Protein AF-A0A7V2ILH2-F1 (afdb_monomer)

Foldseek 3Di:
DQDFFAQLLLQLVLCLLVVLCVVVPPRALCNLCVLLVHHSVQSNCSNLSNDADALVSLVSSCVSRVFFDSQLVLLSSLLSQLLSVQRPALVSSLVSLVLSCVLQVLCCVLSVLCPVLSVCRSPDDSVRSSCSCVVSCSSVSSNQLRGQQQDPDDLPCLVVLDRSCLVCPNDVSNVVSVVVSCPPPDSVSVVVNVVVQVVLQPDWDQAFLVRVVVVCVVQLLFFAEKEKQFAALVLLLPCVSDPPCSLPRPRHFAYEYEYEDDHDDDDDDSLVSSLVSVLVVCVVVCVVCVVCNVCVVVSCVRHYYYYYLPVPNVLSQVLQADPNDGAGMWMWTQGSSRDIWIKTARDDPPDDGDDRGIITHGSVNVSVSSVSVSVSVVVVSPPD

Secondary structure (DSSP, 8-state):
---PPP-HHHHHHHHHHHHHHHHTSS--HHHHHHHHT--HHHHHHHHTTSSPPPGGGHHHHHHHSTTB-HHHHHHHHHHHHHHHTTTT-HHHHHHHHHHHHHH-GGGHHHHGGGHHHHHHTTT--HHHHHHHHHHTTHHHHHHHHHB-------TT-GGG-S-HHHHS-S-HHHHHHHHHHTTTS--HHHHHHHHHHHHHHT---EE-HHHHHHHHHHHGGGEEEEEEEES-GGGGG-TTTS-GGGGG-TT--EEEEEE-SPPTT-SS-HHHHHHHHHHHHHHHTTTTSHHHHHHHHHHHHHHEEEEE-GGGHHHHHHHTEETTEE-SEEEEEEETTS-EEEEEE---TT--TTS--EEEPPHHHHHHHHHHHHHHHHHTT---

Structure (mmCIF, N/CA/C/O backbone):
data_AF-A0A7V2ILH2-F1
#
_entry.id   AF-A0A7V2ILH2-F1
#
loop_
_atom_site.group_PDB
_atom_site.id
_atom_site.type_symbol
_atom_site.label_atom_id
_atom_site.label_alt_id
_atom_site.label_comp_id
_atom_site.label_asym_id
_atom_site.label_entity_id
_atom_site.label_seq_id
_atom_site.pdbx_PDB_ins_code
_atom_site.Cartn_x
_atom_site.Cartn_y
_atom_site.Cartn_z
_atom_site.occupancy
_atom_site.B_iso_or_equiv
_atom_site.auth_seq_id
_atom_site.auth_comp_id
_atom_site.auth_asym_id
_atom_site.auth_atom_id
_atom_site.pdbx_PDB_model_num
ATOM 1 N N . MET A 1 1 ? -19.656 2.977 39.854 1.00 40.84 1 MET A N 1
ATOM 2 C CA . MET A 1 1 ? -18.924 3.542 38.700 1.00 40.84 1 MET A CA 1
ATOM 3 C C . MET A 1 1 ? -19.839 3.379 37.507 1.00 40.84 1 MET A C 1
ATOM 5 O O . MET A 1 1 ? -20.352 2.279 37.360 1.00 40.84 1 MET A O 1
ATOM 9 N N . ALA A 1 2 ? -20.117 4.437 36.742 1.00 45.91 2 ALA A N 1
ATOM 10 C CA . ALA A 1 2 ? -20.851 4.281 35.487 1.00 45.91 2 ALA A CA 1
ATOM 11 C C . ALA A 1 2 ? -20.031 3.363 34.570 1.00 45.91 2 ALA A C 1
ATOM 13 O O . ALA A 1 2 ? -18.820 3.558 34.432 1.00 45.91 2 ALA A O 1
ATOM 14 N N . GLU A 1 3 ? -20.659 2.315 34.049 1.00 57.31 3 GLU A N 1
ATOM 15 C CA . GLU A 1 3 ? -20.018 1.396 33.117 1.00 57.31 3 GLU A CA 1
ATOM 16 C C . GLU A 1 3 ? -19.742 2.183 31.833 1.00 57.31 3 GLU A C 1
ATOM 18 O O . GLU A 1 3 ? -20.661 2.693 31.203 1.00 57.31 3 GLU A O 1
ATOM 23 N N . LYS A 1 4 ? -18.462 2.408 31.516 1.00 67.44 4 LYS A N 1
ATOM 24 C CA . LYS A 1 4 ? -18.078 3.194 30.341 1.00 67.44 4 LYS A CA 1
ATOM 25 C C . LYS A 1 4 ? -18.454 2.424 29.082 1.00 67.44 4 LYS A C 1
ATOM 27 O O . LYS A 1 4 ? -17.932 1.320 28.885 1.00 67.44 4 LYS A O 1
ATOM 32 N N . THR A 1 5 ? -19.260 3.041 28.222 1.00 80.69 5 THR A N 1
ATOM 33 C CA . THR A 1 5 ? -19.671 2.500 26.923 1.00 80.69 5 THR A CA 1
ATOM 34 C C . THR A 1 5 ? -18.448 1.998 26.146 1.00 80.69 5 THR A C 1
ATOM 36 O O . THR A 1 5 ? -17.363 2.585 26.229 1.00 80.69 5 THR A O 1
ATOM 39 N N . ARG A 1 6 ? -18.562 0.854 25.462 1.00 86.69 6 ARG A N 1
ATOM 40 C CA . ARG A 1 6 ? -17.442 0.285 24.690 1.00 86.69 6 ARG A CA 1
ATOM 41 C C . ARG A 1 6 ? -17.198 1.111 23.432 1.00 86.69 6 ARG A C 1
ATOM 43 O O . ARG A 1 6 ? -18.127 1.706 22.909 1.00 86.69 6 ARG A O 1
ATOM 50 N N . ASN A 1 7 ? -15.958 1.127 22.951 1.00 91.38 7 ASN A N 1
ATOM 51 C CA . ASN A 1 7 ? -15.626 1.771 21.686 1.00 91.38 7 ASN A CA 1
ATOM 52 C C . ASN A 1 7 ? -15.883 0.778 20.533 1.00 91.38 7 ASN A C 1
ATOM 54 O O . ASN A 1 7 ? -15.158 -0.217 20.432 1.00 91.38 7 ASN A O 1
ATOM 58 N N . PRO A 1 8 ? -16.89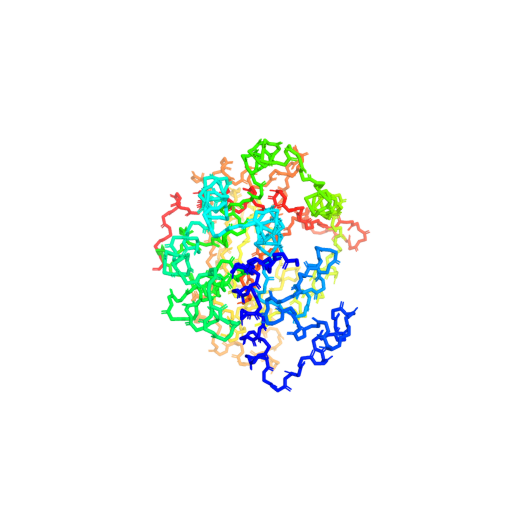1 1.013 19.677 1.00 92.44 8 PRO A N 1
ATOM 59 C CA . PRO A 1 8 ? -17.245 0.061 18.631 1.00 92.44 8 PRO A CA 1
ATOM 60 C C . PRO A 1 8 ? -16.189 -0.027 17.520 1.00 92.44 8 PRO A C 1
ATOM 62 O O . PRO A 1 8 ? -15.984 -1.108 16.975 1.00 92.44 8 PRO A O 1
ATOM 65 N N . LEU A 1 9 ? -15.437 1.047 17.247 1.00 93.94 9 LEU A N 1
ATOM 66 C CA . LEU A 1 9 ? -14.341 1.020 16.272 1.00 93.94 9 LEU A CA 1
ATOM 67 C C . LEU A 1 9 ? -13.163 0.166 16.770 1.00 93.94 9 LEU A C 1
ATOM 69 O O . LEU A 1 9 ? -12.563 -0.580 16.000 1.00 93.94 9 LEU A O 1
ATOM 73 N N . ALA A 1 10 ? -12.870 0.207 18.075 1.00 93.75 10 ALA A N 1
ATOM 74 C CA . ALA A 1 10 ? -11.861 -0.671 18.674 1.00 93.75 10 ALA A CA 1
ATOM 75 C C . ALA A 1 10 ? -12.258 -2.150 18.573 1.00 93.75 10 ALA A C 1
ATOM 77 O O . ALA A 1 10 ? -11.405 -3.013 18.363 1.00 93.75 10 ALA A O 1
ATOM 78 N N . GLN A 1 11 ? -13.553 -2.444 18.700 1.00 93.38 11 GLN A N 1
ATOM 79 C CA . GLN A 1 11 ? -14.065 -3.796 18.531 1.00 93.38 11 GLN A CA 1
ATOM 80 C C . GLN A 1 11 ? -14.045 -4.256 17.071 1.00 93.38 11 GLN A C 1
ATOM 82 O O . GLN A 1 11 ? -13.651 -5.393 16.819 1.00 93.38 11 GLN A O 1
ATOM 87 N N . ALA A 1 12 ? -14.378 -3.381 16.120 1.00 95.38 12 ALA A N 1
ATOM 88 C CA . ALA A 1 12 ? -14.236 -3.668 14.694 1.00 95.38 12 ALA A CA 1
ATOM 89 C C . ALA A 1 12 ? -12.778 -3.985 14.320 1.00 95.38 12 ALA A C 1
ATOM 91 O O . ALA A 1 12 ? -12.519 -5.002 13.681 1.00 95.38 12 ALA A O 1
ATOM 92 N N . LEU A 1 13 ? -11.809 -3.192 14.800 1.00 95.38 13 LEU A N 1
ATOM 93 C CA . LEU A 1 13 ? -10.383 -3.475 14.591 1.00 95.38 13 LEU A CA 1
ATOM 94 C C . LEU A 1 13 ? -9.982 -4.840 15.175 1.00 95.38 13 LEU A C 1
ATOM 96 O O . LEU A 1 13 ? -9.222 -5.582 14.556 1.00 95.38 13 LEU A O 1
ATOM 100 N N . GLY A 1 14 ? -10.497 -5.185 16.358 1.00 94.62 14 GLY A N 1
ATOM 101 C CA . GLY A 1 14 ? -10.266 -6.487 16.984 1.00 94.62 14 GLY A CA 1
ATOM 102 C C . GLY A 1 14 ? -10.745 -7.661 16.124 1.00 94.62 14 GLY A C 1
ATOM 103 O O . GLY A 1 14 ? -10.001 -8.631 15.955 1.00 94.62 14 GLY A O 1
ATOM 104 N N . LEU A 1 15 ? -11.935 -7.539 15.523 1.00 93.62 15 LEU A N 1
ATOM 105 C CA . LEU A 1 15 ? -12.473 -8.529 14.584 1.00 93.62 15 LEU A CA 1
ATOM 106 C C . LEU A 1 15 ? -11.602 -8.647 13.331 1.00 93.62 15 LEU A C 1
ATOM 108 O O . LEU A 1 15 ? -11.252 -9.763 12.955 1.00 93.62 15 LEU A O 1
ATOM 112 N N . VAL A 1 16 ? -11.174 -7.526 12.742 1.00 92.88 16 VAL A N 1
ATOM 113 C CA . VAL A 1 16 ? -10.269 -7.529 11.581 1.00 92.88 16 VAL A CA 1
ATOM 114 C C . VAL A 1 16 ? -8.971 -8.284 11.887 1.00 92.88 16 VAL A C 1
ATOM 116 O O . VAL A 1 16 ? -8.580 -9.181 11.140 1.00 92.88 16 VAL A O 1
ATOM 119 N N . LEU A 1 17 ? -8.318 -7.990 13.016 1.00 93.06 17 LEU A N 1
ATOM 120 C CA . LEU A 1 17 ? -7.081 -8.678 13.410 1.00 93.06 17 LEU A CA 1
ATOM 121 C C . LEU A 1 17 ? -7.297 -10.182 13.626 1.00 93.06 17 LEU A C 1
ATOM 123 O O . LEU A 1 17 ? -6.442 -10.987 13.246 1.00 93.06 17 LEU A O 1
ATOM 127 N N . GLN A 1 18 ? -8.442 -10.564 14.197 1.00 91.56 18 GLN A N 1
ATOM 128 C CA . GLN A 1 18 ? -8.814 -11.964 14.366 1.00 91.56 18 GLN A CA 1
ATOM 129 C C . GLN A 1 18 ? -9.001 -12.658 13.007 1.00 91.56 18 GLN A C 1
ATOM 131 O O . GLN A 1 18 ? -8.425 -13.725 12.789 1.00 91.56 18 GLN A O 1
ATOM 136 N N . GLN A 1 19 ? -9.750 -12.046 12.083 1.00 88.75 19 GLN A N 1
ATOM 137 C CA . GLN A 1 19 ? -9.951 -12.575 10.732 1.00 88.75 19 GLN A CA 1
ATOM 138 C C . GLN A 1 19 ? -8.612 -12.768 10.004 1.00 88.75 19 GLN A C 1
ATOM 140 O O . GLN A 1 19 ? -8.380 -13.803 9.377 1.00 88.75 19 GLN A O 1
ATOM 145 N N . MET A 1 20 ? -7.708 -11.789 10.098 1.00 85.88 20 MET A N 1
ATOM 146 C CA . MET A 1 20 ? -6.386 -11.860 9.475 1.00 85.88 20 MET A CA 1
ATOM 147 C C . MET A 1 20 ? -5.540 -12.994 10.038 1.00 85.88 20 MET A C 1
ATOM 149 O O . MET A 1 20 ? -4.961 -13.764 9.275 1.00 85.88 20 MET A O 1
ATOM 153 N N . ARG A 1 21 ? -5.507 -13.144 11.363 1.00 88.44 21 ARG A N 1
ATOM 154 C CA . ARG A 1 21 ? -4.829 -14.269 12.009 1.00 88.44 21 ARG A CA 1
ATOM 155 C C . ARG A 1 21 ? -5.407 -15.607 11.543 1.00 88.44 21 ARG A C 1
ATOM 157 O O . ARG A 1 21 ? -4.649 -16.528 11.248 1.00 88.44 21 ARG A O 1
ATOM 164 N N . ASP A 1 22 ? -6.730 -15.717 11.451 1.00 85.56 22 ASP A N 1
ATOM 165 C CA . ASP A 1 22 ? -7.390 -16.948 11.009 1.00 85.56 22 ASP A CA 1
ATOM 166 C C . ASP A 1 22 ? -7.029 -17.282 9.543 1.00 85.56 22 ASP A C 1
ATOM 168 O O . ASP A 1 22 ? -6.768 -18.448 9.227 1.00 85.56 22 ASP A O 1
ATOM 172 N N . LYS A 1 23 ? -6.886 -16.266 8.673 1.00 80.69 23 LYS A N 1
ATOM 173 C CA . LYS A 1 23 ? -6.384 -16.410 7.288 1.00 80.69 23 LYS A CA 1
ATOM 174 C C . LYS A 1 23 ? -4.927 -16.895 7.211 1.00 80.69 23 LYS A C 1
ATOM 176 O O . LYS A 1 23 ? -4.569 -17.544 6.232 1.00 80.69 23 LYS A O 1
ATOM 181 N N . MET A 1 24 ? -4.098 -16.648 8.231 1.00 76.25 24 MET A N 1
ATOM 182 C CA . MET A 1 24 ? -2.700 -17.115 8.276 1.00 76.25 24 MET A CA 1
ATOM 183 C C . MET A 1 24 ? -2.561 -18.629 8.523 1.00 76.25 24 MET A C 1
ATOM 185 O O . MET A 1 24 ? -1.451 -19.151 8.464 1.00 76.25 24 MET A O 1
ATOM 189 N N . GLY A 1 25 ? -3.658 -19.352 8.780 1.00 67.06 25 GLY A N 1
ATOM 190 C CA . GLY A 1 25 ? -3.665 -20.815 8.815 1.00 67.06 25 GLY A CA 1
ATOM 191 C C . GLY A 1 25 ? -2.979 -21.413 10.047 1.00 67.06 25 GLY A C 1
ATOM 192 O O . GLY A 1 25 ? -1.857 -21.903 9.978 1.00 67.06 25 GLY A O 1
ATOM 193 N N . GLY A 1 26 ? -3.692 -21.444 11.177 1.00 72.00 26 GLY A N 1
ATOM 194 C CA . GLY A 1 26 ? -3.256 -22.155 12.388 1.00 72.00 26 GLY A CA 1
ATOM 195 C C . GLY A 1 26 ? -2.376 -21.349 13.348 1.00 72.00 26 GLY A C 1
ATOM 196 O O . GLY A 1 26 ? -1.914 -21.908 14.340 1.00 72.00 26 GLY A O 1
ATOM 197 N N . VAL A 1 27 ? -2.186 -20.050 13.096 1.00 84.81 27 VAL A N 1
ATOM 198 C CA . VAL A 1 27 ? -1.491 -19.141 14.017 1.00 84.81 27 VAL A CA 1
ATOM 199 C C . VAL A 1 27 ? -2.401 -18.806 15.201 1.00 84.81 27 VAL A C 1
ATOM 201 O O . VAL A 1 27 ? -3.535 -18.357 15.046 1.00 84.81 27 VAL A O 1
ATOM 204 N N . SER A 1 28 ? -1.908 -19.021 16.413 1.00 88.69 28 SER A N 1
ATOM 205 C CA . SER A 1 28 ? -2.634 -18.755 17.656 1.00 88.69 28 SER A CA 1
ATOM 206 C C . SER A 1 28 ? -2.518 -17.290 18.105 1.00 88.69 28 SER A C 1
ATOM 208 O O . SER A 1 28 ? -1.518 -16.620 17.840 1.00 88.69 28 SER A O 1
ATOM 210 N N . SER A 1 29 ? -3.480 -16.799 18.907 1.00 87.81 29 SER A N 1
ATOM 211 C CA . SER A 1 29 ? -3.372 -15.483 19.579 1.00 87.81 29 SER A CA 1
ATOM 212 C C . SER A 1 29 ? -2.051 -15.320 20.344 1.00 87.81 29 SER A C 1
ATOM 214 O O . SER A 1 29 ? -1.551 -14.211 20.499 1.00 87.81 29 SER A O 1
ATOM 216 N N . SER A 1 30 ? -1.500 -16.413 20.882 1.00 89.88 30 SER A N 1
ATOM 217 C CA . SER A 1 30 ? -0.262 -16.386 21.665 1.00 89.88 30 SER A CA 1
ATOM 218 C C . SER A 1 30 ? 0.965 -16.119 20.793 1.00 89.88 30 SER A C 1
ATOM 220 O O . SER A 1 30 ? 1.867 -15.405 21.226 1.00 89.88 30 SER A O 1
ATOM 222 N N . GLU A 1 31 ? 0.993 -16.664 19.577 1.00 88.31 31 GLU A N 1
ATOM 223 C CA . GLU A 1 31 ? 2.082 -16.447 18.619 1.00 88.31 31 GLU A CA 1
ATOM 224 C C . GLU A 1 31 ? 2.062 -15.017 18.088 1.00 88.31 31 GLU A C 1
ATOM 226 O O . GLU A 1 31 ? 3.094 -14.349 18.117 1.00 88.31 31 GLU A O 1
ATOM 231 N N . ILE A 1 32 ? 0.883 -14.493 17.730 1.00 91.50 32 ILE A N 1
ATOM 232 C CA . ILE A 1 32 ? 0.755 -13.077 17.362 1.00 91.50 32 ILE A CA 1
ATOM 233 C C . ILE A 1 32 ? 1.181 -12.176 18.523 1.00 91.50 32 ILE A C 1
ATOM 235 O O . ILE A 1 32 ? 1.976 -11.255 18.339 1.00 91.50 32 ILE A O 1
ATOM 239 N N . ALA A 1 33 ? 0.712 -12.456 19.744 1.00 90.50 33 ALA A N 1
ATOM 240 C CA . ALA A 1 33 ? 1.094 -11.675 20.915 1.00 90.50 33 ALA A CA 1
ATOM 241 C C . ALA A 1 33 ? 2.619 -11.632 21.101 1.00 90.50 33 ALA A C 1
ATOM 243 O O . ALA A 1 33 ? 3.164 -10.562 21.378 1.00 90.50 33 ALA A O 1
ATOM 244 N N . ALA A 1 34 ? 3.316 -12.754 20.890 1.00 88.38 34 ALA A N 1
ATOM 245 C CA . ALA A 1 34 ? 4.773 -12.808 20.954 1.00 88.38 34 ALA A CA 1
ATOM 246 C C . ALA A 1 34 ? 5.434 -11.901 19.898 1.00 88.38 34 ALA A C 1
ATOM 248 O O . ALA A 1 34 ? 6.300 -11.100 20.261 1.00 88.38 34 ALA A O 1
ATOM 249 N N . SER A 1 35 ? 4.977 -11.940 18.640 1.00 86.62 35 SER A N 1
ATOM 250 C CA . SER A 1 35 ? 5.466 -11.062 17.559 1.00 86.62 35 SER A CA 1
ATOM 251 C C . SER A 1 35 ? 5.271 -9.576 17.881 1.00 86.62 35 SER A C 1
ATOM 253 O O . SER A 1 35 ? 6.167 -8.748 17.682 1.00 86.62 35 SER A O 1
ATOM 255 N N . LEU A 1 36 ? 4.139 -9.232 18.498 1.00 87.12 36 LEU A N 1
ATOM 256 C CA . LEU A 1 36 ? 3.829 -7.865 18.921 1.00 87.12 36 LEU A CA 1
ATOM 257 C C . LEU A 1 36 ? 4.548 -7.448 20.220 1.00 87.12 36 LEU A C 1
ATOM 259 O O . LEU A 1 36 ? 4.586 -6.261 20.563 1.00 87.12 36 LEU A O 1
ATOM 263 N N . GLY A 1 37 ? 5.165 -8.390 20.941 1.00 87.56 37 GLY A N 1
ATOM 264 C CA . GLY A 1 37 ? 5.759 -8.158 22.260 1.00 87.56 37 GLY A CA 1
ATOM 265 C C . GLY A 1 37 ? 4.711 -7.861 23.338 1.00 87.56 37 GLY A C 1
ATOM 266 O O . GLY A 1 37 ? 4.903 -6.959 24.158 1.00 87.56 37 GLY A O 1
ATOM 267 N N . LEU A 1 38 ? 3.588 -8.576 23.297 1.00 90.94 38 LEU A N 1
ATOM 268 C CA . LEU A 1 38 ? 2.451 -8.482 24.209 1.00 90.94 38 LEU A CA 1
ATOM 269 C C . LEU A 1 38 ? 2.251 -9.800 24.967 1.00 90.94 38 LEU A C 1
ATOM 271 O O . LEU A 1 38 ? 2.635 -10.877 24.517 1.00 90.94 38 LEU A O 1
ATOM 275 N N . ALA A 1 39 ? 1.585 -9.723 26.119 1.00 92.25 39 ALA A N 1
ATOM 276 C CA . ALA A 1 39 ? 1.056 -10.915 26.771 1.00 92.25 39 ALA A CA 1
ATOM 277 C C . ALA A 1 39 ? -0.134 -11.468 25.968 1.00 92.25 39 ALA A C 1
ATOM 279 O O . ALA A 1 39 ? -0.975 -10.698 25.500 1.00 92.25 39 ALA A O 1
ATOM 280 N N . ALA A 1 40 ? -0.261 -12.795 25.873 1.00 91.31 40 ALA A N 1
ATOM 281 C CA . ALA A 1 40 ? -1.356 -13.443 25.142 1.00 91.31 40 ALA A CA 1
ATOM 282 C C . ALA A 1 40 ? -2.750 -13.020 25.643 1.00 91.31 40 ALA A C 1
ATOM 284 O O . ALA A 1 40 ? -3.672 -12.852 24.850 1.00 91.31 40 ALA A O 1
ATOM 285 N N . SER A 1 41 ? -2.908 -12.801 26.954 1.00 91.62 41 SER A N 1
ATOM 286 C CA . SER A 1 41 ? -4.151 -12.278 27.537 1.00 91.62 41 SER A CA 1
ATOM 287 C C . SER A 1 41 ? -4.474 -10.865 27.051 1.00 91.62 41 SER A C 1
ATOM 289 O O . SER A 1 41 ? -5.626 -10.582 26.747 1.00 91.62 41 SER A O 1
ATOM 291 N N . HIS A 1 42 ? -3.465 -9.999 26.925 1.00 91.38 42 HIS A N 1
ATOM 292 C CA . HIS A 1 42 ? -3.643 -8.633 26.442 1.00 91.38 42 HIS A CA 1
ATOM 293 C C . HIS A 1 42 ? -4.018 -8.614 24.956 1.00 91.38 42 HIS A C 1
ATOM 295 O O . 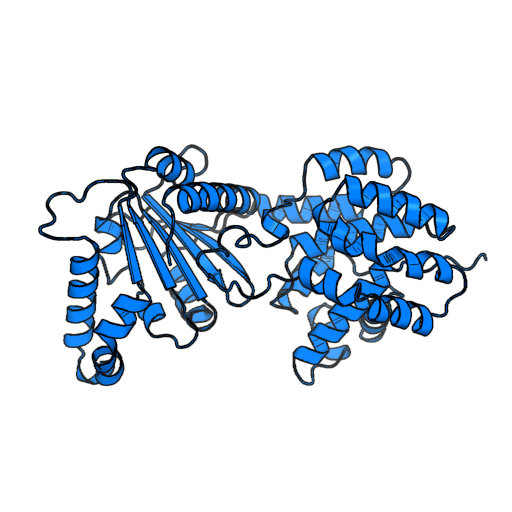HIS A 1 42 ? -4.932 -7.895 24.569 1.00 91.38 42 HIS A O 1
ATOM 301 N N . TYR A 1 43 ? -3.384 -9.451 24.131 1.00 93.50 43 TYR A N 1
ATOM 302 C CA . TYR A 1 43 ? -3.747 -9.538 22.716 1.00 93.50 43 TYR A CA 1
ATOM 303 C C . TYR A 1 43 ? -5.185 -10.042 22.509 1.00 93.50 43 TYR A C 1
ATOM 305 O O . TYR A 1 43 ? -5.931 -9.440 21.748 1.00 93.50 43 TYR A O 1
ATOM 313 N N . ARG A 1 44 ? -5.639 -11.045 23.274 1.00 91.75 44 ARG A N 1
ATOM 314 C CA . ARG A 1 44 ? -7.054 -11.473 23.242 1.00 91.75 44 ARG A CA 1
ATOM 315 C C . ARG A 1 44 ? -8.020 -10.362 23.656 1.00 91.75 44 ARG A C 1
ATOM 317 O O . ARG A 1 44 ? -9.129 -10.290 23.141 1.00 91.75 44 ARG A O 1
ATOM 324 N N . MET A 1 45 ? -7.617 -9.496 24.588 1.00 91.31 45 MET A N 1
ATOM 325 C CA . MET A 1 45 ? -8.421 -8.330 24.960 1.00 91.31 45 MET A CA 1
ATOM 326 C C . MET A 1 45 ? -8.510 -7.301 23.827 1.00 91.31 45 MET A C 1
ATOM 328 O O . MET A 1 45 ? -9.560 -6.671 23.701 1.00 91.31 45 MET A O 1
ATOM 332 N N . ILE A 1 46 ? -7.453 -7.154 23.019 1.00 92.75 46 ILE A N 1
ATOM 333 C CA . ILE A 1 46 ? -7.446 -6.328 21.801 1.00 92.75 46 ILE A CA 1
ATOM 334 C C . ILE A 1 46 ? -8.364 -6.945 20.737 1.00 92.75 46 ILE A C 1
ATOM 336 O O . ILE A 1 46 ? -9.237 -6.243 20.241 1.00 92.75 46 ILE A O 1
ATOM 340 N N . GLU A 1 47 ? -8.250 -8.250 20.452 1.00 92.06 47 GLU A N 1
ATOM 341 C CA . GLU A 1 47 ? -9.158 -8.960 19.524 1.00 92.06 47 GLU A CA 1
ATOM 342 C C . GLU A 1 47 ? -10.633 -8.815 19.956 1.00 92.06 47 GLU A C 1
ATOM 344 O O . GLU A 1 47 ? -11.525 -8.668 19.129 1.00 92.06 47 GLU A O 1
ATOM 349 N N . ALA A 1 48 ? -10.899 -8.774 21.265 1.00 89.00 48 ALA A N 1
ATOM 350 C CA . ALA A 1 48 ? -12.240 -8.568 21.812 1.00 89.00 48 ALA A CA 1
ATOM 351 C C . ALA A 1 48 ? -12.709 -7.094 21.861 1.00 89.00 48 ALA A C 1
ATOM 353 O O . ALA A 1 48 ? -13.803 -6.834 22.365 1.00 89.00 48 ALA A O 1
ATOM 354 N N . GLY A 1 49 ? -11.891 -6.119 21.443 1.00 87.75 49 GLY A N 1
ATOM 355 C CA . GLY A 1 49 ? -12.211 -4.683 21.533 1.00 87.75 49 GLY A CA 1
ATOM 356 C C . GLY A 1 49 ? -12.235 -4.109 22.955 1.00 87.75 49 GLY A C 1
ATOM 357 O O . GLY A 1 49 ? -12.742 -3.014 23.192 1.00 87.75 49 GLY A O 1
ATOM 358 N N . SER A 1 50 ? -11.726 -4.860 23.932 1.00 86.31 50 SER A N 1
ATOM 359 C CA . SER A 1 50 ? -11.752 -4.511 25.361 1.00 86.31 50 SER A CA 1
ATOM 360 C C . SER A 1 50 ? -10.463 -3.846 25.861 1.00 86.31 50 SER A C 1
ATOM 362 O O . SER A 1 50 ? -10.445 -3.285 26.957 1.00 86.31 50 SER A O 1
ATOM 364 N N . ALA A 1 51 ? -9.399 -3.888 25.058 1.00 87.88 51 ALA A N 1
ATOM 365 C CA . ALA A 1 51 ? -8.149 -3.167 25.267 1.00 87.88 51 ALA A CA 1
ATOM 366 C C . ALA A 1 51 ? -7.735 -2.444 23.981 1.00 87.88 51 ALA A C 1
ATOM 368 O O . ALA A 1 51 ? -8.042 -2.899 22.881 1.00 87.88 51 ALA A O 1
ATOM 369 N N . LEU A 1 52 ? -7.019 -1.329 24.130 1.00 86.69 52 LEU A N 1
ATOM 370 C CA . LEU A 1 52 ? -6.552 -0.525 23.003 1.00 86.69 52 LEU A CA 1
ATOM 371 C C . LEU A 1 52 ? -5.144 -0.942 22.578 1.00 86.69 52 LEU A C 1
ATOM 373 O O . LEU A 1 52 ? -4.232 -1.057 23.406 1.00 86.69 52 LEU A O 1
ATOM 377 N N . LEU A 1 53 ? -4.954 -1.106 21.271 1.00 85.75 53 LEU A N 1
ATOM 378 C CA . LEU A 1 53 ? -3.635 -1.281 20.679 1.00 85.75 53 LEU A CA 1
ATOM 379 C C . LEU A 1 53 ? -2.857 0.044 20.758 1.00 85.75 53 LEU A C 1
ATOM 381 O O . LEU A 1 53 ? -3.331 1.091 20.329 1.00 85.75 53 LEU A O 1
ATOM 385 N N . GLN A 1 54 ? -1.648 0.003 21.320 1.00 79.56 54 GLN A N 1
ATOM 386 C CA . GLN A 1 54 ? -0.789 1.187 21.433 1.00 79.56 54 GLN A CA 1
ATOM 387 C C . GLN A 1 54 ? -0.147 1.530 20.069 1.00 79.56 54 GLN A C 1
ATOM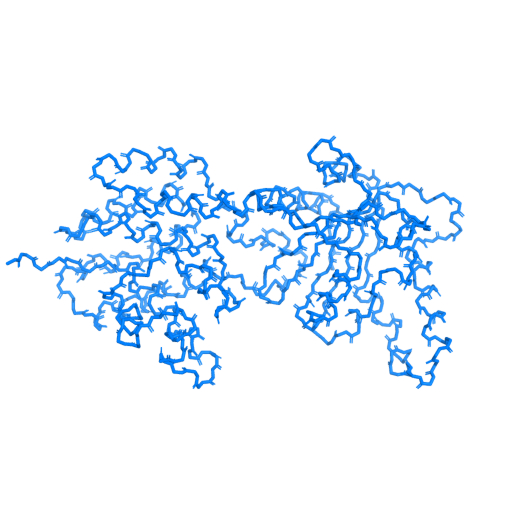 389 O O . GLN A 1 54 ? 0.406 0.622 19.447 1.00 79.56 54 GLN A O 1
ATOM 394 N N . PRO A 1 55 ? -0.086 2.805 19.638 1.00 70.88 55 PRO A N 1
ATOM 395 C CA . PRO A 1 55 ? 0.532 3.235 18.379 1.00 70.88 55 PRO A CA 1
ATOM 396 C C . PRO A 1 55 ? 1.990 2.837 18.243 1.00 70.88 55 PRO A C 1
ATOM 398 O O . PRO A 1 55 ? 2.432 2.461 17.165 1.00 70.88 55 PRO A O 1
ATOM 401 N N . ALA A 1 56 ? 2.728 2.803 19.356 1.00 71.50 56 ALA A N 1
ATOM 402 C CA . ALA A 1 56 ? 4.102 2.306 19.390 1.00 71.50 56 ALA A CA 1
ATOM 403 C C . ALA A 1 56 ? 4.239 0.840 18.915 1.00 71.50 56 ALA A C 1
ATOM 405 O O . ALA A 1 56 ? 5.349 0.346 18.715 1.00 71.50 56 ALA A O 1
ATOM 406 N N . ARG A 1 57 ? 3.125 0.111 18.760 1.00 80.06 57 ARG A N 1
ATOM 407 C CA . ARG A 1 57 ? 3.069 -1.248 18.209 1.00 80.06 57 ARG A CA 1
ATOM 408 C C . ARG A 1 57 ? 2.643 -1.295 16.741 1.00 80.06 57 ARG A C 1
ATOM 410 O O . ARG A 1 57 ? 2.748 -2.373 16.170 1.00 80.06 57 ARG A O 1
ATOM 417 N N . ALA A 1 58 ? 2.233 -0.186 16.122 1.00 79.50 58 ALA A N 1
ATOM 418 C CA . ALA A 1 58 ? 1.738 -0.156 14.742 1.00 79.50 58 ALA A CA 1
ATOM 419 C C . ALA A 1 58 ? 2.752 -0.742 13.743 1.00 79.50 58 ALA A C 1
ATOM 421 O O . ALA A 1 58 ? 2.390 -1.600 12.946 1.00 79.50 58 ALA A O 1
ATOM 422 N N . ILE A 1 59 ? 4.042 -0.403 13.874 1.00 71.31 59 ILE A N 1
ATOM 423 C CA . ILE A 1 59 ? 5.112 -0.986 13.041 1.00 71.31 59 ILE A CA 1
ATOM 424 C C . ILE A 1 59 ? 5.161 -2.513 13.187 1.00 71.31 59 ILE A C 1
ATOM 426 O O . ILE A 1 59 ? 5.209 -3.232 12.195 1.00 71.31 59 ILE A O 1
ATOM 430 N N . LYS A 1 60 ? 5.111 -3.031 14.421 1.00 78.19 60 LYS A N 1
ATOM 431 C CA . LYS A 1 60 ? 5.133 -4.482 14.663 1.00 78.19 60 LYS A CA 1
ATOM 432 C C . LYS A 1 60 ? 3.883 -5.179 14.138 1.00 78.19 60 LYS A C 1
ATOM 434 O O . LYS A 1 60 ? 3.968 -6.331 13.726 1.00 78.19 60 LYS A O 1
ATOM 439 N N . VAL A 1 61 ? 2.738 -4.501 14.176 1.00 84.19 61 VAL A N 1
ATOM 440 C CA . VAL A 1 61 ? 1.476 -5.013 13.633 1.00 84.19 61 VAL A CA 1
ATOM 441 C C . VAL A 1 61 ? 1.584 -5.169 12.125 1.00 84.19 61 VAL A C 1
ATOM 443 O O . VAL A 1 61 ? 1.383 -6.276 11.647 1.00 84.19 61 VAL A O 1
ATOM 446 N N . VAL A 1 62 ? 2.027 -4.140 11.405 1.00 74.19 62 VAL A N 1
ATOM 447 C CA . VAL A 1 62 ? 2.258 -4.208 9.949 1.00 74.19 62 VAL A CA 1
ATOM 448 C C . VAL A 1 62 ? 3.320 -5.253 9.583 1.00 74.19 62 VAL A C 1
ATOM 450 O O . VAL A 1 62 ? 3.181 -5.979 8.609 1.00 74.19 62 VAL A O 1
ATOM 453 N N . GLN A 1 63 ? 4.368 -5.405 10.397 1.00 71.06 63 GLN A N 1
ATOM 454 C CA . GLN A 1 63 ? 5.368 -6.463 10.197 1.00 71.06 63 GLN A CA 1
ATOM 455 C C . GLN A 1 63 ? 4.814 -7.878 10.420 1.00 71.06 63 GLN A C 1
ATOM 457 O O . GLN A 1 63 ? 5.342 -8.834 9.859 1.00 71.06 63 GLN A O 1
ATOM 462 N N . THR A 1 64 ? 3.801 -8.023 11.277 1.00 80.94 64 THR A N 1
ATOM 463 C CA . THR A 1 64 ? 3.183 -9.320 11.594 1.00 80.94 64 THR A CA 1
ATOM 464 C C . THR A 1 64 ? 2.082 -9.674 10.594 1.00 80.94 64 THR A C 1
ATOM 466 O O . THR A 1 64 ? 1.920 -10.843 10.256 1.00 80.94 64 THR A O 1
ATOM 469 N N . PHE A 1 65 ? 1.343 -8.670 10.128 1.00 79.94 65 PHE A N 1
ATOM 470 C CA . PHE A 1 65 ? 0.226 -8.777 9.198 1.00 79.94 65 PHE A CA 1
ATOM 471 C C . PHE A 1 65 ? 0.595 -8.054 7.904 1.00 79.94 65 PHE A C 1
ATOM 473 O O . PHE A 1 65 ? 0.401 -6.849 7.777 1.00 79.94 65 PHE A O 1
ATOM 480 N N . ASP A 1 66 ? 1.138 -8.798 6.948 1.00 64.00 66 ASP A N 1
ATOM 481 C CA . ASP A 1 66 ? 1.811 -8.263 5.762 1.00 64.00 66 ASP A CA 1
ATOM 482 C C . ASP A 1 66 ? 0.898 -7.567 4.740 1.00 64.00 66 ASP A C 1
ATOM 484 O O . ASP A 1 66 ? 1.404 -6.968 3.792 1.00 64.00 66 ASP A O 1
ATOM 488 N N . THR A 1 67 ? -0.422 -7.624 4.933 1.00 69.06 67 THR A N 1
ATOM 489 C CA . THR A 1 67 ? -1.408 -6.882 4.135 1.00 69.06 67 THR A CA 1
ATOM 490 C C . THR A 1 67 ? -1.963 -5.644 4.845 1.00 69.06 67 THR A C 1
ATOM 492 O O . THR A 1 67 ? -2.748 -4.928 4.235 1.00 69.06 67 THR A O 1
ATOM 495 N N . LEU A 1 68 ? -1.630 -5.399 6.124 1.00 73.31 68 LEU A N 1
ATOM 496 C CA . LEU A 1 68 ? -2.056 -4.177 6.819 1.00 73.31 68 LEU A CA 1
ATOM 497 C C . LEU A 1 68 ? -1.171 -3.000 6.424 1.00 73.31 68 LEU A C 1
ATOM 499 O O . LEU A 1 68 ? 0.051 -3.059 6.549 1.00 73.31 68 LEU A O 1
ATOM 503 N N . GLU A 1 69 ? -1.800 -1.893 6.060 1.00 68.00 69 GLU A N 1
ATOM 504 C CA . GLU A 1 69 ? -1.115 -0.648 5.744 1.00 68.00 69 GLU A CA 1
ATOM 505 C C . GLU A 1 69 ? -0.875 0.195 7.004 1.00 68.00 69 GLU A C 1
ATOM 507 O O . GLU A 1 69 ? -1.744 0.361 7.867 1.00 68.00 69 GLU A O 1
ATOM 512 N N . PHE A 1 70 ? 0.324 0.775 7.113 1.00 70.38 70 PHE A N 1
ATOM 513 C CA . PHE A 1 70 ? 0.748 1.499 8.315 1.00 70.38 70 PHE A CA 1
ATOM 514 C C . PHE A 1 70 ? -0.076 2.758 8.597 1.00 70.38 70 PHE A C 1
ATOM 516 O O . PHE A 1 70 ? -0.432 3.014 9.749 1.00 70.38 70 PHE A O 1
ATOM 523 N N . VAL A 1 71 ? -0.381 3.552 7.570 1.00 68.06 71 VAL A N 1
ATOM 524 C CA . VAL A 1 71 ? -1.089 4.827 7.748 1.00 68.06 71 VAL A CA 1
ATOM 525 C C . VAL A 1 71 ? -2.580 4.644 8.019 1.00 68.06 71 VAL A C 1
ATOM 527 O O . VAL A 1 71 ? -3.030 5.216 9.013 1.00 68.06 71 VAL A O 1
ATOM 530 N N . PRO A 1 72 ? -3.333 3.813 7.273 1.00 74.56 72 PRO A N 1
ATOM 531 C CA . PRO A 1 72 ? -4.698 3.450 7.644 1.00 74.56 72 PRO A CA 1
ATOM 532 C C . PRO A 1 72 ? -4.788 2.898 9.066 1.00 74.56 72 PRO A C 1
ATOM 534 O O . PRO A 1 72 ? -5.651 3.315 9.839 1.00 74.56 72 PRO A O 1
ATOM 537 N N . LEU A 1 73 ? -3.840 2.040 9.471 1.00 83.44 73 LEU A N 1
ATOM 538 C CA . LEU A 1 73 ? -3.771 1.563 10.852 1.00 83.44 73 LEU A CA 1
ATOM 539 C C . LEU A 1 73 ? -3.590 2.725 11.839 1.00 83.44 73 LEU A C 1
ATOM 541 O O . LEU A 1 73 ? -4.314 2.802 12.829 1.00 83.44 73 LEU A O 1
ATOM 545 N N . CYS A 1 74 ? -2.664 3.649 11.581 1.00 75.62 74 CYS A N 1
ATOM 546 C CA . CYS A 1 74 ? -2.470 4.828 12.427 1.00 75.62 74 CYS A CA 1
ATOM 547 C C . CYS A 1 74 ? -3.722 5.720 12.498 1.00 75.62 74 CYS A C 1
ATOM 549 O O . CYS A 1 74 ? -4.096 6.143 13.592 1.00 75.62 74 CYS A O 1
ATOM 551 N N . GLN A 1 75 ? -4.395 5.969 11.370 1.00 75.62 75 GLN A N 1
ATOM 552 C CA . GLN A 1 75 ? -5.639 6.744 11.301 1.00 75.62 75 GLN A CA 1
ATOM 553 C C . GLN A 1 75 ? -6.740 6.101 12.152 1.00 75.62 75 GLN A C 1
ATOM 555 O O . GLN A 1 75 ? -7.366 6.783 12.966 1.00 75.62 75 GLN A O 1
ATOM 560 N N . VAL A 1 76 ? -6.910 4.780 12.053 1.00 87.06 76 VAL A N 1
ATOM 561 C CA . VAL A 1 76 ? -7.869 4.024 12.872 1.00 87.06 76 VAL A CA 1
ATOM 562 C C . VAL A 1 76 ? -7.510 4.103 14.356 1.00 87.06 76 VAL A C 1
ATOM 564 O O . VAL A 1 76 ? -8.389 4.346 15.181 1.00 87.06 76 VAL A O 1
ATOM 567 N N . LEU A 1 77 ? -6.231 3.966 14.722 1.00 86.19 77 LEU A N 1
ATOM 568 C CA . LEU A 1 77 ? -5.790 4.072 16.119 1.00 86.19 77 LEU A CA 1
ATOM 569 C C . LEU A 1 77 ? -6.034 5.467 16.717 1.00 86.19 77 LEU A C 1
ATOM 571 O O . LEU A 1 77 ? -6.427 5.566 17.882 1.00 86.19 77 LEU A O 1
ATOM 575 N N . VAL A 1 78 ? -5.848 6.533 15.934 1.00 79.69 78 VAL A N 1
ATOM 576 C CA . VAL A 1 78 ? -6.168 7.910 16.349 1.00 79.69 78 VAL A CA 1
ATOM 577 C C . VAL A 1 78 ? -7.679 8.094 16.508 1.00 79.69 78 VAL A C 1
ATOM 579 O O . VAL A 1 78 ? -8.122 8.598 17.541 1.00 79.69 78 VAL A O 1
ATOM 582 N N . CYS A 1 79 ? -8.481 7.621 15.549 1.00 84.88 79 CYS A N 1
ATOM 583 C CA . CYS A 1 79 ? -9.944 7.669 15.636 1.00 84.88 79 CYS A CA 1
ATOM 584 C C . CYS A 1 79 ? -10.459 6.926 16.877 1.00 84.88 79 CYS A C 1
ATOM 586 O O . CYS A 1 79 ? -11.283 7.453 17.626 1.00 84.88 79 CYS A O 1
ATOM 588 N N . ILE A 1 80 ? -9.911 5.739 17.156 1.00 89.06 80 ILE A N 1
ATOM 589 C CA . ILE A 1 80 ? -10.206 4.969 18.368 1.00 89.06 80 ILE A CA 1
ATOM 590 C C . ILE A 1 80 ? -9.893 5.791 19.623 1.00 89.06 80 ILE A C 1
ATOM 592 O O . ILE A 1 80 ? -10.716 5.826 20.537 1.00 89.06 80 ILE A O 1
ATOM 596 N N . GLN A 1 81 ? -8.741 6.463 19.686 1.00 82.69 81 GLN A N 1
ATOM 597 C CA . GLN A 1 81 ? -8.375 7.272 20.851 1.00 82.69 81 GLN A CA 1
ATOM 598 C C . GLN A 1 81 ? -9.351 8.440 21.064 1.00 82.69 81 GLN A C 1
ATOM 600 O O . GLN A 1 81 ? -9.788 8.676 22.191 1.00 82.69 81 GLN A O 1
ATOM 605 N N . ILE A 1 82 ? -9.705 9.150 19.990 1.00 80.94 82 ILE A N 1
ATOM 606 C CA . ILE A 1 82 ? -10.638 10.283 20.037 1.00 80.94 82 ILE A CA 1
ATOM 607 C C . ILE A 1 82 ? -12.004 9.813 20.547 1.00 80.94 82 ILE A C 1
ATOM 609 O O . ILE A 1 82 ? -12.537 10.381 21.501 1.00 80.94 82 ILE A O 1
ATOM 613 N N . MET A 1 83 ? -12.519 8.711 20.002 1.00 85.75 83 MET A N 1
ATOM 614 C CA . MET A 1 83 ? -13.782 8.116 20.445 1.00 85.75 83 MET A CA 1
ATOM 615 C C . MET A 1 83 ? -13.728 7.580 21.887 1.00 85.75 83 MET A C 1
ATOM 617 O O . MET A 1 83 ? -14.727 7.648 22.603 1.00 85.75 83 MET A O 1
ATOM 621 N N . ASP A 1 84 ? -12.576 7.082 22.358 1.00 85.06 84 ASP A N 1
ATOM 622 C CA . ASP A 1 84 ? -12.401 6.642 23.755 1.00 85.06 84 ASP A CA 1
ATOM 623 C C . ASP A 1 84 ? -12.564 7.817 24.746 1.00 85.06 84 ASP A C 1
ATOM 625 O O . ASP A 1 84 ? -13.012 7.622 25.882 1.00 85.06 84 ASP A O 1
ATOM 629 N N . GLY A 1 85 ? -12.308 9.051 24.288 1.00 80.75 85 GLY A N 1
ATOM 630 C CA . GLY A 1 85 ? -12.581 10.293 25.015 1.00 80.75 85 GLY A CA 1
ATOM 631 C C . GLY A 1 85 ? -14.068 10.573 25.275 1.00 80.75 85 GLY A C 1
ATOM 632 O O . GLY A 1 85 ? -14.390 11.221 26.269 1.00 80.75 85 GLY A O 1
ATOM 633 N N . ALA A 1 86 ? -14.973 10.028 24.455 1.00 83.94 86 ALA A N 1
ATOM 634 C CA . ALA A 1 86 ? -16.428 10.217 24.541 1.00 83.94 86 ALA A CA 1
ATOM 635 C C . ALA A 1 86 ? -17.182 8.991 25.090 1.00 83.94 86 ALA A C 1
ATOM 637 O O . ALA A 1 86 ? -18.363 8.788 24.822 1.00 83.94 86 ALA A O 1
ATOM 638 N N . ARG A 1 87 ? -16.527 8.158 25.908 1.00 84.00 87 ARG A N 1
ATOM 639 C CA . ARG A 1 87 ? -17.119 6.934 26.495 1.00 84.00 87 ARG A CA 1
ATOM 640 C C . ARG A 1 87 ? -18.228 7.139 27.526 1.00 84.00 87 ARG A C 1
ATOM 642 O O . ARG A 1 87 ? -18.641 6.176 28.173 1.00 84.00 87 ARG A O 1
ATOM 649 N N . SER A 1 88 ? -18.668 8.376 27.714 1.00 81.06 88 SER A N 1
ATOM 650 C CA . SER A 1 88 ? -19.801 8.733 28.562 1.00 81.06 88 SER A CA 1
ATOM 651 C C . SER A 1 88 ? -21.138 8.296 27.975 1.00 81.06 88 SER A C 1
ATOM 653 O O . SER A 1 88 ? -22.028 7.963 28.755 1.00 81.06 88 SER A O 1
ATOM 655 N N . SER A 1 89 ? -21.288 8.302 26.646 1.00 85.50 89 SER A N 1
ATOM 656 C CA . SER A 1 89 ? -22.529 7.895 25.982 1.00 85.50 89 SER A CA 1
ATOM 657 C C . SER A 1 89 ? -22.316 7.533 24.509 1.00 85.50 89 SER A C 1
ATOM 659 O O . SER A 1 89 ? -21.394 8.034 23.860 1.00 85.50 89 SER A O 1
ATOM 661 N N . ALA A 1 90 ? -23.206 6.707 23.950 1.00 88.44 90 ALA A N 1
ATOM 662 C CA . ALA A 1 90 ? -23.232 6.441 22.512 1.00 88.44 90 ALA A CA 1
ATOM 663 C C . ALA A 1 90 ? -23.483 7.707 21.672 1.00 88.44 90 ALA A C 1
ATOM 665 O O . ALA A 1 90 ? -22.942 7.837 20.576 1.00 88.44 90 ALA A O 1
ATOM 666 N N . ALA A 1 91 ? -24.270 8.656 22.192 1.00 87.88 91 ALA A N 1
ATOM 667 C CA . ALA A 1 91 ? -24.556 9.917 21.512 1.00 87.88 91 ALA A CA 1
ATOM 668 C C . ALA A 1 91 ? -23.296 10.784 21.350 1.00 87.88 91 ALA A C 1
ATOM 670 O O . ALA A 1 91 ? -23.047 11.289 20.257 1.00 87.88 91 ALA A O 1
ATOM 671 N N . ASP A 1 92 ? -22.475 10.901 22.399 1.00 87.06 92 ASP A N 1
ATOM 672 C CA . ASP A 1 92 ? -21.220 11.660 22.341 1.00 87.06 92 ASP A CA 1
ATOM 673 C C . ASP A 1 92 ? -20.230 11.015 21.356 1.00 87.06 92 ASP A C 1
ATOM 675 O O . ASP A 1 92 ? -19.584 11.712 20.572 1.00 87.06 92 ASP A O 1
ATOM 679 N N . MET A 1 93 ? -20.135 9.678 21.349 1.00 89.44 93 MET A N 1
ATOM 680 C CA . MET A 1 93 ? -19.303 8.961 20.375 1.00 89.44 93 MET A CA 1
ATOM 681 C C . MET A 1 93 ? -19.769 9.165 18.939 1.00 89.44 93 MET A C 1
ATOM 683 O O . MET A 1 93 ? -18.922 9.315 18.063 1.00 89.44 93 MET A O 1
ATOM 687 N N . ARG A 1 94 ? -21.085 9.167 18.693 1.00 91.19 94 ARG A N 1
ATOM 688 C CA . ARG A 1 94 ? -21.645 9.407 17.360 1.00 91.19 94 ARG A CA 1
ATOM 689 C C . ARG A 1 94 ? -21.276 10.799 16.855 1.00 91.19 94 ARG A C 1
ATOM 691 O O . ARG A 1 94 ? -20.799 10.913 15.737 1.00 91.19 94 ARG A O 1
ATOM 698 N N . ILE A 1 95 ? -21.402 11.827 17.699 1.00 87.69 95 ILE A N 1
ATOM 699 C CA . ILE A 1 95 ? -20.988 13.195 17.346 1.00 87.69 95 ILE A CA 1
ATOM 700 C C . ILE A 1 95 ? -19.503 13.223 16.967 1.00 87.69 95 ILE A C 1
ATOM 702 O O . ILE A 1 95 ? -19.135 13.835 15.968 1.00 87.69 95 ILE A O 1
ATOM 706 N N . LEU A 1 96 ? -18.637 12.545 17.731 1.00 85.44 96 LEU A N 1
ATOM 707 C CA . LEU A 1 96 ? -17.222 12.457 17.365 1.00 85.44 96 LEU A CA 1
ATOM 708 C C . LEU A 1 96 ? -16.995 11.665 16.074 1.00 85.44 96 LEU A C 1
ATOM 710 O O . LEU A 1 96 ? -16.124 12.050 15.305 1.00 85.44 96 LEU A O 1
ATOM 714 N N . ALA A 1 97 ? -17.751 10.597 15.816 1.00 87.69 97 ALA A N 1
ATOM 715 C CA . ALA A 1 97 ? -17.662 9.844 14.566 1.00 87.69 97 ALA A CA 1
ATOM 716 C C . ALA A 1 97 ? -18.053 10.704 13.351 1.00 87.69 97 ALA A C 1
ATOM 718 O O . ALA A 1 97 ? -17.361 10.655 12.335 1.00 87.69 97 ALA A O 1
ATOM 719 N N . ASP A 1 98 ? -19.080 11.549 13.474 1.00 85.12 98 ASP A N 1
ATOM 720 C CA . ASP A 1 98 ? -19.483 12.490 12.421 1.00 85.12 98 ASP A CA 1
ATOM 721 C C . ASP A 1 98 ? -18.346 13.490 12.127 1.00 85.12 98 ASP A C 1
ATOM 723 O O . ASP A 1 98 ? -17.938 13.666 10.980 1.00 85.12 98 ASP A O 1
ATOM 727 N N . VAL A 1 99 ? -17.737 14.066 13.172 1.00 80.81 99 VAL A N 1
ATOM 728 C CA . VAL A 1 99 ? -16.589 14.978 13.014 1.00 80.81 99 VAL A CA 1
ATOM 729 C C . VAL A 1 99 ? -15.363 14.255 12.437 1.00 80.81 99 VAL A C 1
ATOM 731 O O . VAL A 1 99 ? -14.647 14.807 11.603 1.00 80.81 99 VAL A O 1
ATOM 734 N N . LEU A 1 100 ? -15.102 13.013 12.853 1.00 80.25 100 LEU A N 1
ATOM 735 C CA . LEU A 1 100 ? -14.016 12.196 12.303 1.00 80.25 100 LEU A CA 1
ATOM 736 C C . LEU A 1 100 ? -14.253 11.836 10.835 1.00 80.25 100 LEU A C 1
ATOM 738 O O . LEU A 1 100 ? -13.285 11.713 10.092 1.00 80.25 100 LEU A O 1
ATOM 742 N N . THR A 1 101 ? -15.508 11.701 10.412 1.00 81.56 101 THR A N 1
ATOM 743 C CA . THR A 1 101 ? -15.881 11.476 9.010 1.00 81.56 101 THR A CA 1
ATOM 744 C C . THR A 1 101 ? -15.587 12.710 8.160 1.00 81.56 101 THR A C 1
ATOM 746 O O . THR A 1 101 ? -15.024 12.588 7.074 1.00 81.56 101 THR A O 1
ATOM 749 N N . GLU A 1 102 ? -15.885 13.908 8.673 1.00 73.44 102 GLU A N 1
ATOM 750 C CA . GLU A 1 102 ? -15.520 15.169 8.012 1.00 73.44 102 GLU A CA 1
ATOM 751 C C . GLU A 1 102 ? -13.996 15.350 7.919 1.00 73.44 102 GLU A C 1
ATOM 753 O O . GLU A 1 102 ? -13.480 15.779 6.885 1.00 73.44 102 GLU A O 1
ATOM 758 N N . ALA A 1 103 ? -13.273 14.991 8.983 1.00 63.84 103 ALA A N 1
ATOM 759 C CA . ALA A 1 103 ? -11.824 15.155 9.070 1.00 63.84 103 ALA A CA 1
ATOM 760 C C . ALA A 1 103 ? -11.038 14.071 8.307 1.00 63.84 103 ALA A C 1
ATOM 762 O O . ALA A 1 103 ? -9.929 14.330 7.830 1.00 63.84 103 ALA A O 1
ATOM 763 N N . ASN A 1 104 ? -11.603 12.866 8.179 1.00 67.19 104 ASN A N 1
ATOM 764 C CA . ASN A 1 104 ? -11.065 11.742 7.415 1.00 67.19 104 ASN A CA 1
ATOM 765 C C . ASN A 1 104 ? -12.133 11.133 6.483 1.00 67.19 104 ASN A C 1
ATOM 767 O O . ASN A 1 104 ? -12.675 10.064 6.787 1.00 67.19 104 ASN A O 1
ATOM 771 N N . PRO A 1 105 ? -12.399 11.747 5.314 1.00 67.12 105 PRO A N 1
ATOM 772 C CA . PRO A 1 105 ? -13.404 11.247 4.374 1.00 67.12 105 PRO A CA 1
ATOM 773 C C . PRO A 1 105 ? -13.172 9.798 3.923 1.00 67.12 105 PRO A C 1
ATOM 775 O O . PRO A 1 105 ? -14.128 9.091 3.618 1.00 67.12 105 PRO A O 1
ATOM 778 N N . GLY A 1 106 ? -11.920 9.322 3.939 1.00 66.75 106 GLY A N 1
ATOM 779 C CA . GLY A 1 106 ? -11.582 7.935 3.610 1.00 66.75 106 GLY A CA 1
ATOM 780 C C . GLY A 1 106 ? -12.177 6.900 4.570 1.00 66.75 106 GLY A C 1
ATOM 781 O O . GLY A 1 106 ? -12.355 5.749 4.187 1.00 66.75 106 GLY A O 1
ATOM 782 N N . MET A 1 107 ? -12.527 7.296 5.799 1.00 79.00 107 MET A N 1
ATOM 783 C CA . MET A 1 107 ? -13.202 6.432 6.773 1.00 79.00 107 MET A CA 1
ATOM 784 C C . MET A 1 107 ? -14.732 6.552 6.751 1.00 79.00 107 MET A C 1
ATOM 786 O O . MET A 1 107 ? -15.394 5.810 7.479 1.00 79.00 107 MET A O 1
ATOM 790 N N . ALA A 1 108 ? -15.312 7.411 5.903 1.00 81.94 108 ALA A N 1
ATOM 791 C CA . ALA A 1 108 ? -16.766 7.518 5.756 1.00 81.94 108 ALA A CA 1
ATOM 792 C C . ALA A 1 108 ? -17.446 6.159 5.485 1.00 81.94 108 ALA A C 1
ATOM 794 O O . ALA A 1 108 ? -18.378 5.824 6.215 1.00 81.94 108 ALA A O 1
ATOM 795 N N . PRO A 1 109 ? -16.932 5.290 4.581 1.00 82.31 109 PRO A N 1
ATOM 796 C CA . PRO A 1 109 ? -17.547 3.981 4.329 1.00 82.31 109 PRO A CA 1
ATOM 797 C C . PRO A 1 109 ? -17.604 3.065 5.560 1.00 82.31 109 PRO A C 1
ATOM 799 O O . PRO A 1 109 ? -18.445 2.167 5.623 1.00 82.31 109 PRO A O 1
ATOM 802 N N . VAL A 1 110 ? -16.701 3.277 6.525 1.00 88.81 110 VAL A N 1
ATOM 803 C CA . VAL A 1 110 ? -16.679 2.560 7.802 1.00 88.81 110 VAL A CA 1
ATOM 804 C C . VAL A 1 110 ? -17.697 3.176 8.755 1.00 88.81 110 VAL A C 1
ATOM 806 O O . VAL A 1 110 ? -18.533 2.451 9.285 1.00 88.81 110 VAL A O 1
ATOM 809 N N . PHE A 1 111 ? -17.657 4.494 8.970 1.00 90.25 111 PHE A N 1
ATOM 810 C CA . PHE A 1 111 ? -18.517 5.173 9.945 1.00 90.25 111 PHE A CA 1
ATOM 811 C C . PHE A 1 111 ? -19.999 5.182 9.564 1.00 90.25 111 PHE A C 1
ATOM 813 O O . PHE A 1 111 ? -20.840 4.987 10.444 1.00 90.25 111 PHE A O 1
ATOM 820 N N . ASP A 1 112 ? -20.321 5.306 8.276 1.00 88.44 112 ASP A N 1
ATOM 821 C CA . ASP A 1 112 ? -21.701 5.304 7.771 1.00 88.44 112 ASP A CA 1
ATOM 822 C C . ASP A 1 112 ? -22.449 4.007 8.124 1.00 88.44 112 ASP A C 1
ATOM 824 O O . ASP A 1 112 ? -23.673 3.985 8.247 1.00 88.44 112 ASP A O 1
ATOM 828 N N . ARG A 1 113 ? -21.716 2.909 8.347 1.00 91.44 113 ARG A N 1
ATOM 829 C CA . ARG A 1 113 ? -22.285 1.606 8.712 1.00 91.44 113 ARG A CA 1
ATOM 830 C C . ARG A 1 113 ? -22.607 1.465 10.202 1.00 91.44 113 ARG A C 1
ATOM 832 O O . ARG A 1 113 ? -23.254 0.497 10.583 1.00 91.44 113 ARG A O 1
ATOM 839 N N . PHE A 1 114 ? -22.207 2.406 11.061 1.00 90.75 114 PHE A N 1
ATOM 840 C CA . PHE A 1 114 ? -22.410 2.293 12.515 1.00 90.75 114 PHE A CA 1
ATOM 841 C C . PHE A 1 114 ? -23.838 2.629 12.975 1.00 90.75 114 PHE A C 1
ATOM 843 O O . PHE A 1 114 ? -24.119 2.558 14.172 1.00 90.75 114 PHE A O 1
ATOM 850 N N . ASP A 1 115 ? -24.759 2.977 12.075 1.00 86.50 115 ASP A N 1
ATOM 851 C CA . ASP A 1 115 ? -26.104 3.434 12.442 1.00 86.50 115 ASP A CA 1
ATOM 852 C C . ASP A 1 115 ? -26.870 2.466 13.363 1.00 86.50 115 ASP A C 1
ATOM 854 O O . ASP A 1 115 ? -27.474 2.902 14.350 1.00 86.50 115 ASP A O 1
ATOM 858 N N . GLU A 1 116 ? -26.819 1.158 13.097 1.00 83.56 116 GLU A N 1
ATOM 859 C CA . GLU A 1 116 ? -27.444 0.149 13.965 1.00 83.56 116 GLU A CA 1
ATOM 860 C C . GLU A 1 116 ? -26.613 -0.124 15.225 1.00 83.56 116 GLU A C 1
ATOM 862 O O . GLU A 1 116 ? -27.168 -0.327 16.311 1.00 83.56 116 GLU A O 1
ATOM 867 N N . VAL A 1 117 ? -25.284 -0.028 15.127 1.00 89.81 117 VAL A N 1
ATOM 868 C CA . VAL A 1 117 ? -24.373 -0.137 16.273 1.00 89.81 117 VAL A CA 1
ATOM 869 C C . VAL A 1 117 ? -24.675 0.939 17.318 1.00 89.81 117 VAL A C 1
ATOM 871 O O . VAL A 1 117 ? -24.774 0.619 18.505 1.00 89.81 117 VAL A O 1
ATOM 874 N N . TRP A 1 118 ? -24.919 2.186 16.902 1.00 90.88 118 TRP A N 1
ATOM 875 C CA . TRP A 1 118 ? -25.257 3.287 17.811 1.00 90.88 118 TRP A CA 1
ATOM 876 C C . TRP A 1 118 ? -26.519 3.027 18.633 1.00 90.88 118 TRP A C 1
ATOM 878 O O . TRP A 1 118 ? -26.603 3.467 19.779 1.00 90.88 118 TRP A O 1
ATOM 888 N N . ARG A 1 119 ? -27.494 2.291 18.085 1.00 86.75 119 ARG A N 1
ATOM 889 C CA . ARG A 1 119 ? -28.764 1.999 18.773 1.00 86.75 119 ARG A CA 1
ATOM 890 C C . ARG A 1 119 ? -28.609 0.997 19.909 1.00 86.75 119 ARG A C 1
ATOM 892 O O . ARG A 1 119 ? -29.380 1.038 20.867 1.00 86.75 119 ARG A O 1
ATOM 899 N N . VAL A 1 120 ? -27.640 0.091 19.799 1.00 86.94 120 VAL A N 1
ATOM 900 C CA . VAL A 1 120 ? -27.445 -1.004 20.760 1.00 86.94 120 VAL A CA 1
ATOM 901 C C . VAL A 1 120 ? -26.276 -0.760 21.715 1.00 86.94 120 VAL A C 1
ATOM 903 O O . VAL A 1 120 ? -26.190 -1.426 22.746 1.00 86.94 120 VAL A O 1
ATOM 906 N N . LEU A 1 121 ? -25.402 0.206 21.413 1.00 86.75 121 LEU A N 1
ATOM 907 C CA . LEU A 1 121 ? -24.094 0.376 22.048 1.00 86.75 121 LEU A CA 1
ATOM 908 C C . LEU A 1 121 ? -24.132 0.503 23.580 1.00 86.75 121 LEU A C 1
ATOM 910 O O . LEU A 1 121 ? -23.306 -0.105 24.259 1.00 86.75 121 LEU A O 1
ATOM 914 N N . ASP A 1 122 ? -25.088 1.256 24.124 1.00 84.75 122 ASP A N 1
ATOM 915 C CA . ASP A 1 122 ? -25.167 1.509 25.570 1.00 84.75 122 ASP A CA 1
ATOM 916 C C . ASP A 1 122 ? -25.661 0.293 26.375 1.00 84.75 122 ASP A C 1
ATOM 918 O O . ASP A 1 122 ? -25.415 0.211 27.576 1.00 84.75 122 ASP A O 1
ATOM 922 N N . ASN A 1 123 ? -26.335 -0.668 25.729 1.00 83.81 123 ASN A N 1
ATOM 923 C CA . ASN A 1 123 ? -26.982 -1.798 26.408 1.00 83.81 123 ASN A CA 1
ATOM 924 C C . ASN A 1 123 ? -26.444 -3.176 25.981 1.00 83.81 123 ASN A C 1
ATOM 926 O O . ASN A 1 123 ? -26.785 -4.181 26.604 1.00 83.81 123 ASN A O 1
ATOM 930 N N . ALA A 1 124 ? -25.624 -3.249 24.930 1.00 82.75 124 ALA A N 1
ATOM 931 C CA . ALA A 1 124 ? -25.148 -4.508 24.364 1.00 82.75 124 ALA A CA 1
ATOM 932 C C . ALA A 1 1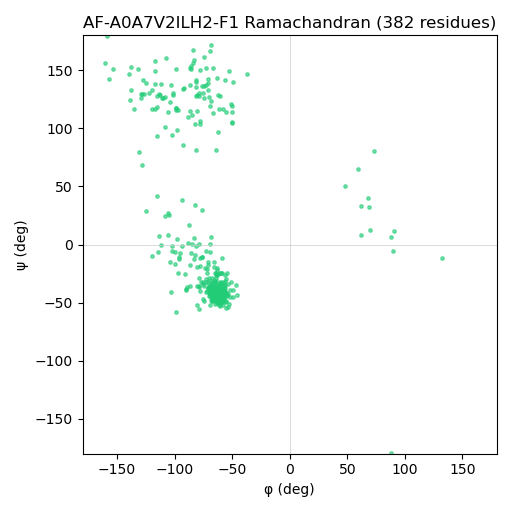24 ? -23.949 -5.114 25.120 1.00 82.75 124 ALA A C 1
ATOM 934 O O . ALA A 1 124 ? -22.977 -4.451 25.506 1.00 82.75 124 ALA A O 1
ATOM 935 N N . SER A 1 125 ? -23.951 -6.439 25.254 1.00 84.94 125 SER A N 1
ATOM 936 C CA . SER A 1 125 ? -22.765 -7.219 25.626 1.00 84.94 125 SER A CA 1
ATOM 937 C C . SER A 1 125 ? -21.711 -7.223 24.506 1.00 84.94 125 SER A C 1
ATOM 939 O O . SER A 1 125 ? -21.992 -6.870 23.361 1.00 84.94 125 SER A O 1
ATOM 941 N N . THR A 1 126 ? -20.475 -7.649 24.807 1.00 81.62 126 THR A N 1
ATOM 942 C CA . THR A 1 126 ? -19.385 -7.654 23.810 1.00 81.62 126 THR A CA 1
ATOM 943 C C . THR A 1 126 ? -19.739 -8.549 22.630 1.00 81.62 126 THR A C 1
ATOM 945 O O . THR A 1 126 ? -19.466 -8.207 21.486 1.00 81.62 126 THR A O 1
ATOM 948 N N . SER A 1 127 ? -20.385 -9.688 22.890 1.00 84.62 127 SER A N 1
ATOM 949 C CA . SER A 1 127 ? -20.785 -10.606 21.825 1.00 84.62 127 SER A CA 1
ATOM 950 C C . SER A 1 127 ? -21.903 -10.033 20.956 1.00 84.62 127 SER A C 1
ATOM 952 O O . SER A 1 127 ? -21.875 -10.243 19.749 1.00 84.62 127 SER A O 1
ATOM 954 N N . GLU A 1 128 ? -22.869 -9.319 21.537 1.00 87.19 128 GLU A N 1
ATOM 955 C CA . GLU A 1 128 ? -23.961 -8.690 20.780 1.00 87.19 128 GLU A CA 1
ATOM 956 C C . GLU A 1 128 ? -23.447 -7.546 19.911 1.00 87.19 128 GLU A C 1
ATOM 958 O O . GLU A 1 128 ? -23.779 -7.486 18.732 1.00 87.19 128 GLU A O 1
ATOM 963 N N . LEU A 1 129 ? -22.566 -6.708 20.461 1.00 86.94 129 LEU A N 1
ATOM 964 C CA . LEU A 1 129 ? -21.927 -5.630 19.713 1.00 86.94 129 LEU A CA 1
ATOM 965 C C . LEU A 1 129 ? -21.064 -6.172 18.565 1.00 86.94 129 LEU A C 1
ATOM 967 O O . LEU A 1 129 ? -21.152 -5.681 17.447 1.00 86.94 129 LEU A O 1
ATOM 971 N N . GLY A 1 130 ? -20.297 -7.241 18.805 1.00 85.81 130 GLY A N 1
ATOM 972 C CA . GLY A 1 130 ? -19.495 -7.886 17.761 1.00 85.81 130 GLY A CA 1
ATOM 973 C C . GLY A 1 130 ? -20.348 -8.499 16.650 1.00 85.81 130 GLY A C 1
ATOM 974 O O . GLY A 1 130 ? -19.971 -8.438 15.487 1.00 85.81 130 GLY A O 1
ATOM 975 N N . LYS A 1 131 ? -21.525 -9.042 16.992 1.00 87.81 131 LYS A N 1
ATOM 976 C CA . LYS A 1 131 ? -22.491 -9.538 16.002 1.00 87.81 131 LYS A CA 1
ATOM 977 C C . LYS A 1 131 ? -23.112 -8.412 15.185 1.00 87.81 131 LYS A C 1
ATOM 979 O O . LYS A 1 131 ? -23.302 -8.618 13.997 1.00 87.81 131 LYS A O 1
ATOM 984 N N . ALA A 1 132 ? -23.424 -7.269 15.796 1.00 88.75 132 ALA A N 1
ATOM 985 C CA . ALA A 1 132 ? -23.924 -6.103 15.069 1.00 88.75 132 ALA A CA 1
ATOM 986 C C . ALA A 1 132 ? -22.866 -5.584 14.081 1.00 88.75 132 ALA A C 1
ATOM 988 O O . ALA A 1 132 ? -23.153 -5.449 12.899 1.00 88.75 132 ALA A O 1
ATOM 989 N N . ILE A 1 133 ? -21.617 -5.436 14.542 1.00 91.25 133 ILE A N 1
ATOM 990 C CA . ILE A 1 133 ? -20.481 -5.020 13.704 1.00 91.25 133 ILE A CA 1
ATOM 991 C C . ILE A 1 133 ? -20.310 -5.940 12.487 1.00 91.25 133 ILE A C 1
ATOM 993 O O . ILE A 1 133 ? -20.222 -5.450 11.364 1.00 91.25 133 ILE A O 1
ATOM 997 N N . ALA A 1 134 ? -20.318 -7.259 12.702 1.00 88.50 134 ALA A N 1
ATOM 998 C CA . ALA A 1 134 ? -20.191 -8.232 11.618 1.00 88.50 134 ALA A CA 1
ATOM 999 C C . ALA A 1 134 ? -21.430 -8.290 10.704 1.00 88.50 134 ALA A C 1
ATOM 1001 O O . ALA A 1 134 ? -21.306 -8.486 9.500 1.00 88.50 134 ALA A O 1
ATOM 1002 N N . ALA A 1 135 ? -22.641 -8.132 11.252 1.00 88.38 135 ALA A N 1
ATOM 1003 C CA . ALA A 1 135 ? -23.878 -8.176 10.468 1.00 88.38 135 ALA A CA 1
ATOM 1004 C C . ALA A 1 135 ? -23.997 -6.996 9.493 1.00 88.38 135 ALA A C 1
ATOM 1006 O O . ALA A 1 135 ? -24.496 -7.180 8.383 1.00 88.38 135 ALA A O 1
ATOM 1007 N N . ASP A 1 136 ? -23.499 -5.823 9.887 1.00 89.00 136 ASP A N 1
ATOM 1008 C CA . ASP A 1 136 ? -23.505 -4.614 9.057 1.00 89.00 136 ASP A CA 1
ATOM 1009 C C . ASP A 1 136 ? -22.257 -4.504 8.150 1.00 89.00 136 ASP A C 1
ATOM 1011 O O . ASP A 1 136 ? -22.098 -3.545 7.384 1.00 89.00 136 ASP A O 1
ATOM 1015 N N . GLY A 1 137 ? -21.359 -5.497 8.207 1.00 87.94 137 GLY A N 1
ATOM 1016 C CA . GLY A 1 137 ? -20.124 -5.546 7.420 1.00 87.94 137 GLY A CA 1
ATOM 1017 C C . GLY A 1 137 ? -19.169 -4.392 7.733 1.00 87.94 137 GLY A C 1
ATOM 1018 O O . GLY A 1 137 ? -18.499 -3.879 6.836 1.00 87.94 137 GLY A O 1
ATOM 1019 N N . ILE A 1 138 ? -19.153 -3.924 8.985 1.00 92.19 138 ILE A N 1
ATOM 1020 C CA . ILE A 1 138 ? -18.247 -2.861 9.436 1.00 92.19 138 ILE A CA 1
ATOM 1021 C C . ILE A 1 138 ? -16.803 -3.369 9.470 1.00 92.19 138 ILE A C 1
ATOM 1023 O O . ILE A 1 138 ? -15.885 -2.637 9.110 1.00 92.19 138 ILE A O 1
ATOM 1027 N N . ASP A 1 139 ? -16.593 -4.604 9.922 1.00 89.69 139 ASP A N 1
ATOM 1028 C CA . ASP A 1 139 ? -15.284 -5.257 9.926 1.00 89.69 139 ASP A CA 1
ATOM 1029 C C . ASP A 1 139 ? -14.759 -5.478 8.506 1.00 89.69 139 ASP A C 1
ATOM 1031 O O . ASP A 1 139 ? -13.583 -5.222 8.270 1.00 89.69 139 ASP A O 1
ATOM 1035 N N . ASP A 1 140 ? -15.619 -5.840 7.553 1.00 84.00 140 ASP A N 1
ATOM 1036 C CA . ASP A 1 140 ? -15.240 -5.944 6.138 1.00 84.00 140 ASP A CA 1
ATOM 1037 C C . ASP A 1 140 ? -14.840 -4.580 5.548 1.00 84.00 140 ASP A C 1
ATOM 1039 O O . ASP A 1 140 ? -13.778 -4.459 4.941 1.00 84.00 140 ASP A O 1
ATOM 1043 N N . ALA A 1 141 ? -15.632 -3.527 5.787 1.00 84.19 141 ALA A N 1
ATOM 1044 C CA . ALA A 1 141 ? -15.298 -2.172 5.337 1.00 84.19 141 ALA A CA 1
ATOM 1045 C C . ALA A 1 141 ? -14.005 -1.649 5.988 1.00 84.19 141 ALA A C 1
ATOM 1047 O O . ALA A 1 141 ? -13.194 -0.977 5.351 1.00 84.19 141 ALA A O 1
ATOM 1048 N N . LEU A 1 142 ? -13.788 -1.968 7.267 1.00 89.56 142 LEU A N 1
ATOM 1049 C CA . LEU A 1 142 ? -12.561 -1.615 7.970 1.00 89.56 142 LEU A CA 1
ATOM 1050 C C . LEU A 1 142 ? -11.365 -2.429 7.460 1.00 89.56 142 LEU A C 1
ATOM 1052 O O . LEU A 1 142 ? -10.270 -1.886 7.369 1.00 89.56 142 LEU A O 1
ATOM 1056 N N . TYR A 1 143 ? -11.554 -3.705 7.118 1.00 85.00 143 TYR A N 1
ATOM 1057 C CA . TYR A 1 143 ? -10.530 -4.531 6.481 1.00 85.00 143 TYR A CA 1
ATOM 1058 C C . TYR A 1 143 ? -10.128 -3.949 5.123 1.00 85.00 143 TYR A C 1
ATOM 1060 O O . TYR A 1 143 ? -8.937 -3.793 4.873 1.00 85.00 143 TYR A O 1
ATOM 1068 N N . GLU A 1 144 ? -11.091 -3.556 4.289 1.00 78.00 144 GLU A N 1
ATOM 1069 C CA . GLU A 1 144 ? -10.844 -2.893 3.001 1.00 78.00 144 GLU A CA 1
ATOM 1070 C C . GLU A 1 144 ? -10.111 -1.554 3.175 1.00 78.00 144 GLU A C 1
ATOM 1072 O O . GLU A 1 144 ? -9.185 -1.251 2.434 1.00 78.00 144 GLU A O 1
ATOM 1077 N N . PHE A 1 145 ? -10.451 -0.771 4.202 1.00 79.56 145 PHE A N 1
ATOM 1078 C CA . PHE A 1 145 ? -9.730 0.468 4.508 1.00 79.56 145 PHE A CA 1
ATOM 1079 C C . PHE A 1 145 ? -8.287 0.218 4.980 1.00 79.56 145 PHE A C 1
ATOM 1081 O O . PHE A 1 145 ? -7.366 0.962 4.639 1.00 79.56 145 PHE A O 1
ATOM 1088 N N . LEU A 1 146 ? -8.093 -0.811 5.809 1.00 77.94 146 LEU A N 1
ATOM 1089 C CA . LEU A 1 146 ? -6.815 -1.146 6.438 1.00 77.94 146 LEU A CA 1
ATOM 1090 C C . LEU A 1 146 ? -5.860 -1.916 5.530 1.00 77.94 146 LEU A C 1
ATOM 1092 O O . LEU A 1 146 ? -4.668 -1.995 5.840 1.00 77.94 146 LEU A O 1
ATOM 1096 N N . THR A 1 147 ? -6.375 -2.530 4.472 1.00 69.19 147 THR A N 1
ATOM 1097 C CA . THR A 1 147 ? -5.600 -3.367 3.566 1.00 69.19 147 THR A CA 1
ATOM 1098 C C . THR A 1 147 ? -5.597 -2.778 2.178 1.00 69.19 147 THR A C 1
ATOM 1100 O O . THR A 1 147 ? -6.534 -2.121 1.741 1.00 69.19 147 THR A O 1
ATOM 1103 N N . THR A 1 148 ? -4.520 -3.013 1.455 1.00 57.22 148 THR A N 1
ATOM 1104 C CA . THR A 1 148 ? -4.544 -2.834 0.018 1.00 57.22 148 THR A CA 1
ATOM 1105 C C . THR A 1 148 ? -5.006 -4.152 -0.588 1.00 57.22 148 THR A C 1
ATOM 1107 O O . THR A 1 148 ? -4.311 -5.166 -0.520 1.00 57.22 148 THR A O 1
ATOM 1110 N N . GLU A 1 149 ? -6.224 -4.195 -1.137 1.00 44.72 149 GLU A N 1
ATOM 1111 C CA . GLU A 1 149 ? -6.586 -5.339 -1.973 1.00 44.72 149 GLU A CA 1
ATOM 1112 C C . GLU A 1 149 ? -5.550 -5.472 -3.107 1.00 44.72 149 GLU A C 1
ATOM 1114 O O . GLU A 1 149 ? -5.064 -4.459 -3.628 1.00 44.72 149 GLU A O 1
ATOM 1119 N N . PRO A 1 150 ? -5.161 -6.706 -3.485 1.00 38.81 150 PRO A N 1
ATOM 1120 C CA . PRO A 1 150 ? -4.183 -6.933 -4.537 1.00 38.81 150 PRO A CA 1
ATOM 1121 C C . PRO A 1 150 ? -4.656 -6.235 -5.806 1.00 38.81 150 PRO A C 1
ATOM 1123 O O . PRO A 1 150 ? -5.662 -6.629 -6.389 1.00 38.81 150 PRO A O 1
ATOM 1126 N N . VAL A 1 151 ? -3.913 -5.213 -6.236 1.00 36.88 151 VAL A N 1
ATOM 1127 C CA . VAL A 1 151 ? -4.224 -4.422 -7.426 1.00 36.88 151 VAL A CA 1
ATOM 1128 C C . VAL A 1 151 ? -4.480 -5.371 -8.606 1.00 36.88 151 VAL A C 1
ATOM 1130 O O . VAL A 1 151 ? -3.560 -5.963 -9.174 1.00 36.88 151 VAL A O 1
ATOM 1133 N N . THR A 1 152 ? -5.729 -5.561 -9.015 1.00 34.88 152 THR A N 1
ATOM 1134 C CA . THR A 1 152 ? -6.019 -6.004 -10.379 1.00 34.88 152 THR A CA 1
ATOM 1135 C C . THR A 1 152 ? -5.934 -4.751 -11.239 1.00 34.88 152 THR A C 1
ATOM 1137 O O . THR A 1 152 ? -6.662 -3.796 -11.005 1.00 34.88 152 THR A O 1
ATOM 1140 N N . LEU A 1 153 ? -4.970 -4.693 -12.160 1.00 41.50 153 LEU A N 1
ATOM 1141 C CA . LEU A 1 153 ? -4.853 -3.602 -13.128 1.00 41.50 153 LEU A CA 1
ATOM 1142 C C . LEU A 1 153 ? -5.598 -3.991 -14.409 1.00 41.50 153 LEU A C 1
ATOM 1144 O O . LEU A 1 153 ? -4.998 -4.532 -15.340 1.00 41.50 153 LEU A O 1
ATOM 1148 N N . GLY A 1 154 ? -6.906 -3.743 -14.442 1.00 40.09 154 GLY A N 1
ATOM 1149 C CA . GLY A 1 154 ? -7.679 -3.545 -15.673 1.00 40.09 154 GLY A CA 1
ATOM 1150 C C . GLY A 1 154 ? -7.600 -2.095 -16.179 1.00 40.09 154 GLY A C 1
ATOM 1151 O O . GLY A 1 154 ? -7.155 -1.203 -15.455 1.00 40.09 154 GLY A O 1
ATOM 1152 N N . ALA A 1 155 ? -8.038 -1.847 -17.422 1.00 37.03 155 ALA A N 1
ATOM 1153 C CA . ALA A 1 155 ? -7.989 -0.525 -18.077 1.00 37.03 155 ALA A CA 1
ATOM 1154 C C . ALA A 1 155 ? -8.754 0.595 -17.373 1.00 37.03 155 ALA A C 1
ATOM 1156 O O . ALA A 1 155 ? -8.440 1.770 -17.521 1.00 37.03 155 ALA A O 1
ATOM 1157 N N . ASP A 1 156 ? -9.744 0.201 -16.600 1.00 40.53 156 ASP A N 1
ATOM 1158 C CA . ASP A 1 156 ? -10.659 0.988 -15.793 1.00 40.53 156 ASP A CA 1
ATOM 1159 C C . ASP A 1 156 ? -10.207 1.114 -14.323 1.00 40.53 156 ASP A C 1
ATOM 1161 O O . ASP A 1 156 ? -10.789 1.871 -13.548 1.00 40.53 156 ASP A O 1
ATOM 1165 N N . GLN A 1 157 ? -9.150 0.401 -13.919 1.00 43.22 157 GLN A N 1
ATOM 1166 C CA . GLN A 1 157 ? -8.737 0.273 -12.515 1.00 43.22 157 GLN A CA 1
ATOM 1167 C C . GLN A 1 157 ? -7.540 1.159 -12.135 1.00 43.22 157 GLN A C 1
ATOM 1169 O O . GLN A 1 157 ? -7.177 1.211 -10.962 1.00 43.22 157 GLN A O 1
ATOM 1174 N N . MET A 1 158 ? -6.971 1.934 -13.072 1.00 42.91 158 MET A N 1
ATOM 1175 C CA . MET A 1 158 ? -5.962 2.954 -12.730 1.00 42.91 158 MET A CA 1
ATOM 1176 C C . MET A 1 158 ? -6.523 4.074 -11.838 1.00 42.91 158 MET A C 1
ATOM 1178 O O . MET A 1 158 ? -5.780 4.670 -11.061 1.00 42.91 158 MET A O 1
ATOM 1182 N N . ASP A 1 159 ? -7.837 4.312 -11.870 1.00 36.56 159 ASP A N 1
ATOM 1183 C CA . ASP A 1 159 ? -8.501 5.248 -10.956 1.00 36.56 159 ASP A CA 1
ATOM 1184 C C . ASP A 1 159 ? -8.597 4.732 -9.509 1.00 36.56 159 ASP A C 1
ATOM 1186 O O . ASP A 1 159 ? -8.690 5.532 -8.578 1.00 36.56 159 ASP A O 1
ATOM 1190 N N . HIS A 1 160 ? -8.489 3.413 -9.318 1.00 38.66 160 HIS A N 1
ATOM 1191 C CA . HIS A 1 160 ? -8.531 2.711 -8.027 1.00 38.66 160 HIS A CA 1
ATOM 1192 C C . HIS A 1 160 ? -7.139 2.219 -7.584 1.00 38.66 160 HIS A C 1
ATOM 1194 O O . HIS A 1 160 ? -7.000 1.499 -6.603 1.00 38.66 160 HIS A O 1
ATOM 1200 N N . PHE A 1 161 ? -6.093 2.622 -8.311 1.00 40.31 161 PHE A N 1
ATOM 1201 C CA . PHE A 1 161 ? -4.697 2.194 -8.164 1.00 40.31 161 PHE A CA 1
ATOM 1202 C C . PHE A 1 161 ? -4.046 2.546 -6.826 1.00 40.31 161 PHE A C 1
ATOM 1204 O O . PHE A 1 161 ? -3.020 1.992 -6.438 1.00 40.31 161 PHE A O 1
ATOM 1211 N N . MET A 1 162 ? -4.626 3.521 -6.145 1.00 46.56 162 MET A N 1
ATOM 1212 C CA . MET A 1 162 ? -4.109 4.068 -4.911 1.00 46.56 162 MET A CA 1
ATOM 1213 C C . MET A 1 162 ? -4.859 3.411 -3.766 1.00 46.56 162 MET A C 1
ATOM 1215 O O . MET A 1 162 ? -6.064 3.618 -3.633 1.00 46.56 162 MET A O 1
ATOM 1219 N N . ALA A 1 163 ? -4.128 2.681 -2.923 1.00 45.22 163 ALA A N 1
ATOM 1220 C CA . ALA A 1 163 ? -4.540 2.402 -1.554 1.00 45.22 163 ALA A CA 1
ATOM 1221 C C . ALA A 1 163 ? -5.252 3.622 -0.937 1.00 45.22 163 ALA A C 1
ATOM 1223 O O . ALA A 1 163 ? -4.804 4.751 -1.194 1.00 45.22 163 ALA A O 1
ATOM 1224 N N . PRO A 1 164 ? -6.249 3.445 -0.052 1.00 45.59 164 PRO A N 1
ATOM 1225 C CA . PRO A 1 164 ? -6.787 4.543 0.758 1.00 45.59 164 PRO A CA 1
ATOM 1226 C C . PRO A 1 164 ? -5.670 5.388 1.401 1.00 45.59 164 PRO A C 1
ATOM 1228 O O . PRO A 1 164 ? -5.753 6.615 1.429 1.00 45.59 164 PRO A O 1
ATOM 1231 N N . THR A 1 165 ? -4.563 4.731 1.779 1.00 45.06 165 THR A N 1
ATOM 1232 C CA . THR A 1 165 ? -3.285 5.302 2.236 1.00 45.06 165 THR A CA 1
ATOM 1233 C C . THR A 1 165 ? -2.754 6.466 1.392 1.00 45.06 165 THR A C 1
ATOM 1235 O O . THR A 1 165 ? -2.266 7.452 1.942 1.00 45.06 165 THR A O 1
ATOM 1238 N N . TYR A 1 166 ? -2.823 6.358 0.064 1.00 48.44 166 TYR A N 1
ATOM 1239 C CA . TYR A 1 166 ? -2.247 7.339 -0.857 1.00 48.44 166 TYR A CA 1
ATOM 1240 C C . TYR A 1 166 ? -3.287 8.352 -1.356 1.00 48.44 166 TYR A C 1
ATOM 1242 O O . TYR A 1 166 ? -2.920 9.463 -1.733 1.00 48.44 166 TYR A O 1
ATOM 1250 N N . GLN A 1 167 ? -4.578 7.991 -1.360 1.00 50.38 167 GLN A N 1
ATOM 1251 C CA . GLN A 1 167 ? -5.673 8.916 -1.697 1.00 50.38 167 GLN A CA 1
ATOM 1252 C C . GLN A 1 167 ? -5.967 9.898 -0.558 1.00 50.38 167 GLN A C 1
ATOM 1254 O O . GLN A 1 167 ? -6.330 11.050 -0.796 1.00 50.38 167 GLN A O 1
ATOM 1259 N N . HIS A 1 168 ? -5.775 9.444 0.679 1.00 51.88 168 HIS A N 1
ATOM 1260 C CA . HIS A 1 168 ? -5.976 10.216 1.895 1.00 51.88 168 HIS A CA 1
ATOM 1261 C C . HIS A 1 168 ? -4.719 10.125 2.769 1.00 51.88 168 HIS A C 1
ATOM 1263 O O . HIS A 1 168 ? -4.762 9.511 3.844 1.00 51.88 168 HIS A O 1
ATOM 1269 N N . PRO A 1 169 ? -3.586 10.733 2.344 1.00 51.19 169 PRO A N 1
ATOM 1270 C CA . PRO A 1 169 ? -2.466 10.923 3.257 1.00 51.19 169 PRO A CA 1
ATOM 1271 C C . PRO A 1 169 ? -3.000 11.624 4.508 1.00 51.19 169 PRO A C 1
ATOM 1273 O O . PRO A 1 169 ? -3.971 12.379 4.414 1.00 51.19 169 PRO A O 1
ATOM 1276 N N . LEU A 1 170 ? -2.414 11.368 5.682 1.00 50.03 170 LEU A N 1
ATOM 1277 C CA . LEU A 1 170 ? -2.793 12.079 6.907 1.00 50.03 170 LEU A CA 1
ATOM 1278 C C . LEU A 1 170 ? -2.779 13.587 6.622 1.00 50.03 170 LEU A C 1
ATOM 1280 O O . LEU A 1 170 ? -1.719 14.181 6.434 1.00 50.03 170 LEU A O 1
ATOM 1284 N N . SER A 1 171 ? -3.967 14.169 6.473 1.00 46.78 171 SER A N 1
ATOM 1285 C CA . SER A 1 171 ? -4.127 15.466 5.829 1.00 46.78 171 SER A CA 1
ATOM 1286 C C . SER A 1 171 ? -3.916 16.586 6.842 1.00 46.78 171 SER A C 1
ATOM 1288 O O . SER A 1 171 ? -4.241 16.446 8.020 1.00 46.78 171 SER A O 1
ATOM 1290 N N . GLU A 1 172 ? -3.451 17.753 6.387 1.00 47.81 172 GLU A N 1
ATOM 1291 C CA . GLU A 1 172 ? -3.490 18.992 7.184 1.00 47.81 172 GLU A CA 1
ATOM 1292 C C . GLU A 1 172 ? -4.901 19.330 7.688 1.00 47.81 172 GLU A C 1
ATOM 1294 O O . GLU A 1 172 ? -5.049 19.973 8.727 1.00 47.81 172 GLU A O 1
ATOM 1299 N N . GLN A 1 173 ? -5.950 18.849 7.013 1.00 44.53 173 GLN A N 1
ATOM 1300 C CA . GLN A 1 173 ? -7.332 18.939 7.491 1.00 44.53 173 GLN A CA 1
ATOM 1301 C C . GLN A 1 173 ? -7.579 18.067 8.720 1.00 44.53 173 GLN A C 1
ATOM 1303 O O . GLN A 1 173 ? -8.088 18.583 9.713 1.00 44.53 173 GLN A O 1
ATOM 1308 N N . LEU A 1 174 ? -7.145 16.803 8.702 1.00 47.59 174 LEU A N 1
ATOM 1309 C CA . LEU A 1 174 ? -7.185 15.944 9.878 1.00 47.59 174 LEU A CA 1
ATOM 1310 C C . LEU A 1 174 ? -6.407 16.606 11.026 1.00 47.59 174 LEU A C 1
ATOM 1312 O O . LEU A 1 174 ? -6.932 16.730 12.123 1.00 47.59 174 LEU A O 1
ATOM 1316 N N . TYR A 1 175 ? -5.208 17.137 10.770 1.00 53.44 175 TYR A N 1
ATOM 1317 C CA . TYR A 1 175 ? -4.388 17.806 11.790 1.00 53.44 175 TYR A CA 1
ATOM 1318 C C . TYR A 1 175 ? -5.022 19.089 12.358 1.00 53.44 175 TYR A C 1
ATOM 1320 O O . TYR A 1 175 ? -5.034 19.290 13.575 1.00 53.44 175 TYR A O 1
ATOM 1328 N N . SER A 1 176 ? -5.576 19.953 11.504 1.00 48.19 176 SER A N 1
ATOM 1329 C CA . SER A 1 176 ? -6.180 21.230 11.915 1.00 48.19 176 SER A CA 1
ATOM 1330 C C . SER A 1 176 ? -7.540 21.057 12.594 1.00 48.19 176 SER A C 1
ATOM 1332 O O . SER A 1 176 ? -7.837 21.770 13.556 1.00 48.19 176 SER A O 1
ATOM 1334 N N . GLN A 1 177 ? -8.349 20.090 12.156 1.00 50.72 177 GLN A N 1
ATOM 1335 C CA . GLN A 1 177 ? -9.636 19.784 12.779 1.00 50.72 177 GLN A CA 1
ATOM 1336 C C . GLN A 1 177 ? -9.462 18.967 14.064 1.00 50.72 177 GLN A C 1
ATOM 1338 O O . GLN A 1 177 ? -10.091 19.299 15.069 1.00 50.72 177 GLN A O 1
ATOM 1343 N N . ILE A 1 178 ? -8.540 17.995 14.103 1.00 49.97 178 ILE A N 1
ATOM 1344 C CA . ILE A 1 178 ? -8.202 17.262 15.334 1.00 49.97 178 ILE A CA 1
ATOM 1345 C C . ILE A 1 178 ? -7.633 18.205 16.402 1.00 49.97 178 ILE A C 1
ATOM 1347 O O . ILE A 1 178 ? -7.975 18.054 17.572 1.00 49.97 178 ILE A O 1
ATOM 1351 N N . GLY A 1 179 ? -6.848 19.225 16.036 1.00 46.34 179 GLY A N 1
ATOM 1352 C CA . GLY A 1 179 ? -6.380 20.244 16.985 1.00 46.34 179 GLY A CA 1
ATOM 1353 C C . GLY A 1 179 ? -7.514 20.970 17.730 1.00 46.34 179 GLY A C 1
ATOM 1354 O O . GLY A 1 179 ? -7.358 21.315 18.902 1.00 46.34 179 GLY A O 1
ATOM 1355 N N . ASN A 1 180 ? -8.678 21.135 17.091 1.00 49.59 180 ASN A N 1
ATOM 1356 C CA . ASN A 1 180 ? -9.877 21.691 17.726 1.00 49.59 180 ASN A CA 1
ATOM 1357 C C . ASN A 1 180 ? -10.632 20.646 18.567 1.00 49.59 180 ASN A C 1
ATOM 1359 O O . ASN A 1 180 ? -11.141 20.983 19.634 1.00 49.59 180 ASN A O 1
ATOM 1363 N N . ILE A 1 181 ? -10.664 19.380 18.130 1.00 50.31 181 ILE A N 1
ATOM 1364 C CA . ILE A 1 181 ? -11.299 18.256 18.852 1.00 50.31 181 ILE A CA 1
ATOM 1365 C C . ILE A 1 181 ? -10.524 17.897 20.132 1.00 50.31 181 ILE A C 1
ATOM 1367 O O . ILE A 1 181 ? -11.119 17.542 21.148 1.00 50.31 181 ILE A O 1
ATOM 1371 N N . LEU A 1 182 ? -9.193 18.007 20.111 1.00 44.69 182 LEU A N 1
ATOM 1372 C CA . LEU A 1 182 ? -8.306 17.635 21.218 1.00 44.69 182 LEU A CA 1
ATOM 1373 C C . LEU A 1 182 ? -8.160 18.717 22.298 1.00 44.69 182 LEU A C 1
ATOM 1375 O O . LEU A 1 182 ? -7.389 18.517 23.239 1.00 44.69 182 LEU A O 1
ATOM 1379 N N . GLN A 1 183 ? -8.907 19.830 22.237 1.00 43.91 183 GLN A N 1
ATOM 1380 C CA . GLN A 1 183 ? -8.979 20.801 23.339 1.00 43.91 183 GLN A CA 1
ATOM 1381 C C . GLN A 1 183 ? -9.618 20.156 24.589 1.00 43.91 183 GLN A C 1
ATOM 1383 O O . GLN A 1 183 ? -10.803 20.310 24.861 1.00 43.91 183 GLN A O 1
ATOM 1388 N N . GLY A 1 184 ? -8.817 19.408 25.355 1.00 40.62 184 GLY A N 1
ATOM 1389 C CA . GLY A 1 184 ? -9.230 18.685 26.563 1.00 40.62 184 GLY A CA 1
ATOM 1390 C C . GLY A 1 184 ? -8.775 17.221 26.643 1.00 40.62 184 GLY A C 1
ATOM 1391 O O . GLY A 1 184 ? -8.848 16.634 27.722 1.00 40.62 184 GLY A O 1
ATOM 1392 N N . LEU A 1 185 ? -8.264 16.634 25.555 1.00 47.19 185 LEU A N 1
ATOM 1393 C CA . LEU A 1 185 ? -7.707 15.275 25.519 1.00 47.19 185 LEU A CA 1
ATOM 1394 C C . LEU A 1 185 ? -6.187 15.362 25.366 1.00 47.19 185 LEU A C 1
ATOM 1396 O O . LEU A 1 185 ? -5.699 16.022 24.457 1.00 47.19 185 LEU A O 1
ATOM 1400 N N . ALA A 1 186 ? -5.423 14.699 26.242 1.00 45.38 186 ALA A N 1
ATOM 1401 C CA . ALA A 1 186 ? -3.971 14.641 26.084 1.00 45.38 186 ALA A CA 1
ATOM 1402 C C . ALA A 1 186 ? -3.640 13.936 24.748 1.00 45.38 186 ALA A C 1
ATOM 1404 O O . ALA A 1 186 ? -3.961 12.749 24.608 1.00 45.38 186 ALA A O 1
ATOM 1405 N N . PRO A 1 187 ? -3.006 14.616 23.773 1.00 51.47 187 PRO A N 1
ATOM 1406 C CA . PRO A 1 187 ? -2.839 14.131 22.401 1.00 51.47 187 PRO A CA 1
ATOM 1407 C C . PRO A 1 187 ? -1.752 13.050 22.272 1.00 51.47 187 PRO A C 1
ATOM 1409 O O . PRO A 1 187 ? -1.140 12.907 21.226 1.00 51.47 187 PRO A O 1
ATOM 1412 N N . PHE A 1 188 ? -1.511 12.241 23.309 1.00 54.12 188 PHE A N 1
ATOM 1413 C CA . PHE A 1 188 ? -0.350 11.351 23.389 1.00 54.12 188 PHE A CA 1
ATOM 1414 C C . PHE A 1 188 ? -0.221 10.381 22.202 1.00 54.12 188 PHE A C 1
ATOM 1416 O O . PHE A 1 188 ? 0.894 10.123 21.752 1.00 54.12 188 PHE A O 1
ATOM 1423 N N . TYR A 1 189 ? -1.330 9.839 21.672 1.00 56.62 189 TYR A N 1
ATOM 1424 C CA . TYR A 1 189 ? -1.253 8.927 20.526 1.00 56.62 189 TYR A CA 1
ATOM 1425 C C . TYR A 1 189 ? -1.055 9.697 19.226 1.00 56.62 189 TYR A C 1
ATOM 1427 O O . TYR A 1 189 ? -0.298 9.216 18.394 1.00 56.62 189 TYR A O 1
ATOM 1435 N N . LEU A 1 190 ? -1.671 10.874 19.065 1.00 58.47 190 LEU A N 1
ATOM 1436 C CA . LEU A 1 190 ? -1.408 11.739 17.917 1.00 58.47 190 LEU A CA 1
ATOM 1437 C C . LEU A 1 190 ? 0.061 12.169 17.905 1.00 58.47 190 LEU A C 1
ATOM 1439 O O . LEU A 1 190 ? 0.716 11.968 16.897 1.00 58.47 190 LEU A O 1
ATOM 1443 N N . ASP A 1 191 ? 0.603 12.640 19.029 1.00 58.88 191 ASP A N 1
ATOM 1444 C CA . ASP A 1 191 ? 2.015 13.016 19.162 1.00 58.88 191 ASP A CA 1
ATOM 1445 C C . ASP A 1 191 ? 2.943 11.829 18.873 1.00 58.88 191 ASP A C 1
ATOM 1447 O O . ASP A 1 191 ? 3.952 11.978 18.195 1.00 58.88 191 ASP A O 1
ATOM 1451 N N . THR A 1 192 ? 2.594 10.625 19.343 1.00 59.91 192 THR A N 1
ATOM 1452 C CA . THR A 1 192 ? 3.380 9.409 19.077 1.00 59.91 192 THR A CA 1
ATOM 1453 C C . THR A 1 192 ? 3.291 8.984 17.610 1.00 59.91 192 THR A C 1
ATOM 1455 O O . THR A 1 192 ? 4.294 8.572 17.038 1.00 59.91 192 THR A O 1
ATOM 1458 N N . VAL A 1 193 ? 2.110 9.059 16.989 1.00 59.88 193 VAL A N 1
ATOM 1459 C CA . VAL A 1 193 ? 1.911 8.753 15.563 1.00 59.88 193 VAL A CA 1
ATOM 1460 C C . VAL A 1 193 ? 2.646 9.775 14.703 1.00 59.88 193 VAL A C 1
ATOM 1462 O O . VAL A 1 193 ? 3.372 9.376 13.801 1.00 59.88 193 VAL A O 1
ATOM 1465 N N . LEU A 1 194 ? 2.538 11.063 15.032 1.00 60.78 194 LEU A N 1
ATOM 1466 C CA . LEU A 1 194 ? 3.282 12.151 14.403 1.00 60.78 194 LEU A CA 1
ATOM 1467 C C . LEU A 1 194 ? 4.780 11.931 14.535 1.00 60.78 194 LEU A C 1
ATOM 1469 O O . LEU A 1 194 ? 5.476 11.944 13.535 1.00 60.78 194 LEU A O 1
ATOM 1473 N N . GLN A 1 195 ? 5.271 11.614 15.731 1.00 64.31 195 GLN A N 1
ATOM 1474 C CA . GLN A 1 195 ? 6.682 11.314 15.936 1.00 64.31 195 GLN A CA 1
ATOM 1475 C C . GLN A 1 195 ? 7.127 10.071 15.154 1.00 64.31 195 GLN A C 1
ATOM 1477 O O . GLN A 1 195 ? 8.239 10.042 14.642 1.00 64.31 195 GLN A O 1
ATOM 1482 N N . LEU A 1 196 ? 6.296 9.029 15.047 1.00 60.62 196 LEU A N 1
ATOM 1483 C CA . LEU A 1 196 ? 6.603 7.852 14.228 1.00 60.62 196 LEU A CA 1
ATOM 1484 C C . LEU A 1 196 ? 6.652 8.201 12.737 1.00 60.62 196 LEU A C 1
ATOM 1486 O O . LEU A 1 196 ? 7.543 7.718 12.047 1.00 60.62 196 LEU A O 1
ATOM 1490 N N . ILE A 1 197 ? 5.739 9.043 12.257 1.00 57.78 197 ILE A N 1
ATOM 1491 C CA . ILE A 1 197 ? 5.718 9.527 10.874 1.00 57.78 197 ILE A CA 1
ATOM 1492 C C . ILE A 1 197 ? 6.908 10.437 10.608 1.00 57.78 197 ILE A C 1
ATOM 1494 O O . ILE A 1 197 ? 7.597 10.221 9.625 1.00 57.78 197 ILE A O 1
ATOM 1498 N N . ASP A 1 198 ? 7.207 11.387 11.490 1.00 58.09 198 ASP A N 1
ATOM 1499 C CA . ASP A 1 198 ? 8.365 12.277 11.388 1.00 58.09 198 ASP A CA 1
ATOM 1500 C C . ASP A 1 198 ? 9.674 11.479 11.410 1.00 58.09 198 ASP A C 1
ATOM 1502 O O . ASP A 1 198 ? 10.540 11.679 10.564 1.00 58.09 198 ASP A O 1
ATOM 1506 N N . ASN A 1 199 ? 9.780 10.470 12.280 1.00 57.34 199 ASN A N 1
ATOM 1507 C CA . ASN A 1 199 ? 10.916 9.550 12.268 1.00 57.34 199 ASN A CA 1
ATOM 1508 C C . ASN A 1 199 ? 11.021 8.772 10.945 1.00 57.34 199 ASN A C 1
ATOM 1510 O O . ASN A 1 199 ? 12.129 8.480 10.510 1.00 57.34 199 ASN A O 1
ATOM 1514 N N . LEU A 1 200 ? 9.900 8.405 10.314 1.00 55.12 200 LEU A N 1
ATOM 1515 C CA . LEU A 1 200 ? 9.895 7.752 9.001 1.00 55.12 200 LEU A CA 1
ATOM 1516 C C . LEU A 1 200 ? 10.191 8.738 7.858 1.00 55.12 200 LEU A C 1
ATOM 1518 O O . LEU A 1 200 ? 10.854 8.345 6.904 1.00 55.12 200 LEU A O 1
ATOM 1522 N N . ARG A 1 201 ? 9.761 10.003 7.962 1.00 53.56 201 ARG A N 1
ATOM 1523 C CA . ARG A 1 201 ? 10.065 11.093 7.013 1.00 53.56 201 ARG A CA 1
ATOM 1524 C C . ARG A 1 201 ? 11.564 11.358 6.935 1.00 53.56 201 ARG A C 1
ATOM 1526 O O . ARG A 1 201 ? 12.114 11.510 5.848 1.00 53.56 201 ARG A O 1
ATOM 1533 N N . ASP A 1 202 ? 12.233 11.351 8.084 1.00 49.56 202 ASP A N 1
ATOM 1534 C CA . ASP A 1 202 ? 13.675 11.595 8.172 1.00 49.56 202 ASP A CA 1
ATOM 1535 C C . ASP A 1 202 ? 14.524 10.394 7.720 1.00 49.56 202 ASP A C 1
ATOM 1537 O O . ASP A 1 202 ? 15.738 10.518 7.519 1.00 49.56 202 ASP A O 1
ATOM 1541 N N . ILE A 1 203 ? 13.909 9.224 7.519 1.00 50.78 203 ILE A N 1
ATOM 1542 C CA . ILE A 1 203 ? 14.584 8.034 7.006 1.00 50.78 203 ILE A CA 1
ATOM 1543 C C . ILE A 1 203 ? 14.312 7.940 5.507 1.00 50.78 203 ILE A C 1
ATOM 1545 O O . ILE A 1 203 ? 13.295 7.425 5.065 1.00 50.78 203 ILE A O 1
ATOM 1549 N N . THR A 1 204 ? 15.276 8.395 4.710 1.00 55.78 204 THR A N 1
ATOM 1550 C CA . THR A 1 204 ? 15.360 8.096 3.273 1.00 55.78 204 THR A CA 1
ATOM 1551 C C . THR A 1 204 ? 16.436 7.013 3.101 1.00 55.78 204 THR A C 1
ATOM 1553 O O . THR A 1 204 ? 17.630 7.341 3.097 1.00 55.78 204 THR A O 1
ATOM 1556 N N . PRO A 1 205 ? 16.076 5.712 3.059 1.00 56.12 205 PRO A N 1
ATOM 1557 C CA . PRO A 1 205 ? 17.048 4.639 2.900 1.00 56.12 205 PRO A C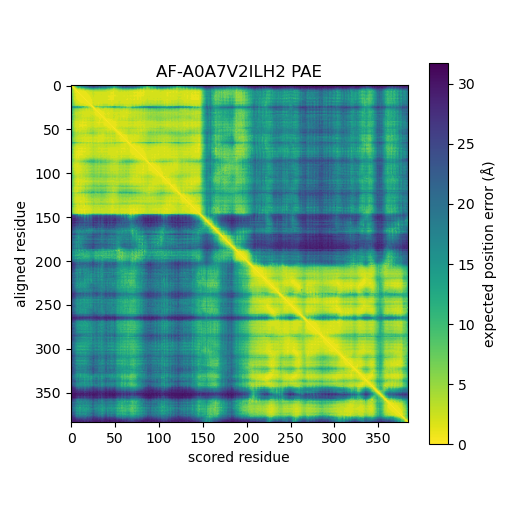A 1
ATOM 1558 C C . PRO A 1 205 ? 17.831 4.837 1.604 1.00 56.12 205 PRO A C 1
ATOM 1560 O O . PRO A 1 205 ? 17.280 4.804 0.503 1.00 56.12 205 PRO A O 1
ATOM 1563 N N . ARG A 1 206 ? 19.141 5.046 1.734 1.00 59.91 206 ARG A N 1
ATOM 1564 C CA . ARG A 1 206 ? 20.056 4.952 0.597 1.00 59.91 206 ARG A CA 1
ATOM 1565 C C . ARG A 1 206 ? 20.315 3.479 0.351 1.00 59.91 206 ARG A C 1
ATOM 1567 O O . ARG A 1 206 ? 20.685 2.778 1.288 1.00 59.91 206 ARG A O 1
ATOM 1574 N N . VAL A 1 207 ? 20.124 3.042 -0.886 1.00 62.81 207 VAL A N 1
ATOM 1575 C CA . VAL A 1 207 ? 20.244 1.634 -1.266 1.00 62.81 207 VAL A CA 1
ATOM 1576 C C . VAL A 1 207 ? 21.303 1.533 -2.358 1.00 62.81 207 VAL A C 1
ATOM 1578 O O . VAL A 1 207 ? 21.296 2.306 -3.324 1.00 62.81 207 VAL A O 1
ATOM 1581 N N . THR A 1 208 ? 22.259 0.621 -2.197 1.00 64.56 208 THR A N 1
ATOM 1582 C CA . THR A 1 208 ? 23.218 0.302 -3.266 1.00 64.56 208 THR A CA 1
ATOM 1583 C C . THR A 1 208 ? 22.541 -0.545 -4.356 1.00 64.56 208 THR A C 1
ATOM 1585 O O . THR A 1 208 ? 21.506 -1.165 -4.092 1.00 64.56 208 THR A O 1
ATOM 1588 N N . PRO A 1 209 ? 23.098 -0.637 -5.579 1.00 64.56 209 PRO A N 1
ATOM 1589 C CA . PRO A 1 209 ? 22.509 -1.484 -6.614 1.00 64.56 209 PRO A CA 1
ATOM 1590 C C . PRO A 1 209 ? 22.443 -2.955 -6.167 1.00 64.56 209 PRO A C 1
ATOM 1592 O O . PRO A 1 209 ? 21.460 -3.642 -6.427 1.00 64.56 209 PRO A O 1
ATOM 1595 N N . GLU A 1 210 ? 23.440 -3.443 -5.419 1.00 65.62 210 GLU A N 1
ATOM 1596 C CA . GLU A 1 210 ? 23.429 -4.809 -4.880 1.00 65.62 210 GLU A CA 1
ATOM 1597 C C . GLU A 1 210 ? 22.389 -5.021 -3.774 1.00 65.62 210 GLU A C 1
ATOM 1599 O O . GLU A 1 210 ? 21.904 -6.136 -3.580 1.00 65.62 210 GLU A O 1
ATOM 1604 N N . GLU A 1 211 ? 22.084 -3.995 -2.981 1.00 65.88 211 GLU A N 1
ATOM 1605 C CA . GLU A 1 211 ? 21.018 -4.061 -1.979 1.00 65.88 211 GLU A CA 1
ATOM 1606 C C . GLU A 1 211 ? 19.643 -4.115 -2.639 1.00 65.88 211 GLU A C 1
ATOM 1608 O O . GLU A 1 211 ? 18.829 -4.950 -2.240 1.00 65.88 211 GLU A O 1
ATOM 1613 N N . LEU A 1 212 ? 19.424 -3.312 -3.683 1.00 71.88 212 LEU A N 1
ATOM 1614 C CA . LEU A 1 212 ? 18.195 -3.357 -4.467 1.00 71.88 212 LEU A CA 1
ATOM 1615 C C . LEU A 1 212 ? 18.040 -4.712 -5.159 1.00 71.88 212 LEU A C 1
ATOM 1617 O O . LEU A 1 212 ? 17.019 -5.359 -4.970 1.00 71.88 212 LEU A O 1
ATOM 1621 N N . ALA A 1 213 ? 19.069 -5.195 -5.860 1.00 73.38 213 ALA A N 1
ATOM 1622 C CA . ALA A 1 213 ? 19.017 -6.486 -6.546 1.00 73.38 213 ALA A CA 1
ATOM 1623 C C . ALA A 1 213 ? 18.746 -7.652 -5.576 1.00 73.38 213 ALA A C 1
ATOM 1625 O O . ALA A 1 213 ? 18.002 -8.585 -5.884 1.00 73.38 213 ALA A O 1
ATOM 1626 N N . ARG A 1 214 ? 19.314 -7.607 -4.359 1.00 71.62 214 ARG A N 1
ATOM 1627 C CA . ARG A 1 214 ? 19.001 -8.586 -3.303 1.00 71.62 214 ARG A CA 1
ATOM 1628 C C . ARG A 1 214 ? 17.559 -8.471 -2.825 1.00 71.62 214 ARG A C 1
ATOM 1630 O O . ARG A 1 214 ? 16.925 -9.500 -2.589 1.00 71.62 214 ARG A O 1
ATOM 1637 N N . TRP A 1 215 ? 17.060 -7.250 -2.652 1.00 78.94 215 TRP A N 1
ATOM 1638 C CA . TRP A 1 215 ? 15.677 -7.011 -2.261 1.00 78.94 215 TRP A CA 1
ATOM 1639 C C . TRP A 1 215 ? 14.710 -7.517 -3.336 1.00 78.94 215 TRP A C 1
ATOM 1641 O O . TRP A 1 215 ? 13.828 -8.312 -3.021 1.00 78.94 215 TRP A O 1
ATOM 1651 N N . GLU A 1 216 ? 14.932 -7.154 -4.595 1.00 80.12 216 GLU A N 1
ATOM 1652 C CA . GLU A 1 216 ? 14.187 -7.618 -5.764 1.00 80.12 216 GLU A CA 1
ATOM 1653 C C . GLU A 1 216 ? 14.133 -9.146 -5.832 1.00 80.12 216 GLU A C 1
ATOM 1655 O O . GLU A 1 216 ? 13.049 -9.726 -5.886 1.00 80.12 216 GLU A O 1
ATOM 1660 N N . ALA A 1 217 ? 15.284 -9.816 -5.727 1.00 78.38 217 ALA A N 1
ATOM 1661 C CA . ALA A 1 217 ? 15.359 -11.274 -5.745 1.00 78.38 217 ALA A CA 1
ATOM 1662 C C . ALA A 1 217 ? 14.594 -11.926 -4.577 1.00 78.38 217 ALA A C 1
ATOM 1664 O O . ALA A 1 217 ? 13.953 -12.961 -4.762 1.00 78.38 217 ALA A O 1
ATOM 1665 N N . ALA A 1 218 ? 14.628 -11.324 -3.383 1.00 72.12 218 ALA A N 1
ATOM 1666 C CA . ALA A 1 218 ? 13.907 -11.823 -2.209 1.00 72.12 218 ALA A CA 1
ATOM 1667 C C . ALA A 1 218 ? 12.383 -11.618 -2.298 1.00 72.12 218 ALA A C 1
ATOM 1669 O O . ALA A 1 218 ? 11.627 -12.348 -1.657 1.00 72.12 218 ALA A O 1
ATOM 1670 N N . HIS A 1 219 ? 11.933 -10.640 -3.086 1.00 75.06 219 HIS A N 1
ATOM 1671 C CA . HIS A 1 219 ? 10.529 -10.230 -3.181 1.00 75.06 219 HIS A CA 1
ATOM 1672 C C . HIS A 1 219 ? 9.883 -10.559 -4.529 1.00 75.06 219 HIS A C 1
ATOM 1674 O O . HIS A 1 219 ? 8.692 -10.322 -4.711 1.00 75.06 219 HIS A O 1
ATOM 1680 N N . LYS A 1 220 ? 10.641 -11.151 -5.450 1.00 80.88 220 LYS A N 1
ATOM 1681 C CA . LYS A 1 220 ? 10.279 -11.391 -6.846 1.00 80.88 220 LYS A CA 1
ATOM 1682 C C . LYS A 1 220 ? 8.905 -12.038 -7.051 1.00 80.88 220 LYS A C 1
ATOM 1684 O O . LYS A 1 220 ? 8.122 -11.559 -7.862 1.00 80.88 220 LYS A O 1
ATOM 1689 N N . SER A 1 221 ? 8.586 -13.073 -6.272 1.00 75.12 221 SER A N 1
ATOM 1690 C CA . SER A 1 221 ? 7.299 -13.790 -6.334 1.00 75.12 221 SER A CA 1
ATOM 1691 C C . SER A 1 221 ? 6.116 -12.980 -5.797 1.00 75.12 221 SER A C 1
ATOM 1693 O O . SER A 1 221 ? 4.960 -13.294 -6.069 1.00 75.12 221 SER A O 1
ATOM 1695 N N . ARG A 1 222 ? 6.394 -11.930 -5.020 1.00 72.62 222 ARG A N 1
ATOM 1696 C CA . ARG A 1 222 ? 5.395 -11.026 -4.448 1.00 72.62 222 ARG A CA 1
ATOM 1697 C C . ARG A 1 222 ? 5.207 -9.775 -5.299 1.00 72.62 222 ARG A C 1
ATOM 1699 O O . ARG A 1 222 ? 4.265 -9.046 -5.031 1.00 72.62 222 ARG A O 1
ATOM 1706 N N . ILE A 1 223 ? 6.044 -9.503 -6.297 1.00 80.12 223 ILE A N 1
ATOM 1707 C CA . ILE A 1 223 ? 5.877 -8.337 -7.173 1.00 80.12 223 ILE A CA 1
ATOM 1708 C C . ILE A 1 223 ? 4.843 -8.672 -8.256 1.00 80.12 223 ILE A C 1
ATOM 1710 O O . ILE A 1 223 ? 4.950 -9.680 -8.951 1.00 80.12 223 ILE A O 1
ATOM 1714 N N . ARG A 1 224 ? 3.827 -7.819 -8.409 1.00 78.06 224 ARG A N 1
ATOM 1715 C CA . ARG A 1 224 ? 2.749 -7.977 -9.400 1.00 78.06 224 ARG A CA 1
ATOM 1716 C C . ARG A 1 224 ? 2.921 -7.052 -10.591 1.00 78.06 224 ARG A C 1
ATOM 1718 O O . ARG A 1 224 ? 2.706 -7.491 -11.721 1.00 78.06 224 ARG A O 1
ATOM 1725 N N . TYR A 1 225 ? 3.333 -5.811 -10.342 1.00 82.00 225 TYR A N 1
ATOM 1726 C CA . TYR A 1 225 ? 3.576 -4.833 -11.396 1.00 82.00 225 TYR A CA 1
ATOM 1727 C C . TYR A 1 225 ? 4.844 -4.043 -11.145 1.00 82.00 225 TYR A C 1
ATOM 1729 O O . TYR A 1 225 ? 5.243 -3.830 -10.002 1.00 82.00 225 TYR A O 1
ATOM 1737 N N . ILE A 1 226 ? 5.445 -3.582 -12.235 1.00 88.31 226 ILE A N 1
ATOM 1738 C CA . ILE A 1 226 ? 6.550 -2.630 -12.202 1.00 88.31 226 ILE A CA 1
ATOM 1739 C C . ILE A 1 226 ? 6.214 -1.490 -13.154 1.00 88.31 226 ILE A C 1
ATOM 1741 O O . ILE A 1 226 ? 5.876 -1.737 -14.314 1.00 88.31 226 ILE A O 1
ATOM 1745 N N . ILE A 1 227 ? 6.336 -0.255 -12.676 1.00 88.06 227 ILE A N 1
ATOM 1746 C CA . ILE A 1 227 ? 6.284 0.938 -13.521 1.00 88.06 227 ILE A CA 1
ATOM 1747 C C . ILE A 1 227 ? 7.639 1.636 -13.467 1.00 88.06 227 ILE A C 1
ATOM 1749 O O . ILE A 1 227 ? 8.072 2.069 -12.405 1.00 88.06 227 ILE A O 1
ATOM 1753 N N . GLY A 1 228 ? 8.305 1.738 -14.614 1.00 90.00 228 GLY A N 1
ATOM 1754 C CA . GLY A 1 228 ? 9.551 2.479 -14.778 1.00 90.00 228 GLY A CA 1
ATOM 1755 C C . GLY A 1 228 ? 9.311 3.806 -15.485 1.00 90.00 228 GLY A C 1
ATOM 1756 O O . GLY A 1 228 ? 8.826 3.830 -16.616 1.00 90.00 228 GLY A O 1
ATOM 1757 N N . ILE A 1 229 ? 9.685 4.907 -14.847 1.00 91.00 229 ILE A N 1
ATOM 1758 C CA . ILE A 1 229 ? 9.749 6.239 -15.445 1.00 91.00 229 ILE A CA 1
ATOM 1759 C C . ILE A 1 229 ? 11.220 6.562 -15.659 1.00 91.00 229 ILE A C 1
ATOM 1761 O O . ILE A 1 229 ? 11.981 6.682 -14.702 1.00 91.00 229 ILE A O 1
ATOM 1765 N N . VAL A 1 230 ? 11.641 6.680 -16.915 1.00 89.56 230 VAL A N 1
ATOM 1766 C CA . VAL A 1 230 ? 13.051 6.882 -17.258 1.00 89.56 230 VAL A CA 1
ATOM 1767 C C . VAL A 1 230 ? 13.239 8.127 -18.112 1.00 89.56 230 VAL A C 1
ATOM 1769 O O . VAL A 1 230 ? 12.476 8.421 -19.030 1.00 89.56 230 VAL A O 1
ATOM 1772 N N . ARG A 1 231 ? 14.288 8.894 -17.829 1.00 87.69 231 ARG A N 1
ATOM 1773 C CA . ARG A 1 231 ? 14.626 10.080 -18.616 1.00 87.69 231 ARG A CA 1
ATOM 1774 C C . ARG A 1 231 ? 15.119 9.662 -19.994 1.00 87.69 231 ARG A C 1
ATOM 1776 O O . ARG A 1 231 ? 14.589 10.110 -21.005 1.00 87.69 231 ARG A O 1
ATOM 1783 N N . LYS A 1 232 ? 16.100 8.760 -20.017 1.00 86.62 232 LYS A N 1
ATOM 1784 C CA . LYS A 1 232 ? 16.777 8.283 -21.223 1.00 86.62 232 LYS A CA 1
ATOM 1785 C C . LYS A 1 232 ? 16.500 6.796 -21.447 1.00 86.62 232 LYS A C 1
ATOM 1787 O O . LYS A 1 232 ? 16.734 6.009 -20.527 1.00 86.62 232 LYS A O 1
ATOM 1792 N N . PRO A 1 233 ? 16.035 6.380 -22.637 1.00 85.12 233 PRO A N 1
ATOM 1793 C CA . PRO A 1 233 ? 15.732 4.976 -22.908 1.00 85.12 233 PRO A CA 1
ATOM 1794 C C . PRO A 1 233 ? 16.974 4.075 -22.890 1.00 85.12 233 PRO A C 1
ATOM 1796 O O . PRO A 1 233 ? 16.840 2.872 -22.719 1.00 85.12 233 PRO A O 1
ATOM 1799 N N . GLU A 1 234 ? 18.186 4.612 -23.030 1.00 83.25 234 GLU A N 1
ATOM 1800 C CA . GLU A 1 234 ? 19.423 3.825 -22.988 1.00 83.25 234 GLU A CA 1
ATOM 1801 C C . GLU A 1 234 ? 19.646 3.133 -21.633 1.00 83.25 234 GLU A C 1
ATOM 1803 O O . GLU A 1 234 ? 20.285 2.086 -21.592 1.00 83.25 234 GLU A O 1
ATOM 1808 N N . ILE A 1 235 ? 19.075 3.673 -20.549 1.00 76.62 235 ILE A N 1
ATOM 1809 C CA . ILE A 1 235 ? 19.166 3.112 -19.191 1.00 76.62 235 ILE A CA 1
ATOM 1810 C C . ILE A 1 235 ? 18.544 1.709 -19.137 1.00 76.62 235 ILE A C 1
ATOM 1812 O O . ILE A 1 235 ? 19.116 0.794 -18.561 1.00 76.62 235 ILE A O 1
ATOM 1816 N N . ILE A 1 236 ? 17.399 1.514 -19.796 1.00 76.88 236 ILE A N 1
ATOM 1817 C CA . ILE A 1 236 ? 16.647 0.248 -19.762 1.00 76.88 236 ILE A CA 1
ATOM 1818 C C . ILE A 1 236 ? 17.128 -0.768 -20.805 1.00 76.88 236 ILE A C 1
ATOM 1820 O O . ILE A 1 236 ? 16.687 -1.917 -20.799 1.00 76.88 236 ILE A O 1
ATOM 1824 N N . LEU A 1 237 ? 18.030 -0.362 -21.707 1.00 76.56 237 LEU A N 1
ATOM 1825 C CA . LEU A 1 237 ? 18.642 -1.260 -22.692 1.00 76.56 237 LEU A CA 1
ATOM 1826 C C . LEU A 1 237 ? 19.756 -2.122 -22.090 1.00 76.56 237 LEU A C 1
ATOM 1828 O O . LEU A 1 237 ? 20.117 -3.140 -22.689 1.00 76.56 237 LEU A O 1
ATOM 1832 N N . ASP A 1 238 ? 20.288 -1.736 -20.931 1.00 72.44 238 ASP A N 1
ATOM 1833 C CA . ASP A 1 238 ? 21.278 -2.515 -20.198 1.00 72.44 238 ASP A CA 1
ATOM 1834 C C . ASP A 1 238 ? 20.606 -3.627 -19.372 1.00 72.44 238 ASP A C 1
ATOM 1836 O O . ASP A 1 238 ? 20.355 -3.510 -18.172 1.00 72.44 238 ASP A O 1
ATOM 1840 N N . VAL A 1 239 ? 20.296 -4.733 -20.053 1.00 69.56 239 VAL A N 1
ATOM 1841 C CA . VAL A 1 239 ? 19.625 -5.919 -19.486 1.00 69.56 239 VAL A CA 1
ATOM 1842 C C . VAL A 1 239 ? 20.484 -6.719 -18.493 1.00 69.56 239 VAL A C 1
ATOM 1844 O O . VAL A 1 239 ? 20.049 -7.774 -18.020 1.00 69.56 239 VAL A O 1
ATOM 1847 N N . GLU A 1 240 ? 21.717 -6.287 -18.222 1.00 66.31 240 GLU A N 1
ATOM 1848 C CA . GLU A 1 240 ? 22.540 -6.835 -17.138 1.00 66.31 240 GLU A CA 1
ATOM 1849 C C . GLU A 1 240 ? 22.359 -6.073 -15.826 1.00 66.31 240 GLU A C 1
ATOM 1851 O O . GLU A 1 240 ? 22.537 -6.660 -14.761 1.00 66.31 240 GLU A O 1
ATOM 1856 N N . THR A 1 241 ? 21.963 -4.803 -15.900 1.00 64.38 241 THR A N 1
ATOM 1857 C CA . THR A 1 241 ? 21.802 -3.938 -14.727 1.00 64.38 241 THR A CA 1
ATOM 1858 C C . THR A 1 241 ? 20.391 -4.026 -14.143 1.00 64.38 241 THR A C 1
ATOM 1860 O O . THR A 1 241 ? 20.238 -4.043 -12.926 1.00 64.38 241 THR A O 1
ATOM 1863 N N . PHE A 1 242 ? 19.361 -4.152 -14.988 1.00 73.56 242 PHE A N 1
ATOM 1864 C CA . PHE A 1 242 ? 17.980 -4.359 -14.540 1.00 73.56 242 PHE A CA 1
ATOM 1865 C C . PHE A 1 242 ? 17.564 -5.831 -14.664 1.00 73.56 242 PHE A C 1
ATOM 1867 O O . PHE A 1 242 ? 17.711 -6.439 -15.732 1.00 73.56 242 PHE A O 1
ATOM 1874 N N . ASP A 1 243 ? 17.004 -6.409 -13.597 1.00 77.25 243 ASP A N 1
ATOM 1875 C CA . ASP A 1 243 ? 16.517 -7.787 -13.628 1.00 77.25 243 ASP A CA 1
ATOM 1876 C C . ASP A 1 243 ? 15.159 -7.880 -14.341 1.00 77.25 243 ASP A C 1
ATOM 1878 O O . ASP A 1 243 ? 14.117 -7.536 -13.805 1.00 77.25 243 ASP A O 1
ATOM 1882 N N . TYR A 1 244 ? 15.135 -8.404 -15.564 1.00 87.00 244 TYR A N 1
ATOM 1883 C CA . TYR A 1 244 ? 13.884 -8.652 -16.295 1.00 87.00 244 TYR A CA 1
ATOM 1884 C C . TYR A 1 244 ? 13.235 -9.997 -15.961 1.00 87.00 244 TYR A C 1
ATOM 1886 O O . TYR A 1 244 ? 12.191 -10.346 -16.521 1.00 87.00 244 TYR A O 1
ATOM 1894 N N . SER A 1 245 ? 13.827 -10.783 -15.061 1.00 87.31 245 SER A N 1
ATOM 1895 C CA . SER A 1 245 ? 13.362 -12.136 -14.793 1.00 87.31 245 SER A CA 1
ATOM 1896 C C . SER A 1 245 ? 11.964 -12.178 -14.158 1.00 87.31 245 SER A C 1
ATOM 1898 O O . SER A 1 245 ? 11.335 -13.238 -14.199 1.00 87.31 245 SER A O 1
ATOM 1900 N N . PHE A 1 246 ? 11.443 -11.057 -13.634 1.00 88.75 246 PHE A N 1
ATOM 1901 C CA . PHE A 1 246 ? 10.059 -10.918 -13.149 1.00 88.75 246 PHE A CA 1
ATOM 1902 C C . PHE A 1 246 ? 9.016 -11.320 -14.192 1.00 88.75 246 PHE A C 1
ATOM 1904 O O . PHE A 1 246 ? 7.998 -11.903 -13.839 1.00 88.75 246 PHE A O 1
ATOM 1911 N N . LEU A 1 247 ? 9.280 -11.076 -15.483 1.00 90.69 247 LEU A N 1
ATOM 1912 C CA . LEU A 1 247 ? 8.337 -11.389 -16.563 1.00 90.69 247 LEU A CA 1
ATOM 1913 C C . LEU A 1 247 ? 7.914 -12.872 -16.558 1.00 90.69 247 LEU A C 1
ATOM 1915 O O . LEU A 1 247 ? 6.786 -13.200 -16.927 1.00 90.69 247 LEU A O 1
ATOM 1919 N N . TRP A 1 248 ? 8.785 -13.768 -16.094 1.00 92.38 248 TRP A N 1
ATOM 1920 C CA . TRP A 1 248 ? 8.534 -15.211 -16.063 1.00 92.38 248 TRP A CA 1
ATOM 1921 C C . TRP A 1 248 ? 8.044 -15.744 -14.715 1.00 92.38 248 TRP A C 1
ATOM 1923 O O . TRP A 1 248 ? 7.876 -16.953 -14.591 1.00 92.38 248 TRP A O 1
ATOM 1933 N N . GLU A 1 249 ? 7.783 -14.887 -13.727 1.00 89.62 249 GLU A N 1
ATOM 1934 C CA . GLU A 1 249 ? 7.080 -15.318 -12.517 1.00 89.62 249 GLU A CA 1
ATOM 1935 C C . GLU A 1 249 ? 5.590 -15.517 -12.823 1.00 89.62 249 GLU A C 1
ATOM 1937 O O . GLU A 1 249 ? 4.968 -14.689 -13.501 1.00 89.62 249 GLU A O 1
ATOM 1942 N N . ASP A 1 250 ? 5.014 -16.607 -12.309 1.00 83.69 250 ASP A N 1
ATOM 1943 C CA . ASP A 1 250 ? 3.601 -16.969 -12.518 1.00 83.69 250 ASP A CA 1
ATOM 1944 C C . ASP A 1 250 ? 2.661 -15.852 -12.050 1.00 83.69 250 ASP A C 1
ATOM 1946 O O . ASP A 1 250 ? 1.648 -15.534 -12.674 1.00 83.69 250 ASP A O 1
ATOM 1950 N N . ASP A 1 251 ? 3.064 -15.221 -10.955 1.00 79.62 251 ASP A N 1
ATOM 1951 C CA . ASP A 1 251 ? 2.307 -14.223 -10.233 1.00 79.62 251 ASP A CA 1
ATOM 1952 C C . ASP A 1 251 ? 2.498 -12.795 -10.772 1.00 79.62 251 ASP A C 1
ATOM 1954 O O . ASP A 1 251 ? 1.659 -11.918 -10.525 1.00 79.62 251 ASP A O 1
ATOM 1958 N N . PHE A 1 252 ? 3.549 -12.563 -11.558 1.00 85.56 252 PHE A N 1
ATOM 1959 C CA . PHE A 1 252 ? 3.829 -11.262 -12.150 1.00 85.56 252 PHE A CA 1
ATOM 1960 C C . PHE A 1 252 ? 2.887 -10.982 -13.319 1.00 85.56 252 PHE A C 1
ATOM 1962 O O . PHE A 1 252 ? 2.737 -11.799 -14.234 1.00 85.56 252 PHE A O 1
ATOM 1969 N N . ARG A 1 253 ? 2.272 -9.800 -13.310 1.00 83.12 253 ARG A N 1
ATOM 1970 C CA . ARG A 1 253 ? 1.248 -9.409 -14.278 1.00 83.12 253 ARG A CA 1
ATOM 1971 C C . ARG A 1 253 ? 1.830 -8.556 -15.390 1.00 83.12 253 ARG A C 1
ATOM 1973 O O . ARG A 1 253 ? 1.708 -8.931 -16.554 1.00 83.12 253 ARG A O 1
ATOM 1980 N N . ARG A 1 254 ? 2.450 -7.418 -15.061 1.00 86.56 254 ARG A N 1
ATOM 1981 C CA . ARG A 1 254 ? 2.896 -6.475 -16.094 1.00 86.56 254 ARG A CA 1
ATOM 1982 C C . ARG A 1 254 ? 4.025 -5.551 -15.661 1.00 86.56 254 ARG A C 1
ATOM 1984 O O . ARG A 1 254 ? 4.040 -5.032 -14.553 1.00 86.56 254 ARG A O 1
ATOM 1991 N N . MET A 1 255 ? 4.923 -5.286 -16.595 1.00 90.12 255 MET A N 1
ATOM 1992 C CA . MET A 1 255 ? 5.939 -4.252 -16.543 1.00 90.12 255 MET A CA 1
ATOM 1993 C C . MET A 1 255 ? 5.600 -3.180 -17.576 1.00 90.12 255 MET A C 1
ATOM 1995 O O . MET A 1 255 ? 5.436 -3.477 -18.764 1.00 90.12 255 MET A O 1
ATOM 1999 N N . PHE A 1 256 ? 5.527 -1.934 -17.131 1.00 87.69 256 PHE A N 1
ATOM 2000 C CA . PHE A 1 256 ? 5.342 -0.779 -17.992 1.00 87.69 256 PHE A CA 1
ATOM 2001 C C . PHE A 1 256 ? 6.526 0.170 -17.853 1.00 87.69 256 PHE A C 1
ATOM 2003 O O . PHE A 1 256 ? 6.943 0.485 -16.743 1.00 87.69 256 PHE A O 1
ATOM 2010 N N . VAL A 1 257 ? 7.068 0.634 -18.976 1.00 89.81 257 VAL A N 1
ATOM 2011 C CA . VAL A 1 257 ? 8.184 1.579 -18.981 1.00 89.81 257 VAL A CA 1
ATOM 2012 C C . VAL A 1 257 ? 7.880 2.762 -19.882 1.00 89.81 257 VAL A C 1
ATOM 2014 O O . VAL A 1 257 ? 7.589 2.602 -21.072 1.00 89.81 257 VAL A O 1
ATOM 2017 N N . MET A 1 258 ? 7.999 3.958 -19.318 1.00 89.50 258 MET A N 1
ATOM 2018 C CA . MET A 1 258 ? 7.832 5.222 -20.015 1.00 89.50 258 MET A CA 1
ATOM 2019 C C . MET A 1 258 ? 9.157 5.965 -20.075 1.00 89.50 258 MET A C 1
ATOM 2021 O O . MET A 1 258 ? 9.803 6.155 -19.046 1.00 89.50 258 MET A O 1
ATOM 2025 N N . TYR A 1 259 ? 9.545 6.409 -21.270 1.00 90.69 259 TYR A N 1
ATOM 2026 C CA . TYR A 1 259 ? 10.764 7.190 -21.455 1.00 90.69 259 TYR A CA 1
ATOM 2027 C C . TYR A 1 259 ? 10.490 8.603 -21.982 1.00 90.69 259 TYR A C 1
ATOM 2029 O O . TYR A 1 259 ? 9.662 8.791 -22.878 1.00 90.69 259 TYR A O 1
ATOM 2037 N N . ARG A 1 260 ? 11.196 9.598 -21.435 1.00 89.38 260 ARG A N 1
ATOM 2038 C CA . ARG A 1 260 ? 11.025 11.023 -21.773 1.00 89.38 260 ARG A CA 1
ATOM 2039 C C . ARG A 1 260 ? 11.707 11.417 -23.084 1.00 89.38 260 ARG A C 1
ATOM 2041 O O . ARG A 1 260 ? 11.084 12.018 -23.967 1.00 89.38 260 ARG A O 1
ATOM 2048 N N . ASP A 1 261 ? 13.006 11.143 -23.161 1.00 87.31 261 ASP A N 1
ATOM 2049 C CA . ASP A 1 261 ? 13.880 11.641 -24.215 1.00 87.31 261 ASP A CA 1
ATOM 2050 C C . ASP A 1 261 ? 13.856 10.716 -25.427 1.00 87.31 261 ASP A C 1
ATOM 2052 O O . ASP A 1 261 ? 13.638 9.508 -25.331 1.00 87.31 261 ASP A O 1
ATOM 2056 N N . ASP A 1 262 ? 14.110 11.294 -26.595 1.00 83.00 262 ASP A N 1
ATOM 2057 C CA . ASP A 1 262 ? 14.235 10.502 -27.804 1.00 83.00 262 ASP A CA 1
ATOM 2058 C C . ASP A 1 262 ? 15.546 9.721 -27.809 1.00 83.00 262 ASP A C 1
ATOM 2060 O O . ASP A 1 262 ? 16.589 10.280 -27.458 1.00 83.00 262 ASP A O 1
ATOM 2064 N N . PRO A 1 263 ? 15.512 8.446 -28.224 1.00 80.25 263 PRO A N 1
ATOM 2065 C CA . PRO A 1 263 ? 16.703 7.623 -28.227 1.00 80.25 263 PRO A CA 1
ATOM 2066 C C . PRO A 1 263 ? 17.769 8.195 -29.162 1.00 80.25 263 PRO A C 1
ATOM 2068 O O . PRO A 1 263 ? 17.506 8.456 -30.342 1.00 80.25 263 PRO A O 1
ATOM 2071 N N . GLN A 1 264 ? 18.991 8.358 -28.656 1.00 67.38 264 GLN A N 1
ATOM 2072 C CA . GLN A 1 264 ? 20.091 8.882 -29.459 1.00 67.38 264 GLN A CA 1
ATOM 2073 C C . GLN A 1 264 ? 20.618 7.761 -30.361 1.00 67.38 264 GLN A C 1
ATOM 2075 O O . GLN A 1 264 ? 21.326 6.864 -29.918 1.00 67.38 264 GLN A O 1
ATOM 2080 N N . ALA A 1 265 ? 20.262 7.814 -31.646 1.00 65.62 265 ALA A N 1
ATOM 2081 C CA . ALA A 1 265 ? 20.761 6.907 -32.686 1.00 65.62 265 ALA A CA 1
ATOM 2082 C C . ALA A 1 265 ? 20.288 5.440 -32.594 1.00 65.62 265 ALA A C 1
ATOM 2084 O O . ALA A 1 265 ? 21.005 4.523 -33.001 1.00 65.62 265 ALA A O 1
ATOM 2085 N N . LEU A 1 266 ? 19.071 5.183 -32.101 1.00 64.06 266 LEU A N 1
ATOM 2086 C CA . LEU A 1 266 ? 18.511 3.833 -32.160 1.00 64.06 266 LEU A CA 1
ATOM 2087 C C . LEU A 1 266 ? 17.791 3.563 -33.493 1.00 64.06 266 LEU A C 1
ATOM 2089 O O . LEU A 1 266 ? 16.725 4.113 -33.746 1.00 64.06 266 LEU A O 1
ATOM 2093 N N . ASP A 1 267 ? 18.321 2.625 -34.285 1.00 66.12 267 ASP A N 1
ATOM 2094 C CA . ASP A 1 267 ? 17.554 1.986 -35.366 1.00 66.12 267 ASP A CA 1
ATOM 2095 C C . ASP A 1 267 ? 16.457 1.078 -34.779 1.00 66.12 267 ASP A C 1
ATOM 2097 O O . ASP A 1 267 ? 16.769 0.129 -34.058 1.00 66.12 267 ASP A O 1
ATOM 2101 N N . GLY A 1 268 ? 15.183 1.350 -35.075 1.00 72.81 268 GLY A N 1
ATOM 2102 C CA . GLY A 1 268 ? 14.039 0.569 -34.576 1.00 72.81 268 GLY A CA 1
ATOM 2103 C C . GLY A 1 268 ? 13.487 1.037 -33.222 1.00 72.81 268 GLY A C 1
ATOM 2104 O O . GLY A 1 268 ? 13.946 2.025 -32.650 1.00 72.81 268 GLY A O 1
ATOM 2105 N N . SER A 1 269 ? 12.457 0.351 -32.713 1.00 86.94 269 SER A N 1
ATOM 2106 C CA . SER A 1 269 ? 11.801 0.747 -31.460 1.00 86.94 269 SER A CA 1
ATOM 2107 C C . SER A 1 269 ? 12.619 0.339 -30.224 1.00 86.94 269 SER A C 1
ATOM 2109 O O . SER A 1 269 ? 13.329 -0.668 -30.233 1.00 86.94 269 SER A O 1
ATOM 2111 N N . VAL A 1 270 ? 12.505 1.106 -29.130 1.00 88.50 270 VAL A N 1
ATOM 2112 C CA . VAL A 1 270 ? 13.143 0.773 -27.838 1.00 88.50 270 VAL A CA 1
ATOM 2113 C C . VAL A 1 270 ? 12.685 -0.604 -27.346 1.00 88.50 270 VAL A C 1
ATOM 2115 O O . VAL A 1 270 ? 13.502 -1.389 -26.871 1.00 88.50 270 VAL A O 1
ATOM 2118 N N . TYR A 1 271 ? 11.400 -0.925 -27.536 1.00 90.38 271 TYR A N 1
ATOM 2119 C CA . TYR A 1 271 ? 10.834 -2.237 -27.227 1.00 90.38 271 TYR A CA 1
ATOM 2120 C C . TYR A 1 271 ? 11.593 -3.363 -27.939 1.00 90.38 271 TYR A C 1
ATOM 2122 O O . TYR A 1 271 ? 12.122 -4.252 -27.276 1.00 90.38 271 TYR A O 1
ATOM 2130 N N . ASP A 1 272 ? 11.726 -3.289 -29.268 1.00 90.06 272 ASP A N 1
ATOM 2131 C CA . ASP A 1 272 ? 12.373 -4.344 -30.063 1.00 90.06 272 ASP A CA 1
ATOM 2132 C C . ASP A 1 272 ? 13.825 -4.573 -29.636 1.00 90.06 272 ASP A C 1
ATOM 2134 O O . ASP A 1 272 ? 14.316 -5.704 -29.640 1.00 90.06 272 ASP A O 1
ATOM 2138 N N . LYS A 1 273 ? 14.515 -3.507 -29.216 1.00 89.56 273 LYS A N 1
ATOM 2139 C CA . LYS A 1 273 ? 15.883 -3.611 -28.704 1.00 89.56 273 LYS A CA 1
ATOM 2140 C C . LYS A 1 273 ? 15.955 -4.321 -27.364 1.00 89.56 273 LYS A C 1
ATOM 2142 O O . LYS A 1 273 ? 16.810 -5.191 -27.218 1.00 89.56 273 LYS A O 1
ATOM 2147 N N . ILE A 1 274 ? 15.062 -4.009 -26.425 1.00 90.12 274 ILE A N 1
ATOM 2148 C CA . ILE A 1 274 ? 14.980 -4.722 -25.141 1.00 90.12 274 ILE A CA 1
ATOM 2149 C C . ILE A 1 274 ? 14.707 -6.203 -25.398 1.00 90.12 274 ILE A C 1
ATOM 2151 O O . ILE A 1 274 ? 15.463 -7.055 -24.933 1.00 90.12 274 ILE A O 1
ATOM 2155 N N . VAL A 1 275 ? 13.696 -6.513 -26.216 1.00 92.56 275 VAL A N 1
ATOM 2156 C CA . VAL A 1 275 ? 13.345 -7.896 -26.575 1.00 92.56 275 VAL A CA 1
ATOM 2157 C C . VAL A 1 275 ? 14.535 -8.616 -27.220 1.00 92.56 275 VAL A C 1
ATOM 2159 O O . VAL A 1 275 ? 14.859 -9.740 -26.836 1.00 92.56 275 VAL A O 1
ATOM 2162 N N . GLY A 1 276 ? 15.233 -7.966 -28.155 1.00 90.94 276 GLY A N 1
ATOM 2163 C CA . GLY A 1 276 ? 16.412 -8.522 -28.819 1.00 90.94 276 GLY A CA 1
ATOM 2164 C C . GLY A 1 276 ? 17.614 -8.727 -27.889 1.00 90.94 276 GLY A C 1
ATOM 2165 O O . GLY A 1 276 ? 18.344 -9.709 -28.032 1.00 90.94 276 GLY A O 1
ATOM 2166 N N . CYS A 1 277 ? 17.841 -7.833 -26.924 1.00 89.75 277 CYS A N 1
ATOM 2167 C CA . CYS A 1 277 ? 18.869 -8.000 -25.893 1.00 89.75 277 CYS A CA 1
ATOM 2168 C C . CYS A 1 277 ? 18.530 -9.157 -24.943 1.00 89.75 277 CYS A C 1
ATOM 2170 O O . CYS A 1 277 ? 19.367 -10.038 -24.744 1.00 89.75 277 CYS A O 1
ATOM 2172 N N . LEU A 1 278 ? 17.297 -9.209 -24.431 1.00 91.06 278 LEU A N 1
ATOM 2173 C CA . LEU A 1 278 ? 16.827 -10.276 -23.543 1.00 91.06 278 LEU A CA 1
ATOM 2174 C C . LEU A 1 278 ? 16.893 -11.648 -24.210 1.00 91.06 278 LEU A C 1
ATOM 2176 O O . LEU A 1 278 ? 17.389 -12.607 -23.623 1.00 91.06 278 LEU A O 1
ATOM 2180 N N . ARG A 1 279 ? 16.450 -11.739 -25.465 1.00 92.88 279 ARG A N 1
ATOM 2181 C CA . ARG A 1 279 ? 16.514 -12.982 -26.231 1.00 92.88 279 ARG A CA 1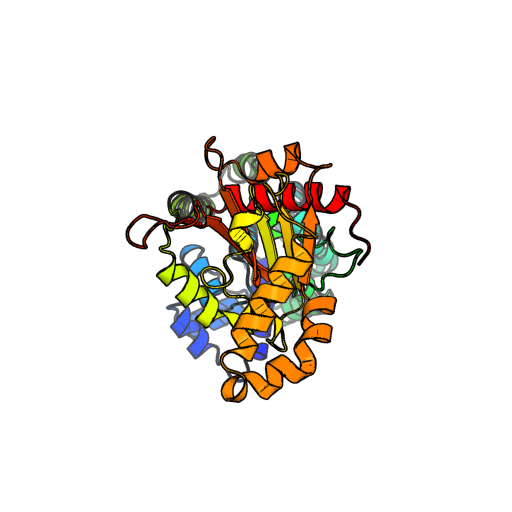
ATOM 2182 C C . ARG A 1 279 ? 17.952 -13.477 -26.365 1.00 92.88 279 ARG A C 1
ATOM 2184 O O . ARG A 1 279 ? 18.220 -14.628 -26.037 1.00 92.88 279 ARG A O 1
ATOM 2191 N N . ARG A 1 280 ? 18.883 -12.601 -26.769 1.00 91.81 280 ARG A N 1
ATOM 2192 C CA . ARG A 1 280 ? 20.312 -12.948 -26.875 1.00 91.81 280 ARG A CA 1
ATOM 2193 C C . ARG A 1 280 ? 20.890 -13.426 -25.541 1.00 91.81 280 ARG A C 1
ATOM 2195 O O . ARG A 1 280 ? 21.639 -14.399 -25.540 1.00 91.81 280 ARG A O 1
ATOM 2202 N N . LYS A 1 281 ? 20.512 -12.790 -24.425 1.00 89.56 281 LYS A N 1
ATOM 2203 C CA . LYS A 1 281 ? 20.920 -13.194 -23.069 1.00 89.56 281 LYS A CA 1
ATOM 2204 C C . LYS A 1 281 ? 20.499 -14.633 -22.759 1.00 89.56 281 LYS A C 1
ATOM 2206 O O . LYS A 1 281 ? 21.336 -15.451 -22.390 1.00 89.56 281 LYS A O 1
ATOM 2211 N N . TYR A 1 282 ? 19.226 -14.975 -22.960 1.00 90.94 282 TYR A N 1
ATOM 2212 C CA . TYR A 1 282 ? 18.735 -16.328 -22.671 1.00 90.94 282 TYR A CA 1
ATOM 2213 C C . TYR A 1 282 ? 19.211 -17.378 -23.683 1.00 90.94 282 TYR A C 1
ATOM 2215 O O . TYR A 1 282 ? 19.443 -18.526 -23.307 1.00 90.94 282 TYR A O 1
ATOM 2223 N N . GLU A 1 283 ? 19.402 -17.004 -24.951 1.00 92.25 283 GLU A N 1
ATOM 2224 C CA . GLU A 1 283 ? 19.947 -17.895 -25.983 1.00 92.25 283 GLU A CA 1
ATOM 2225 C C . GLU A 1 283 ? 21.419 -18.253 -25.733 1.00 92.25 283 GLU A C 1
ATOM 2227 O O . GLU A 1 283 ? 21.820 -19.383 -26.024 1.00 92.25 283 GLU A O 1
ATOM 2232 N N . ALA A 1 284 ? 22.208 -17.348 -25.140 1.00 90.88 284 ALA A N 1
ATOM 2233 C CA . ALA A 1 284 ? 23.592 -17.625 -24.749 1.00 90.88 284 ALA A CA 1
ATOM 2234 C C . ALA A 1 284 ? 23.699 -18.777 -23.728 1.00 90.88 284 ALA A C 1
ATOM 2236 O O . ALA A 1 284 ? 24.644 -19.562 -23.775 1.00 90.88 284 ALA A O 1
ATOM 2237 N N . GLU A 1 285 ? 22.694 -18.933 -22.860 1.00 90.00 285 GLU A N 1
ATOM 2238 C CA . GLU A 1 285 ? 22.573 -20.018 -21.877 1.00 90.00 285 GLU A CA 1
ATOM 2239 C C . GLU A 1 285 ? 21.361 -20.927 -22.173 1.00 90.00 285 GLU A C 1
ATOM 2241 O O . GLU A 1 285 ? 20.635 -21.353 -21.270 1.00 90.00 285 GLU A O 1
ATOM 2246 N N . ARG A 1 286 ? 21.131 -21.261 -23.451 1.00 87.88 286 ARG A N 1
ATOM 2247 C CA . ARG A 1 286 ? 19.924 -21.975 -23.913 1.00 87.88 286 ARG A CA 1
ATOM 2248 C C . ARG A 1 286 ? 19.572 -23.237 -23.120 1.00 87.88 286 ARG A C 1
ATOM 2250 O O . ARG A 1 286 ? 18.395 -23.476 -22.870 1.00 87.88 286 ARG A O 1
ATOM 2257 N N . VAL A 1 287 ? 20.567 -24.035 -22.720 1.00 87.25 287 VAL A N 1
ATOM 2258 C CA . VAL A 1 287 ? 20.352 -25.272 -21.938 1.00 87.25 287 VAL A CA 1
ATOM 2259 C C . VAL A 1 287 ? 19.723 -24.971 -20.573 1.00 87.25 287 VAL A C 1
ATOM 2261 O O . VAL A 1 287 ? 18.899 -25.739 -20.089 1.00 87.25 287 VAL A O 1
ATOM 2264 N N . ARG A 1 288 ? 20.077 -23.841 -19.957 1.00 90.88 288 ARG A N 1
ATOM 2265 C CA . ARG A 1 288 ? 19.545 -23.413 -18.658 1.00 90.88 288 ARG A CA 1
ATOM 2266 C C . ARG A 1 288 ? 18.152 -22.794 -18.782 1.00 90.88 288 ARG A C 1
ATOM 2268 O O . ARG A 1 288 ? 17.322 -22.987 -17.898 1.00 90.88 288 ARG A O 1
ATOM 2275 N N . TYR A 1 289 ? 17.894 -22.070 -19.871 1.00 90.38 289 TYR A N 1
ATOM 2276 C CA . TYR A 1 289 ? 16.684 -21.260 -20.058 1.00 90.38 289 TYR A CA 1
ATOM 2277 C C . TYR A 1 289 ? 15.701 -21.825 -21.090 1.00 90.38 289 TYR A C 1
ATOM 2279 O O . TYR A 1 289 ? 14.888 -21.088 -21.638 1.00 90.38 289 TYR A O 1
ATOM 2287 N N . GLU A 1 290 ? 15.721 -23.135 -21.341 1.00 91.50 290 GLU A N 1
ATOM 2288 C CA . GLU A 1 290 ? 14.856 -23.775 -22.341 1.00 91.50 290 GLU A CA 1
ATOM 2289 C C . GLU A 1 290 ? 13.364 -23.470 -22.120 1.00 91.50 290 GLU A C 1
ATOM 2291 O O . GLU A 1 290 ? 12.658 -23.098 -23.058 1.00 91.50 290 GLU A O 1
ATOM 2296 N N . ARG A 1 291 ? 12.895 -23.536 -20.865 1.00 90.00 291 ARG A N 1
ATOM 2297 C CA . ARG A 1 291 ? 11.502 -23.214 -20.504 1.00 90.00 291 ARG A CA 1
ATOM 2298 C C . ARG A 1 291 ? 11.149 -21.749 -20.757 1.00 90.00 291 ARG A C 1
ATOM 2300 O O . ARG A 1 291 ? 10.070 -21.468 -21.261 1.00 90.00 291 ARG A O 1
ATOM 2307 N N . VAL A 1 292 ? 12.065 -20.834 -20.437 1.00 91.12 292 VAL A N 1
ATOM 2308 C CA . VAL A 1 292 ? 11.909 -19.388 -20.667 1.00 91.12 292 VAL A CA 1
ATOM 2309 C C . VAL A 1 292 ? 11.824 -19.100 -22.165 1.00 91.12 292 VAL A C 1
ATOM 2311 O O . VAL A 1 292 ? 10.915 -18.405 -22.612 1.00 91.12 292 VAL A O 1
ATOM 2314 N N . LEU A 1 293 ? 12.728 -19.688 -22.953 1.00 93.31 293 LEU A N 1
ATOM 2315 C CA . LEU A 1 293 ? 12.785 -19.516 -24.405 1.00 93.31 293 LEU A CA 1
ATOM 2316 C C . LEU A 1 293 ? 11.544 -20.072 -25.119 1.00 93.31 293 LEU A C 1
ATOM 2318 O O . LEU A 1 293 ? 11.138 -19.510 -26.134 1.00 93.31 293 LEU A O 1
ATOM 2322 N N . ALA A 1 294 ? 10.923 -21.131 -24.590 1.00 93.88 294 ALA A N 1
ATOM 2323 C CA . ALA A 1 294 ? 9.725 -21.739 -25.174 1.00 93.88 294 ALA A CA 1
ATOM 2324 C C . ALA A 1 294 ? 8.496 -20.811 -25.163 1.00 93.88 294 ALA A C 1
ATOM 2326 O O . ALA A 1 294 ? 7.680 -20.876 -26.080 1.00 93.88 294 ALA A O 1
ATOM 2327 N N . VAL A 1 295 ? 8.372 -19.944 -24.153 1.00 95.12 295 VAL A N 1
ATOM 2328 C CA . VAL A 1 295 ? 7.235 -19.013 -23.986 1.00 95.12 295 VAL A CA 1
ATOM 2329 C C . VAL A 1 295 ? 7.633 -17.543 -24.144 1.00 95.12 295 VAL A C 1
ATOM 2331 O O . VAL A 1 295 ? 6.821 -16.650 -23.912 1.00 95.12 295 VAL A O 1
ATOM 2334 N N . PHE A 1 296 ? 8.874 -17.275 -24.553 1.00 96.44 296 PHE A N 1
ATOM 2335 C CA . PHE A 1 296 ? 9.477 -15.942 -24.536 1.00 96.44 296 PHE A CA 1
ATOM 2336 C C . PHE A 1 296 ? 8.629 -14.886 -25.257 1.00 96.44 296 PHE A C 1
ATOM 2338 O O . PHE A 1 296 ? 8.287 -13.864 -24.665 1.00 96.44 296 PHE A O 1
ATOM 2345 N N . ASP A 1 297 ? 8.249 -15.139 -26.514 1.00 94.19 297 ASP A N 1
ATOM 2346 C CA . ASP A 1 297 ? 7.521 -14.151 -27.321 1.00 94.19 297 ASP A CA 1
ATOM 2347 C C . ASP A 1 297 ? 6.126 -13.856 -26.771 1.00 94.19 297 ASP A C 1
ATOM 2349 O O . ASP A 1 297 ? 5.694 -12.704 -26.794 1.00 94.19 297 ASP A O 1
ATOM 2353 N N . SER A 1 298 ? 5.421 -14.874 -26.266 1.00 93.81 298 SER A N 1
ATOM 2354 C CA . SER A 1 298 ? 4.116 -14.677 -25.629 1.00 93.81 298 SER A CA 1
ATOM 2355 C C . SER A 1 298 ? 4.251 -13.879 -24.338 1.00 93.81 298 SER A C 1
ATOM 2357 O O . SER A 1 298 ? 3.546 -12.889 -24.171 1.00 93.81 298 SER A O 1
ATOM 2359 N N . THR A 1 299 ? 5.202 -14.243 -23.472 1.00 93.31 299 THR A N 1
ATOM 2360 C CA . THR A 1 299 ? 5.400 -13.586 -22.175 1.00 93.31 299 THR A CA 1
ATOM 2361 C C . THR A 1 299 ? 5.779 -12.119 -22.342 1.00 93.31 299 THR A C 1
ATOM 2363 O O . THR A 1 299 ? 5.178 -11.254 -21.711 1.00 93.31 299 THR A O 1
ATOM 2366 N N . VAL A 1 300 ? 6.743 -11.809 -23.212 1.00 92.81 300 VAL A N 1
ATOM 2367 C CA . VAL A 1 300 ? 7.207 -10.429 -23.413 1.00 92.81 300 VAL A CA 1
ATOM 2368 C C . VAL A 1 300 ? 6.135 -9.576 -24.098 1.00 92.81 300 VAL A C 1
ATOM 2370 O O . VAL A 1 300 ? 5.980 -8.405 -23.765 1.00 92.81 300 VAL A O 1
ATOM 2373 N N . ARG A 1 301 ? 5.349 -10.143 -25.021 1.00 89.38 301 ARG A N 1
ATOM 2374 C CA . ARG A 1 301 ? 4.233 -9.421 -25.655 1.00 89.38 301 ARG A CA 1
ATOM 2375 C C . ARG A 1 301 ? 3.108 -9.103 -24.675 1.00 89.38 301 ARG A C 1
ATOM 2377 O O . ARG A 1 301 ? 2.520 -8.031 -24.753 1.00 89.38 301 ARG A O 1
ATOM 2384 N N . GLU A 1 302 ? 2.787 -10.039 -23.791 1.00 86.25 302 GLU A N 1
ATOM 2385 C CA . GLU A 1 302 ? 1.706 -9.889 -22.818 1.00 86.25 302 GLU A CA 1
ATOM 2386 C C . GLU A 1 302 ? 2.105 -8.941 -21.678 1.00 86.25 302 GLU A C 1
ATOM 2388 O O . GLU A 1 302 ? 1.372 -8.000 -21.343 1.00 86.25 302 GLU A O 1
ATOM 2393 N N . LYS A 1 303 ? 3.295 -9.171 -21.112 1.00 90.31 303 LYS A N 1
ATOM 2394 C CA . LYS A 1 303 ? 3.698 -8.590 -19.833 1.00 90.31 303 LYS A CA 1
ATOM 2395 C C . LYS A 1 303 ? 4.600 -7.366 -19.939 1.00 90.31 303 LYS A C 1
ATOM 2397 O O . LYS A 1 303 ? 4.702 -6.664 -18.945 1.00 90.31 303 LYS A O 1
ATOM 2402 N N . LEU A 1 304 ? 5.243 -7.076 -21.073 1.00 91.00 304 LEU A N 1
ATOM 2403 C CA . LEU A 1 304 ? 6.107 -5.895 -21.217 1.00 91.00 304 LEU A CA 1
ATOM 2404 C C . LEU A 1 304 ? 5.478 -4.860 -22.152 1.00 91.00 304 LEU A C 1
ATOM 2406 O O . LEU A 1 304 ? 5.193 -5.143 -23.314 1.00 91.00 304 LEU A O 1
ATOM 2410 N N . ALA A 1 305 ? 5.345 -3.630 -21.667 1.00 88.69 305 ALA A N 1
ATOM 2411 C CA . ALA A 1 305 ? 4.926 -2.486 -22.463 1.00 88.69 305 ALA A CA 1
ATOM 2412 C C . ALA A 1 305 ? 5.931 -1.340 -22.319 1.00 88.69 305 ALA A C 1
ATOM 2414 O O . ALA A 1 305 ? 6.295 -0.947 -21.215 1.00 88.69 305 ALA A O 1
ATOM 2415 N N . VAL A 1 306 ? 6.374 -0.794 -23.452 1.00 89.06 306 VAL A N 1
ATOM 2416 C CA . VAL A 1 306 ? 7.342 0.309 -23.504 1.00 89.06 306 VAL A CA 1
ATOM 2417 C C . VAL A 1 306 ? 6.775 1.417 -24.382 1.00 89.06 306 VAL A C 1
ATOM 2419 O O . VAL A 1 306 ? 6.302 1.154 -25.498 1.00 89.06 306 VAL A O 1
ATOM 2422 N N . ARG A 1 307 ? 6.776 2.651 -23.873 1.00 87.25 307 ARG A N 1
ATOM 2423 C CA . ARG A 1 307 ? 6.178 3.816 -24.539 1.00 87.25 307 ARG A CA 1
ATOM 2424 C C . ARG A 1 307 ? 7.045 5.061 -24.394 1.00 87.25 307 ARG A C 1
ATOM 2426 O O . ARG A 1 307 ? 7.690 5.280 -23.374 1.00 87.25 307 ARG A O 1
ATOM 2433 N N . SER A 1 308 ? 7.014 5.893 -25.430 1.00 86.44 308 SER A N 1
ATOM 2434 C CA . SER A 1 308 ? 7.555 7.245 -25.357 1.00 86.44 308 SER A CA 1
ATOM 2435 C C . SER A 1 308 ? 6.535 8.149 -24.680 1.00 86.44 308 SER A C 1
ATOM 2437 O O . SER A 1 308 ? 5.386 8.187 -25.108 1.00 86.44 308 SER A O 1
ATOM 2439 N N . GLY A 1 309 ? 6.953 8.898 -23.667 1.00 83.94 309 GLY A N 1
ATOM 2440 C CA . GLY A 1 309 ? 6.133 9.924 -23.028 1.00 83.94 309 GLY A CA 1
ATOM 2441 C C . GLY A 1 309 ? 6.350 11.309 -23.627 1.00 83.94 309 GLY A C 1
ATOM 2442 O O . GLY A 1 309 ? 6.391 12.292 -22.894 1.00 83.94 309 GLY A O 1
ATOM 2443 N N . ARG A 1 310 ? 6.533 11.404 -24.953 1.00 82.31 310 ARG A N 1
ATOM 2444 C CA . ARG A 1 310 ? 6.688 12.686 -25.669 1.00 82.31 310 ARG A CA 1
ATOM 2445 C C . ARG A 1 310 ? 5.571 13.676 -25.345 1.00 82.31 310 ARG A C 1
ATOM 2447 O O . ARG A 1 310 ? 5.858 14.859 -25.188 1.00 82.31 310 ARG A O 1
ATOM 2454 N N . ASP A 1 311 ? 4.347 13.175 -25.222 1.00 82.19 311 ASP A N 1
ATOM 2455 C CA . ASP A 1 311 ? 3.145 13.991 -25.030 1.00 82.19 311 ASP A CA 1
ATOM 2456 C C . ASP A 1 311 ? 2.920 14.390 -23.560 1.00 82.19 311 ASP A C 1
ATOM 2458 O O . ASP A 1 311 ? 2.155 15.305 -23.283 1.00 82.19 311 ASP A O 1
ATOM 2462 N N . VAL A 1 312 ? 3.646 13.768 -22.623 1.00 85.00 312 VAL A N 1
ATOM 2463 C CA . VAL A 1 312 ? 3.554 13.997 -21.166 1.00 85.00 312 VAL A CA 1
ATOM 2464 C C . VAL A 1 312 ? 4.914 14.357 -20.549 1.00 85.00 312 VAL A C 1
ATOM 2466 O O . VAL A 1 312 ? 5.197 14.056 -19.389 1.00 85.00 312 VAL A O 1
ATOM 2469 N N . ARG A 1 313 ? 5.804 14.988 -21.329 1.00 87.25 313 ARG A N 1
ATOM 2470 C CA . ARG A 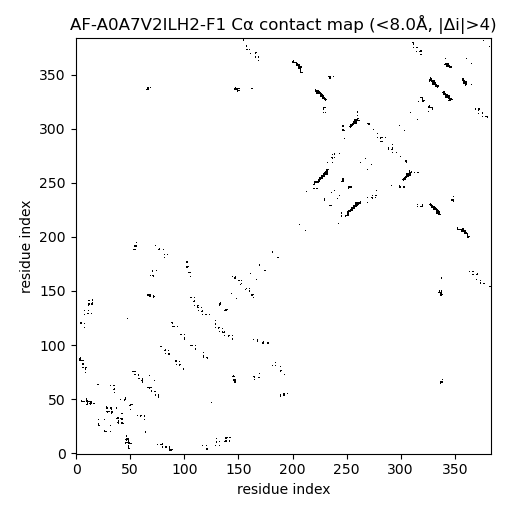1 313 ? 7.184 15.301 -20.905 1.00 87.25 313 ARG A CA 1
ATOM 2471 C C . ARG A 1 313 ? 7.250 16.111 -19.614 1.00 87.25 313 ARG A C 1
ATOM 2473 O O . ARG A 1 313 ? 8.097 15.813 -18.779 1.00 87.25 313 ARG A O 1
ATOM 2480 N N . GLU A 1 314 ? 6.364 17.092 -19.450 1.00 86.25 314 GLU A N 1
ATOM 2481 C CA . GLU A 1 314 ? 6.299 17.919 -18.238 1.00 86.25 314 GLU A CA 1
ATOM 2482 C C . GLU A 1 314 ? 5.915 17.087 -17.009 1.00 86.25 314 GLU A C 1
ATOM 2484 O O . GLU A 1 314 ? 6.555 17.203 -15.965 1.00 86.25 314 GLU A O 1
ATOM 2489 N N . GLY A 1 315 ? 4.947 16.178 -17.153 1.00 85.50 315 GLY A N 1
ATOM 2490 C CA . GLY A 1 315 ? 4.560 15.248 -16.093 1.00 85.50 315 GLY A CA 1
ATOM 2491 C C . GLY A 1 315 ? 5.680 14.270 -15.724 1.00 85.50 315 GLY A C 1
ATOM 2492 O O . GLY A 1 315 ? 5.947 14.052 -14.542 1.00 85.50 315 GLY A O 1
ATOM 2493 N N . ILE A 1 316 ? 6.414 13.745 -16.714 1.00 88.31 316 ILE A N 1
ATOM 2494 C CA . ILE A 1 316 ? 7.606 12.920 -16.454 1.00 88.31 316 ILE A CA 1
ATOM 2495 C C . ILE A 1 316 ? 8.699 13.728 -15.746 1.00 88.31 316 ILE A C 1
ATOM 2497 O O . ILE A 1 316 ? 9.339 13.214 -14.831 1.00 88.31 316 ILE A O 1
ATOM 2501 N N . ASP A 1 317 ? 8.937 14.977 -16.148 1.00 88.12 317 ASP A N 1
ATOM 2502 C CA . ASP A 1 317 ? 9.920 15.832 -15.481 1.00 88.12 317 ASP A CA 1
ATOM 2503 C C . ASP A 1 317 ? 9.533 16.113 -14.023 1.00 88.12 317 ASP A C 1
ATOM 2505 O O . ASP A 1 317 ? 10.405 16.055 -13.155 1.00 88.12 317 ASP A O 1
ATOM 2509 N N . GLY A 1 318 ? 8.242 16.325 -13.746 1.00 86.88 318 GLY A N 1
ATOM 2510 C CA . GLY A 1 318 ? 7.707 16.426 -12.387 1.00 86.88 318 GLY A CA 1
ATOM 2511 C C . GLY A 1 318 ? 7.931 15.149 -11.573 1.00 86.88 318 GLY A C 1
ATOM 2512 O O . GLY A 1 318 ? 8.452 15.208 -10.456 1.00 86.88 318 GLY A O 1
ATOM 2513 N N . LEU A 1 319 ? 7.644 13.978 -12.152 1.00 86.19 319 LEU A N 1
ATOM 2514 C CA . LEU A 1 319 ? 7.903 12.673 -11.530 1.00 86.19 319 LEU A CA 1
ATOM 2515 C C . LEU A 1 319 ? 9.392 12.434 -11.263 1.00 86.19 319 LEU A C 1
ATOM 2517 O O . LEU A 1 319 ? 9.751 11.914 -10.209 1.00 86.19 319 LEU A O 1
ATOM 2521 N N . LEU A 1 320 ? 10.272 12.874 -12.157 1.00 87.88 320 LEU A N 1
ATOM 2522 C CA . LEU A 1 320 ? 11.721 12.726 -12.027 1.00 87.88 320 LEU A CA 1
ATOM 2523 C C . LEU A 1 320 ? 12.391 13.861 -11.241 1.00 87.88 320 LEU A C 1
ATOM 2525 O O . LEU A 1 320 ? 13.605 14.011 -11.328 1.00 87.88 320 LEU A O 1
ATOM 2529 N N . LEU A 1 321 ? 11.650 14.664 -10.481 1.00 84.75 321 LEU A N 1
ATOM 2530 C CA . LEU A 1 321 ? 12.221 15.676 -9.591 1.00 84.75 321 LEU A CA 1
ATOM 2531 C C . LEU A 1 321 ? 12.276 15.162 -8.145 1.00 84.75 321 LEU A C 1
ATOM 2533 O O . LEU A 1 321 ? 11.230 14.961 -7.544 1.00 84.75 321 LEU A O 1
ATOM 2537 N N . HIS A 1 322 ? 13.458 14.988 -7.564 1.00 79.12 322 HIS A N 1
ATOM 2538 C CA . HIS A 1 322 ? 13.611 14.623 -6.150 1.00 79.12 322 HIS A CA 1
ATOM 2539 C C . HIS A 1 322 ? 14.336 15.736 -5.404 1.00 79.12 322 HIS A C 1
ATOM 2541 O O . HIS A 1 322 ? 15.488 16.034 -5.721 1.00 79.12 322 HIS A O 1
ATOM 2547 N N . ARG A 1 323 ? 13.666 16.370 -4.431 1.00 72.62 323 ARG A N 1
ATOM 2548 C CA . ARG A 1 323 ? 14.195 17.524 -3.667 1.00 72.62 323 ARG A CA 1
ATOM 2549 C C . ARG A 1 323 ? 14.797 18.606 -4.574 1.00 72.62 323 ARG A C 1
ATOM 2551 O O . ARG A 1 323 ? 15.952 18.994 -4.413 1.00 72.62 323 ARG A O 1
ATOM 2558 N N . ASP A 1 324 ? 14.030 19.014 -5.584 1.00 71.50 324 ASP A N 1
ATOM 2559 C CA . ASP A 1 324 ? 14.423 19.977 -6.627 1.00 71.50 324 ASP A CA 1
ATOM 2560 C C . ASP A 1 324 ? 15.615 19.557 -7.507 1.00 71.50 324 ASP A C 1
ATOM 2562 O O . ASP A 1 324 ? 16.097 20.336 -8.333 1.00 71.50 324 ASP A O 1
ATOM 2566 N N . MET A 1 325 ? 16.084 18.313 -7.385 1.00 73.88 325 MET A N 1
ATOM 2567 C CA . MET A 1 325 ? 17.133 17.760 -8.231 1.00 73.88 325 MET A CA 1
ATOM 2568 C C . MET A 1 325 ? 16.523 16.850 -9.306 1.00 73.88 325 MET A C 1
ATOM 2570 O O . MET A 1 325 ? 15.750 15.945 -8.985 1.00 73.88 325 MET A O 1
ATOM 2574 N N . PRO A 1 326 ? 16.864 17.047 -10.591 1.00 79.81 326 PRO A N 1
ATOM 2575 C CA . PRO A 1 326 ? 16.402 16.171 -11.655 1.00 79.81 326 PRO A CA 1
ATOM 2576 C C . PRO A 1 326 ? 17.097 14.810 -11.570 1.00 79.81 326 PRO A C 1
ATOM 2578 O O . PRO A 1 326 ? 18.318 14.721 -11.462 1.00 79.81 326 PRO A O 1
ATOM 2581 N N . MET A 1 327 ? 16.298 13.760 -11.680 1.00 82.94 327 MET A N 1
ATOM 2582 C CA . MET A 1 327 ? 16.702 12.363 -11.601 1.00 82.94 327 MET A CA 1
ATOM 2583 C C . MET A 1 327 ? 16.656 11.709 -12.982 1.00 82.94 327 MET A C 1
ATOM 2585 O O . MET A 1 327 ? 16.007 12.202 -13.920 1.00 82.94 327 MET A O 1
ATOM 2589 N N . ASN A 1 328 ? 17.368 10.591 -13.107 1.00 81.38 328 ASN A N 1
ATOM 2590 C CA . ASN A 1 328 ? 17.439 9.829 -14.348 1.00 81.38 328 ASN A CA 1
ATOM 2591 C C . ASN A 1 328 ? 16.344 8.772 -14.446 1.00 81.38 328 ASN A C 1
ATOM 2593 O O . ASN A 1 328 ? 15.807 8.578 -15.537 1.00 81.38 328 ASN A O 1
ATOM 2597 N N . ASN A 1 329 ? 16.002 8.105 -13.345 1.00 85.56 329 ASN A N 1
ATOM 2598 C CA . ASN A 1 329 ? 14.977 7.074 -13.359 1.00 85.56 329 ASN A CA 1
ATOM 2599 C C . ASN A 1 329 ? 14.292 6.890 -12.005 1.00 85.56 329 ASN A C 1
ATOM 2601 O O . ASN A 1 329 ? 14.869 7.157 -10.954 1.00 85.56 329 ASN A O 1
ATOM 2605 N N . LEU A 1 330 ? 13.036 6.465 -12.067 1.00 87.50 330 LEU A N 1
ATOM 2606 C CA . LEU A 1 330 ? 12.168 6.186 -10.935 1.00 87.50 330 LEU A CA 1
ATOM 2607 C C . LEU A 1 330 ? 11.388 4.905 -11.237 1.00 87.50 330 LEU A C 1
ATOM 2609 O O . LEU A 1 330 ? 10.702 4.811 -12.254 1.00 87.50 330 LEU A O 1
ATOM 2613 N N . TRP A 1 331 ? 11.496 3.932 -10.346 1.00 87.31 331 TRP A N 1
ATOM 2614 C CA . TRP A 1 331 ? 10.836 2.638 -10.428 1.00 87.31 331 TRP A CA 1
ATOM 2615 C C . TRP A 1 331 ? 9.792 2.525 -9.332 1.00 87.31 331 TRP A C 1
ATOM 2617 O O . TRP A 1 331 ? 10.050 2.899 -8.196 1.00 87.31 331 TRP A O 1
ATOM 2627 N N . PHE A 1 332 ? 8.630 1.976 -9.654 1.00 84.88 332 PHE A N 1
ATOM 2628 C CA . PHE A 1 332 ? 7.594 1.644 -8.687 1.00 84.88 332 PHE A CA 1
ATOM 2629 C C . PHE A 1 332 ? 7.330 0.145 -8.743 1.00 84.88 332 PHE A C 1
ATOM 2631 O O . PHE A 1 332 ? 6.880 -0.364 -9.774 1.00 84.88 332 PHE A O 1
ATOM 2638 N N . TYR A 1 333 ? 7.599 -0.551 -7.641 1.00 80.00 333 TYR A N 1
ATOM 2639 C CA . TYR A 1 333 ? 7.306 -1.974 -7.486 1.00 80.00 333 TYR A CA 1
ATOM 2640 C C . TYR A 1 333 ? 5.998 -2.129 -6.721 1.00 80.00 333 TYR A C 1
ATOM 2642 O O . TYR A 1 333 ? 5.898 -1.730 -5.561 1.00 80.00 333 TYR A O 1
ATOM 2650 N N . PHE A 1 334 ? 5.003 -2.723 -7.372 1.00 74.44 334 PHE A N 1
ATOM 2651 C CA . PHE A 1 334 ? 3.691 -2.980 -6.789 1.00 74.44 334 PHE A CA 1
ATOM 2652 C C . PHE A 1 334 ? 3.643 -4.410 -6.290 1.00 74.44 334 PHE A C 1
ATOM 2654 O O . PHE A 1 334 ? 3.743 -5.365 -7.070 1.00 74.44 334 PHE A O 1
ATOM 2661 N N . MET A 1 335 ? 3.496 -4.549 -4.982 1.00 66.25 335 MET A N 1
ATOM 2662 C CA . MET A 1 335 ? 3.486 -5.833 -4.304 1.00 66.25 335 MET A CA 1
ATOM 2663 C C . MET A 1 335 ? 2.099 -6.479 -4.371 1.00 66.25 335 MET A C 1
ATOM 2665 O O . MET A 1 335 ? 1.080 -5.818 -4.535 1.00 66.25 335 MET A O 1
ATOM 2669 N N . ALA A 1 336 ? 2.048 -7.796 -4.191 1.00 58.75 336 ALA A N 1
ATOM 2670 C CA . ALA A 1 336 ? 0.823 -8.579 -4.072 1.00 58.75 336 ALA A CA 1
ATOM 2671 C C . ALA A 1 336 ? 0.016 -8.187 -2.836 1.00 58.75 336 ALA A C 1
ATOM 2673 O O . ALA A 1 336 ? -1.194 -8.355 -2.829 1.00 58.75 336 ALA A O 1
ATOM 2674 N N . SER A 1 337 ? 0.699 -7.671 -1.813 1.00 49.12 337 SER A N 1
ATOM 2675 C CA . SER A 1 337 ? 0.052 -7.080 -0.654 1.00 49.12 337 SER A CA 1
ATOM 2676 C C . SER A 1 337 ? -0.614 -5.754 -0.971 1.00 49.12 337 SER A C 1
ATOM 2678 O O . SER A 1 337 ? -1.368 -5.343 -0.122 1.00 49.12 337 SER A O 1
ATOM 2680 N N . GLY A 1 338 ? -0.311 -5.124 -2.119 1.00 51.81 338 GLY A N 1
ATOM 2681 C CA . GLY A 1 338 ? -0.785 -3.809 -2.551 1.00 51.81 338 GLY A CA 1
ATOM 2682 C C . GLY A 1 338 ? 0.094 -2.620 -2.123 1.00 51.81 338 GLY A C 1
ATOM 2683 O O . GLY A 1 338 ? -0.080 -1.507 -2.620 1.00 51.81 338 GLY A O 1
ATOM 2684 N N . TYR A 1 339 ? 1.123 -2.879 -1.312 1.00 58.69 339 TYR A N 1
ATOM 2685 C CA . TYR A 1 339 ? 2.175 -1.914 -0.987 1.00 58.69 339 TYR A CA 1
ATOM 2686 C C . TYR A 1 339 ? 2.989 -1.511 -2.226 1.00 58.69 339 TYR A C 1
ATOM 2688 O O . TYR A 1 339 ? 3.312 -2.355 -3.074 1.00 58.69 339 TYR A O 1
ATOM 2696 N N . VAL A 1 340 ? 3.383 -0.236 -2.292 1.00 65.94 340 VAL A N 1
ATOM 2697 C CA . VAL A 1 340 ? 4.225 0.295 -3.368 1.00 65.94 340 VAL A CA 1
ATOM 2698 C C . VAL A 1 340 ? 5.587 0.700 -2.839 1.00 65.94 340 VAL A C 1
ATOM 2700 O O . VAL A 1 340 ? 5.699 1.479 -1.895 1.00 65.94 340 VAL A O 1
ATOM 2703 N N . VAL A 1 341 ? 6.631 0.205 -3.498 1.00 71.06 341 VAL A N 1
ATOM 2704 C CA . VAL A 1 341 ? 8.019 0.555 -3.195 1.00 71.06 341 VAL A CA 1
ATOM 2705 C C . VAL A 1 341 ? 8.529 1.440 -4.329 1.00 71.06 341 VAL A C 1
ATOM 2707 O O . VAL A 1 341 ? 8.834 0.917 -5.402 1.00 71.06 341 VAL A O 1
ATOM 2710 N N . PRO A 1 342 ? 8.592 2.770 -4.159 1.00 75.94 342 PRO A N 1
ATOM 2711 C CA . PRO A 1 342 ? 9.260 3.628 -5.120 1.00 75.94 342 PRO A CA 1
ATOM 2712 C C . PRO A 1 342 ? 10.771 3.641 -4.883 1.00 75.94 342 PRO A C 1
ATOM 2714 O O . PRO A 1 342 ? 11.256 3.730 -3.752 1.00 75.94 342 PRO A O 1
ATOM 2717 N N . PHE A 1 343 ? 11.520 3.620 -5.972 1.00 79.44 343 PHE A N 1
ATOM 2718 C CA . PHE A 1 343 ? 12.967 3.673 -5.966 1.00 79.44 343 PHE A CA 1
ATOM 2719 C C . PHE A 1 343 ? 13.461 4.653 -7.021 1.00 79.44 343 PHE A C 1
ATOM 2721 O O . PHE A 1 343 ? 13.247 4.443 -8.215 1.00 79.44 343 PHE A O 1
ATOM 2728 N N . ILE A 1 344 ? 14.126 5.722 -6.587 1.00 75.88 344 ILE A N 1
ATOM 2729 C CA . ILE A 1 344 ? 14.813 6.635 -7.498 1.00 75.88 344 ILE A CA 1
ATOM 2730 C C . ILE A 1 344 ? 16.244 6.181 -7.661 1.00 75.88 344 ILE A C 1
ATOM 2732 O O . ILE A 1 344 ? 16.932 5.925 -6.679 1.00 75.88 344 ILE A O 1
ATOM 2736 N N . ASP A 1 345 ? 16.691 6.174 -8.904 1.00 73.44 345 ASP A N 1
ATOM 2737 C CA . ASP A 1 345 ? 18.025 5.784 -9.307 1.00 73.44 345 ASP A CA 1
ATOM 2738 C C . ASP A 1 345 ? 18.651 6.898 -10.173 1.00 73.44 345 ASP A C 1
ATOM 2740 O O . ASP A 1 345 ? 17.983 7.550 -10.992 1.00 73.44 345 ASP A O 1
ATOM 2744 N N . ASP A 1 346 ? 19.948 7.138 -9.980 1.00 65.44 346 ASP A N 1
ATOM 2745 C CA . ASP A 1 346 ? 20.771 8.014 -10.826 1.00 65.44 346 ASP A CA 1
ATOM 2746 C C . ASP A 1 346 ? 21.701 7.208 -11.756 1.00 65.44 346 ASP A C 1
ATOM 2748 O O . ASP A 1 346 ? 22.764 7.683 -12.172 1.00 65.44 346 ASP A O 1
ATOM 2752 N N . ALA A 1 347 ? 21.322 5.968 -12.078 1.00 57.62 347 ALA A N 1
ATOM 2753 C CA . ALA A 1 347 ? 22.063 5.081 -12.958 1.00 57.62 347 ALA A CA 1
ATOM 2754 C C . ALA A 1 347 ? 22.429 5.783 -14.263 1.00 57.62 347 ALA A C 1
ATOM 2756 O O . ALA A 1 347 ? 21.593 6.125 -15.103 1.00 57.62 347 ALA A O 1
ATOM 2757 N N . GLN A 1 348 ? 23.735 5.974 -14.430 1.00 58.16 348 GLN A N 1
ATOM 2758 C CA . GLN A 1 348 ? 24.340 6.346 -15.695 1.00 58.16 348 GLN A CA 1
ATOM 2759 C C . GLN A 1 348 ? 24.993 5.098 -16.290 1.00 58.16 348 GLN A C 1
ATOM 2761 O O . GLN A 1 348 ? 25.680 4.380 -15.554 1.00 58.16 348 GLN A O 1
ATOM 2766 N N . PRO A 1 349 ? 24.848 4.855 -17.605 1.00 51.41 349 PRO A N 1
ATOM 2767 C CA . PRO A 1 349 ? 25.531 3.751 -18.268 1.00 51.41 349 PRO A CA 1
ATOM 2768 C C . PRO A 1 349 ? 27.039 3.765 -17.954 1.00 51.41 349 PRO A C 1
ATOM 2770 O O . PRO A 1 349 ? 27.723 4.751 -18.233 1.00 51.41 349 PRO A O 1
ATOM 2773 N N . GLY A 1 350 ? 27.560 2.684 -17.362 1.00 48.16 350 GLY A N 1
ATOM 2774 C CA . GLY A 1 350 ? 28.997 2.495 -17.113 1.00 48.16 350 GLY A CA 1
ATOM 2775 C C . GLY A 1 350 ? 29.566 2.995 -15.772 1.00 48.16 350 GLY A C 1
ATOM 2776 O O . GLY A 1 350 ? 30.791 3.035 -15.635 1.00 48.16 350 GLY A O 1
ATOM 2777 N N . ARG A 1 351 ? 28.746 3.364 -14.773 1.00 49.66 351 ARG A N 1
ATOM 2778 C CA . ARG A 1 351 ? 29.233 3.652 -13.402 1.00 49.66 351 ARG A CA 1
ATOM 2779 C C . ARG A 1 351 ? 29.437 2.367 -12.577 1.00 49.66 351 ARG A C 1
ATOM 2781 O O . ARG A 1 351 ? 28.585 1.490 -12.568 1.00 49.66 351 ARG A O 1
ATOM 2788 N N . THR A 1 352 ? 30.562 2.271 -11.860 1.00 46.22 352 THR A N 1
ATOM 2789 C CA . THR A 1 352 ? 30.899 1.156 -10.951 1.00 46.22 352 THR A CA 1
ATOM 2790 C C . THR A 1 352 ? 30.333 1.332 -9.533 1.00 46.22 352 THR A C 1
ATOM 2792 O O . THR A 1 352 ? 30.120 2.444 -9.048 1.00 46.22 352 THR A O 1
ATOM 2795 N N . SER A 1 353 ? 30.116 0.199 -8.861 1.00 50.78 353 SER A N 1
ATOM 2796 C CA . SER A 1 353 ? 29.127 -0.054 -7.802 1.00 50.78 353 SER A CA 1
ATOM 2797 C C . SER A 1 353 ? 29.464 0.374 -6.359 1.00 50.78 353 SER A C 1
ATOM 2799 O O . SER A 1 353 ? 29.061 -0.274 -5.400 1.00 50.78 353 SER A O 1
ATOM 2801 N N . VAL A 1 354 ? 30.197 1.475 -6.159 1.00 44.12 354 VAL A N 1
ATOM 2802 C CA . VAL A 1 354 ? 30.647 1.882 -4.799 1.00 44.12 354 VAL A CA 1
ATOM 2803 C C . VAL A 1 354 ? 30.026 3.207 -4.315 1.00 44.12 354 VAL A C 1
ATOM 2805 O O . VAL A 1 354 ? 30.200 3.596 -3.163 1.00 44.12 354 VAL A O 1
ATOM 2808 N N . SER A 1 355 ? 29.277 3.915 -5.164 1.00 41.94 355 SER A N 1
ATOM 2809 C CA . SER A 1 355 ? 28.568 5.157 -4.802 1.00 41.94 355 SER A CA 1
ATOM 2810 C C . SER A 1 355 ? 27.088 4.868 -4.510 1.00 41.94 355 SER A C 1
ATOM 2812 O O . SER A 1 355 ? 26.564 3.919 -5.096 1.00 41.94 355 SER A O 1
ATOM 2814 N N . PRO A 1 356 ? 26.392 5.644 -3.647 1.00 47.91 356 PRO A N 1
ATOM 2815 C CA . PRO A 1 356 ? 24.935 5.556 -3.540 1.00 47.91 356 PRO A CA 1
ATOM 2816 C C . PRO A 1 356 ? 24.308 5.643 -4.937 1.00 47.91 356 PRO A C 1
ATOM 2818 O O . PRO A 1 356 ? 24.533 6.606 -5.666 1.00 47.91 356 PRO A O 1
ATOM 2821 N N . TYR A 1 357 ? 23.598 4.579 -5.302 1.00 53.56 357 TYR A N 1
ATOM 2822 C CA . TYR A 1 357 ? 23.044 4.333 -6.635 1.00 53.56 357 TYR A CA 1
ATOM 2823 C C . TYR A 1 357 ? 21.640 4.913 -6.753 1.00 53.56 357 TYR A C 1
ATOM 2825 O O . TYR A 1 357 ? 21.313 5.583 -7.725 1.00 53.56 357 TYR A O 1
ATOM 2833 N N . GLY A 1 358 ? 20.865 4.779 -5.679 1.00 61.81 358 GLY A N 1
ATOM 2834 C CA . GLY A 1 358 ? 19.548 5.363 -5.577 1.00 61.81 358 GLY A CA 1
ATOM 2835 C C . GLY A 1 358 ? 19.083 5.512 -4.136 1.00 61.81 358 GLY A C 1
ATOM 2836 O O . GLY A 1 358 ? 19.798 5.193 -3.180 1.00 61.81 358 GLY A O 1
ATOM 2837 N N . THR A 1 359 ? 17.885 6.052 -3.975 1.00 64.44 359 THR A N 1
ATOM 2838 C CA . THR A 1 359 ? 17.241 6.243 -2.673 1.00 64.44 359 THR A CA 1
ATOM 2839 C C . THR A 1 359 ? 15.773 5.854 -2.809 1.00 64.44 359 THR A C 1
ATOM 2841 O O . THR A 1 359 ? 15.109 6.254 -3.768 1.00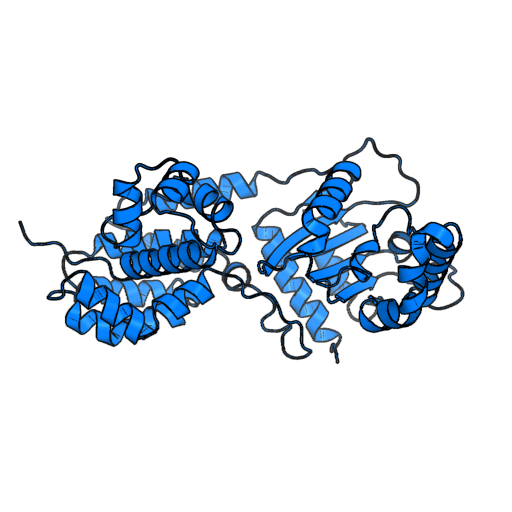 64.44 359 THR A O 1
ATOM 2844 N N . SER A 1 360 ? 15.258 5.055 -1.872 1.00 68.81 360 SER A N 1
ATOM 2845 C CA . SER A 1 360 ? 13.808 4.860 -1.773 1.00 68.81 360 SER A CA 1
ATOM 2846 C C . SER A 1 360 ? 13.178 6.140 -1.246 1.00 68.81 360 SER A C 1
ATOM 2848 O O . SER A 1 360 ? 13.728 6.744 -0.327 1.00 68.81 360 SER A O 1
ATOM 2850 N N . LEU A 1 361 ? 12.042 6.543 -1.799 1.00 68.50 361 LEU A N 1
ATOM 2851 C CA . LEU A 1 361 ? 11.413 7.801 -1.408 1.00 68.50 361 LEU A CA 1
ATOM 2852 C C . LEU A 1 361 ? 10.910 7.762 0.035 1.00 68.50 361 LEU A C 1
ATOM 2854 O O . LEU A 1 361 ? 10.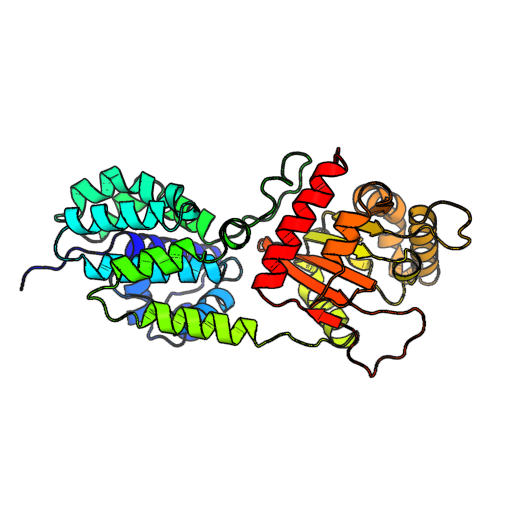562 6.701 0.556 1.00 68.50 361 LEU A O 1
ATOM 2858 N N . ASP A 1 362 ? 10.861 8.934 0.666 1.00 64.25 362 ASP A N 1
ATOM 2859 C CA . ASP A 1 362 ? 10.116 9.077 1.911 1.00 64.25 362 ASP A CA 1
ATOM 2860 C C . ASP A 1 362 ? 8.606 8.955 1.653 1.00 64.25 362 ASP A C 1
ATOM 2862 O O . ASP A 1 362 ? 8.135 8.850 0.515 1.00 64.25 362 ASP A O 1
ATOM 2866 N N . TYR A 1 363 ? 7.832 8.900 2.732 1.00 58.84 363 TYR A N 1
ATOM 2867 C CA . TYR A 1 363 ? 6.401 8.638 2.653 1.00 58.84 363 TYR A CA 1
ATOM 2868 C C . TYR A 1 363 ? 5.625 9.720 1.880 1.00 58.84 363 TYR A C 1
ATOM 2870 O O . TYR A 1 363 ? 4.796 9.391 1.028 1.00 58.84 363 TYR A O 1
ATOM 2878 N N . ASP A 1 364 ? 5.891 10.999 2.154 1.00 61.22 364 ASP A N 1
ATOM 2879 C CA . ASP A 1 364 ? 5.143 12.107 1.551 1.00 61.22 364 ASP A CA 1
ATOM 2880 C C . ASP A 1 364 ? 5.481 12.226 0.063 1.00 61.22 364 ASP A C 1
ATOM 2882 O O . ASP A 1 364 ? 4.585 12.361 -0.776 1.00 61.22 364 ASP A O 1
ATOM 2886 N N . GLU A 1 365 ? 6.760 12.076 -0.285 1.00 69.81 365 GLU A N 1
ATOM 2887 C CA . GLU A 1 365 ? 7.193 12.050 -1.674 1.00 69.81 365 GLU A CA 1
ATOM 2888 C C . GLU A 1 365 ? 6.642 10.818 -2.404 1.00 69.81 365 GLU A C 1
ATOM 2890 O O . GLU A 1 365 ? 6.165 10.946 -3.528 1.00 69.81 365 GLU A O 1
ATOM 2895 N N . THR A 1 366 ? 6.589 9.644 -1.763 1.00 69.88 366 THR A N 1
ATOM 2896 C CA . THR A 1 366 ? 5.925 8.452 -2.325 1.00 69.88 366 THR A CA 1
ATOM 2897 C C . THR A 1 366 ? 4.472 8.750 -2.693 1.00 69.88 366 THR A C 1
ATOM 2899 O O . THR A 1 366 ? 4.058 8.472 -3.820 1.00 69.88 366 THR A O 1
ATOM 2902 N N . CYS A 1 367 ? 3.705 9.358 -1.781 1.00 64.12 367 CYS A N 1
ATOM 2903 C CA . CYS A 1 367 ? 2.305 9.711 -2.029 1.00 64.12 367 CYS A CA 1
ATOM 2904 C C . CYS A 1 367 ? 2.175 10.696 -3.197 1.00 64.12 367 CYS A C 1
ATOM 2906 O O . CYS A 1 367 ? 1.413 10.452 -4.132 1.00 64.12 367 CYS A O 1
ATOM 2908 N N . GLN A 1 368 ? 2.954 11.783 -3.178 1.00 73.00 368 GLN A N 1
ATOM 2909 C CA . GLN A 1 368 ? 2.939 12.798 -4.236 1.00 73.00 368 GLN A CA 1
ATOM 2910 C C . GLN A 1 368 ? 3.277 12.198 -5.603 1.00 73.00 368 GLN A C 1
ATOM 2912 O O . GLN A 1 368 ? 2.601 12.482 -6.594 1.00 73.00 368 GLN A O 1
ATOM 2917 N N . LYS A 1 369 ? 4.293 11.333 -5.661 1.00 78.06 369 LYS A N 1
ATOM 2918 C CA . LYS A 1 369 ? 4.725 10.681 -6.898 1.00 78.06 369 LYS A CA 1
ATOM 2919 C C . LYS A 1 369 ? 3.693 9.696 -7.422 1.00 78.06 369 LYS A C 1
ATOM 2921 O O . LYS A 1 369 ? 3.534 9.609 -8.632 1.00 78.06 369 LYS A O 1
ATOM 2926 N N . LEU A 1 370 ? 2.968 8.989 -6.558 1.00 71.81 370 LEU A N 1
ATOM 2927 C CA . LEU A 1 370 ? 1.897 8.090 -6.995 1.00 71.81 370 LEU A CA 1
ATOM 2928 C C . LEU A 1 370 ? 0.673 8.848 -7.532 1.00 71.81 370 LEU A C 1
ATOM 2930 O O . LEU A 1 370 ? 0.105 8.425 -8.539 1.00 71.81 370 LEU A O 1
ATOM 2934 N N . VAL A 1 371 ? 0.317 9.996 -6.937 1.00 68.62 371 VAL A N 1
ATOM 2935 C CA . VAL A 1 371 ? -0.719 10.895 -7.487 1.00 68.62 371 VAL A CA 1
ATOM 2936 C C . VAL A 1 371 ? -0.307 11.404 -8.871 1.00 68.62 371 VAL A C 1
ATOM 2938 O O . VAL A 1 371 ? -1.052 11.235 -9.832 1.00 68.62 371 VAL A O 1
ATOM 2941 N N . GLN A 1 372 ? 0.904 11.953 -8.996 1.00 77.00 372 GLN A N 1
ATOM 2942 C CA . GLN A 1 372 ? 1.435 12.430 -10.280 1.00 77.00 372 GLN A CA 1
ATOM 2943 C C . GLN A 1 372 ? 1.523 11.304 -11.314 1.00 77.00 372 GLN A C 1
ATOM 2945 O O . GLN A 1 372 ? 1.241 11.509 -12.493 1.00 77.00 372 GLN A O 1
ATOM 2950 N N . LEU A 1 373 ? 1.899 10.098 -10.879 1.00 79.44 373 LEU A N 1
ATOM 2951 C CA . LEU A 1 373 ? 1.973 8.935 -11.750 1.00 79.44 373 LEU A CA 1
ATOM 2952 C C . LEU A 1 373 ? 0.595 8.617 -12.317 1.00 79.44 373 LEU A C 1
ATOM 2954 O O . LEU A 1 373 ? 0.489 8.395 -13.516 1.00 79.44 373 LEU A O 1
ATOM 2958 N N . ARG A 1 374 ? -0.454 8.650 -11.488 1.00 71.75 374 ARG A N 1
ATOM 2959 C CA . ARG A 1 374 ? -1.836 8.449 -11.933 1.00 71.75 374 ARG A CA 1
ATOM 2960 C C . ARG A 1 374 ? -2.246 9.469 -12.993 1.00 71.75 374 ARG A C 1
ATOM 2962 O O . ARG A 1 374 ? -2.817 9.059 -13.996 1.00 71.75 374 ARG A O 1
ATOM 2969 N N . GLU A 1 375 ? -1.952 10.750 -12.795 1.00 73.12 375 GLU A N 1
ATOM 2970 C CA . GLU A 1 375 ? -2.283 11.812 -13.760 1.00 73.12 375 GLU A CA 1
ATOM 2971 C C . GLU A 1 375 ? -1.594 11.567 -15.109 1.00 73.12 375 GLU A C 1
ATOM 2973 O O . GLU A 1 375 ? -2.253 11.435 -16.140 1.00 73.12 375 GLU A O 1
ATOM 2978 N N . VAL A 1 376 ? -0.271 11.371 -15.078 1.00 75.44 376 VAL A N 1
ATOM 2979 C CA . VAL A 1 376 ? 0.542 11.079 -16.269 1.00 75.44 376 VAL A CA 1
ATOM 2980 C C . VAL A 1 376 ? 0.065 9.813 -16.973 1.00 75.44 376 VAL A C 1
ATOM 2982 O O . VAL A 1 376 ? 0.065 9.725 -18.200 1.00 75.44 376 VAL A O 1
ATOM 2985 N N . CYS A 1 377 ? -0.338 8.813 -16.199 1.00 70.69 377 CYS A N 1
ATOM 2986 C CA . CYS A 1 377 ? -0.845 7.565 -16.720 1.00 70.69 377 CYS A CA 1
ATOM 2987 C C . CYS A 1 377 ? -2.251 7.691 -17.332 1.00 70.69 377 CYS A C 1
ATOM 2989 O O . CYS A 1 377 ? -2.508 7.110 -18.386 1.00 70.69 377 CYS A O 1
ATOM 2991 N N . GLY A 1 378 ? -3.148 8.455 -16.707 1.00 63.31 378 GLY A N 1
ATOM 2992 C CA . GLY A 1 378 ? -4.503 8.701 -17.201 1.00 63.31 378 GLY A CA 1
ATOM 2993 C C . GLY A 1 378 ? -4.512 9.426 -18.548 1.00 63.31 378 GLY A C 1
ATOM 2994 O O . GLY A 1 378 ? -5.229 9.012 -19.461 1.00 63.31 378 GLY A O 1
ATOM 2995 N N . ASP A 1 379 ? -3.651 10.433 -18.713 1.00 54.81 379 ASP A N 1
ATOM 2996 C CA . ASP A 1 379 ? -3.576 11.269 -19.923 1.00 54.81 379 ASP A CA 1
ATOM 2997 C C . ASP A 1 379 ? -3.153 10.504 -21.185 1.00 54.81 379 ASP A C 1
ATOM 2999 O O . ASP A 1 379 ? -3.549 10.841 -22.302 1.00 54.81 379 ASP A O 1
ATOM 3003 N N . ILE A 1 380 ? -2.369 9.438 -21.025 1.00 53.62 380 ILE A N 1
ATOM 3004 C CA . ILE A 1 380 ? -1.889 8.619 -22.147 1.00 53.62 380 ILE A CA 1
ATOM 3005 C C . ILE A 1 380 ? -3.001 7.701 -22.677 1.00 53.62 380 ILE A C 1
ATOM 3007 O O . ILE A 1 380 ? -2.855 7.118 -23.754 1.00 53.62 380 ILE A O 1
ATOM 3011 N N . GLY A 1 381 ? -4.127 7.593 -21.960 1.00 40.66 381 GLY A N 1
ATOM 3012 C CA . GLY A 1 381 ? -5.253 6.762 -22.359 1.00 40.66 381 GLY A CA 1
ATOM 3013 C C . GLY A 1 381 ? -4.815 5.312 -22.493 1.00 40.66 381 GLY A C 1
ATOM 3014 O O . GLY A 1 381 ? -4.809 4.754 -23.595 1.00 40.66 381 GLY A O 1
ATOM 3015 N N . PHE A 1 382 ? -4.420 4.695 -21.379 1.00 46.22 382 PHE A N 1
ATOM 3016 C CA . PHE A 1 382 ? -4.138 3.267 -21.378 1.00 46.22 382 PHE A CA 1
ATOM 3017 C C . PHE A 1 382 ? -5.405 2.485 -21.719 1.00 46.22 382 PHE A C 1
ATOM 3019 O O . PHE A 1 382 ? -6.246 2.187 -20.880 1.00 46.22 382 PHE A O 1
ATOM 3026 N N . THR A 1 383 ? -5.531 2.133 -22.989 1.00 33.25 383 THR A N 1
ATOM 3027 C CA . THR A 1 383 ? -6.405 1.058 -23.437 1.00 33.25 383 THR A CA 1
ATOM 3028 C C . THR A 1 383 ? -5.616 -0.227 -23.230 1.00 33.25 383 THR A C 1
ATOM 3030 O O . THR A 1 383 ? -4.635 -0.477 -23.934 1.00 33.25 383 THR A O 1
ATOM 3033 N N . PHE A 1 384 ? -5.964 -0.971 -22.176 1.00 36.53 384 PHE A N 1
ATOM 3034 C CA . PHE A 1 384 ? -5.361 -2.273 -21.892 1.00 36.53 384 PHE A CA 1
ATOM 3035 C C . PHE A 1 384 ? -5.945 -3.351 -22.795 1.00 36.53 384 PHE A C 1
ATOM 3037 O O . PHE A 1 384 ? -7.165 -3.291 -23.079 1.00 36.53 384 PHE A O 1
#

Mean predicted aligned error: 12.83 Å

pLDDT: mean 75.34, std 16.12, range [33.25, 96.44]

Solvent-accessible surface area (backbone atoms only — not comparable to full-atom values): 21074 Å² total; per-residue (Å²): 129,84,81,65,40,74,47,66,64,41,28,33,53,9,47,34,55,48,54,53,38,59,70,66,65,85,59,47,63,52,57,53,11,53,70,58,73,46,54,40,70,56,39,52,30,25,40,63,24,75,41,82,79,58,67,95,40,45,67,42,45,31,73,72,38,75,42,45,39,64,58,37,46,49,53,51,50,45,52,39,53,58,38,59,74,28,30,87,37,49,66,53,29,48,55,47,49,55,52,46,29,73,42,37,61,83,48,33,77,36,59,72,46,40,67,67,48,55,77,41,45,79,80,48,51,72,68,54,49,52,48,47,38,56,72,58,41,31,28,58,42,43,40,56,51,28,26,31,70,55,73,68,82,52,63,80,30,64,86,66,66,56,43,60,52,52,75,51,50,93,40,72,56,31,54,58,51,46,59,64,70,40,74,87,50,86,58,61,62,56,54,49,46,50,51,52,48,51,57,44,53,74,48,56,56,73,36,41,66,70,54,48,53,51,48,48,68,76,41,45,79,43,33,29,36,37,43,38,45,28,39,50,49,71,61,70,56,42,69,86,79,48,85,68,69,52,65,77,37,91,62,31,59,41,38,40,36,37,20,48,47,80,66,87,85,62,88,73,56,73,55,59,50,40,53,54,51,52,50,54,57,44,58,76,43,37,88,83,32,48,75,56,63,75,46,38,72,62,43,49,64,73,24,50,46,69,45,76,30,69,93,43,40,68,52,51,51,58,65,32,44,56,94,90,38,83,50,40,32,40,37,35,41,29,30,52,39,39,53,73,49,48,37,36,31,62,74,54,92,88,72,76,94,83,57,86,36,27,36,35,59,28,62,68,57,44,34,53,44,52,55,52,47,44,53,53,48,57,76,69,57,61,81,112

Nearest PDB structures (foldseek):
  1y7y-assembly1_A  TM=9.023E-01  e=2.414E-01  Aeromonas hydrophila
  3vk0-assembly1_A  TM=7.760E-01  e=2.658E-01  Neisseria meningitidis MC58
  1y9q-assembly1_A-2  TM=6.803E-01  e=1.642E-01  Vibrio cholerae
  3kz3-assembly1_A  TM=7.517E-01  e=5.218E-01  Lambdavirus lambda
  1lli-assembly1_A  TM=7.422E-01  e=8.050E-01  Lambdavirus lambda

Radius of gyration: 23.93 Å; Cα contacts (8 Å, |Δi|>4): 533; chains: 1; bounding box: 60×47×74 Å

Sequence (384 aa):
MAEKTRNPLAQALGLVLQQMRDKMGGVSSSEIAASLGLAASHYRMIEAGSALLQPARAIKVVQTFDTLEFVPLCQVLVCIQIMDGARSSAADMRILADVLTEANPGMAPVFDRFDEVWRVLDNASTSELGKAIAADGIDDALYEFLTTEPVTLGADQMDHFMAPTYQHPLSEQLYSQIGNILQGLAPFYLDTVLQLIDNLRDITPRVTPEELARWEAAHKSRIRYIIGIVRKPEIILDVETFDYSFLWEDDFRRMFVMYRDDPQALDGSVYDKIVGCLRRKYEAERVRYERVLAVFDSTVREKLAVRSGRDVREGIDGLLLHRDMPMNNLWFYFMASGYVVPFIDDAQPGRTSVSPYGTSLDYDETCQKLVQLREVCGDIGFTF